Protein AF-A0A183ACT5-F1 (afdb_monomer)

Nearest PDB structures (foldseek):
  8iuh-assembly1_A  TM=9.460E-01  e=4.044E-50  Homo sapiens
  7fji-assembly1_A  TM=9.455E-01  e=1.218E-47  Homo sapiens
  7a6h-assembly1_A  TM=9.160E-01  e=3.383E-47  Homo sapiens
  7ae3-assembly1_A  TM=9.463E-01  e=5.053E-46  Homo sapiens
  7fjj-assembly1_A  TM=9.415E-01  e=1.104E-45  Homo sapiens

Sequence (471 aa):
MFRFAKPKVEDYANEYAAIISENPDLAPIIRKGLELIRPSKALQLFSNIPEGDLPLLLMPSGGAWATHPRDLIVQRVPVAPSTIRPSVVSEVRSGTNEDDLTQMYQWILAQAATIEDDITESDQVACLDNLHAEFARMINSQQSGLPPVQDHKFMRGLLQRLSGKHGRFRGNLLGKRTNFTARTVISPDPNMRIDEVIVPEHCAKLLTYPERVTEFNLEFMRNLVLNGPNKHPGALFVSYTLRGEAKRQAEAQGTSDVVKRFLASPKAREDVARHLQSGDLVERHLIDGDIILFNRQPSLHRVSMQAFKAVVKPFRTFRFNPCCCNPFNADFDGDEMNVHLPQTEAARAEAKHLMLSLKNIVSPKNGEPLIAPIQDLITATHLLTLKDVFFTRDQACQLASQIVAGNHLTKPLCLPRPAIQWPTKLWTGKQIFNLILSPHPSTGILVNLRVPTKSIYSSRGEEMCPNDGCC

Radius of gyration: 38.63 Å; Cα contacts (8 Å, |Δi|>4): 652; chains: 1; bounding box: 90×77×108 Å

Secondary structure (DSSP, 8-state):
--S---THHHHHHHHHHHHHHH-GGGHHHHTT------HHHHHHHHHTS-GGGGGGGT---SSTT---GGGGS-SS-PPPPTTTS--EE-SSSSSEEPPHHHHHHHHHHHHHHHHHS---HHHHHHHHHHHHHHHHHHH-TT-TTPPPPSS------HHHHHSSTTSHIIIIIIS---SSEEEEEEEE-TTS-TTEEEEEHHHHHHSEEEEEP-TTTHHHHHHHHHHTTTSSS-EEEEEEE--THHHHHHHHTT--SEEEEE--SHHHHHHHHHH--TT-EEEEEP-TT-EEEEEPSS--SGGGEEEEEEEEES-SSEEE-GGGHHHHT--SSS-EEEEE---SHHHHHHIIIIIBGGG--B-TTT--BSS---THHHHHHHHHH-TT-EE-HHHHHHHHHHH--GGGTTS---PPPPSB-SSS-BEEHHHHHHHHH--STT---------B-TTT--SS-STT-TT--B-

Organism: NCBI:txid27848

Solvent-accessible surface area (backbone atoms only — not comparable to full-atom values): 27178 Å² total; per-residue (Å²): 139,81,87,74,73,58,74,65,59,60,54,52,53,52,53,53,53,53,50,35,72,77,40,64,86,48,47,80,55,58,79,69,62,68,89,79,80,46,71,73,58,47,40,56,56,34,63,69,57,57,73,86,54,31,58,80,74,74,33,50,73,63,75,100,69,50,57,56,73,39,71,76,56,82,86,72,84,88,77,80,57,59,88,82,47,56,67,42,74,44,93,87,47,95,56,70,46,71,29,55,61,59,55,48,51,52,52,44,51,52,42,53,55,58,62,75,44,100,62,56,73,72,56,46,52,53,44,51,52,48,39,52,45,50,54,47,29,46,47,37,57,79,58,85,90,57,81,80,66,98,57,92,70,87,59,68,15,55,48,60,49,43,42,66,79,83,4,43,56,47,46,54,68,77,35,61,94,72,80,56,59,51,73,41,39,48,42,79,31,80,89,44,50,78,45,35,32,35,39,18,43,74,55,26,56,71,35,59,37,63,42,69,31,35,88,89,45,40,70,61,50,32,52,21,37,60,47,8,52,88,39,85,79,15,16,46,37,39,37,40,72,54,65,71,71,62,28,58,53,28,58,74,68,75,43,76,56,60,48,78,42,73,31,83,48,68,69,55,16,55,54,49,43,72,67,64,49,72,74,26,35,36,27,24,32,54,52,70,67,41,59,30,38,40,33,34,82,84,66,89,52,78,62,15,49,30,18,30,26,32,35,71,40,94,50,84,42,36,29,30,21,62,37,58,25,60,49,48,72,56,64,78,87,67,45,56,38,38,38,38,53,57,66,44,71,66,55,36,50,48,34,61,74,66,33,20,33,80,76,55,33,47,37,92,87,78,65,48,73,46,53,45,81,50,71,68,55,48,52,52,51,51,63,40,50,38,91,88,37,70,32,47,66,69,57,48,52,54,54,53,54,69,69,49,53,76,92,42,64,88,52,75,74,62,82,73,83,54,77,35,72,69,98,54,59,27,33,42,27,56,62,58,54,46,38,75,72,41,48,32,93,84,49,88,63,82,86,87,76,80,49,74,40,94,90,39,48,72,87,54,51,69,84,70,17,92,68,68,8,40,84

Structure (mmCIF, N/CA/C/O backbone):
data_AF-A0A183ACT5-F1
#
_entry.id   AF-A0A183ACT5-F1
#
loop_
_atom_site.group_PDB
_atom_site.id
_atom_site.type_symbol
_atom_site.label_atom_id
_atom_site.label_alt_id
_atom_site.label_comp_id
_atom_site.label_asym_id
_atom_site.label_entity_id
_atom_site.label_seq_id
_atom_site.pdbx_PDB_ins_code
_atom_site.Cartn_x
_atom_site.Cartn_y
_atom_site.Cartn_z
_atom_site.occupancy
_atom_site.B_iso_or_equiv
_atom_site.auth_seq_id
_atom_site.auth_comp_id
_atom_site.auth_asym_id
_atom_site.auth_atom_id
_atom_site.pdbx_PDB_model_num
ATOM 1 N N . MET A 1 1 ? -61.082 30.452 23.132 1.00 34.03 1 MET A N 1
ATOM 2 C CA . MET A 1 1 ? -59.728 30.848 23.578 1.00 34.03 1 MET A CA 1
ATOM 3 C C . MET A 1 1 ? -59.417 30.502 25.041 1.00 34.03 1 MET A C 1
ATOM 5 O O . MET A 1 1 ? -58.257 30.270 25.319 1.00 34.03 1 MET A O 1
ATOM 9 N N . PHE A 1 2 ? -60.400 30.352 25.945 1.00 33.09 2 PHE A N 1
ATOM 10 C CA . PHE A 1 2 ? -60.176 30.021 27.373 1.00 33.09 2 PHE A CA 1
ATOM 11 C C . PHE A 1 2 ? -60.779 28.672 27.828 1.00 33.09 2 PHE A C 1
ATOM 13 O O . PHE A 1 2 ? -61.265 28.553 28.941 1.00 33.09 2 PHE A O 1
ATOM 20 N N . ARG A 1 3 ? -60.803 27.639 26.973 1.00 35.50 3 ARG A N 1
ATOM 21 C CA . ARG A 1 3 ? -61.330 26.303 27.354 1.00 35.50 3 ARG A CA 1
ATOM 22 C C . ARG A 1 3 ? -60.253 25.265 27.694 1.00 35.50 3 ARG A C 1
ATOM 24 O O . ARG A 1 3 ? -60.589 24.133 28.009 1.00 35.50 3 ARG A O 1
ATOM 31 N N . PHE A 1 4 ? -58.978 25.658 27.653 1.00 42.72 4 PHE A N 1
ATOM 32 C CA . PHE A 1 4 ? -57.830 24.794 27.957 1.00 42.72 4 PHE A CA 1
ATOM 33 C C . PHE A 1 4 ? -56.846 25.427 28.953 1.00 42.72 4 PHE A C 1
ATOM 35 O O . PHE A 1 4 ? -55.681 25.034 28.993 1.00 42.72 4 PHE A O 1
ATOM 42 N N . ALA A 1 5 ? -57.282 26.397 29.765 1.00 39.38 5 ALA A N 1
ATOM 43 C CA . ALA A 1 5 ? -56.534 26.712 30.979 1.00 39.38 5 ALA A CA 1
ATOM 44 C C . ALA A 1 5 ? -56.698 25.500 31.907 1.00 39.38 5 ALA A C 1
ATOM 46 O O . ALA A 1 5 ? -57.788 25.237 32.410 1.00 39.38 5 ALA A O 1
ATOM 47 N N . LYS A 1 6 ? -55.655 24.667 31.995 1.00 45.19 6 LYS A N 1
ATOM 48 C CA . LYS A 1 6 ? -55.675 23.450 32.810 1.00 45.19 6 LYS A CA 1
ATOM 49 C C . LYS A 1 6 ? -55.906 23.864 34.276 1.00 45.19 6 LYS A C 1
ATOM 51 O O . LYS A 1 6 ? -55.211 24.777 34.713 1.00 45.19 6 LYS A O 1
ATOM 56 N N . PRO A 1 7 ? -56.787 23.186 35.034 1.00 51.19 7 PRO A N 1
ATOM 57 C CA . PRO A 1 7 ? -57.142 23.517 36.427 1.00 51.19 7 PRO A CA 1
ATOM 58 C C . PRO A 1 7 ? -55.937 23.780 37.347 1.00 51.19 7 PRO A C 1
ATOM 60 O O . PRO A 1 7 ? -55.989 24.637 38.215 1.00 51.19 7 PRO A O 1
ATOM 63 N N . LYS A 1 8 ? -54.792 23.154 37.057 1.00 55.09 8 LYS A N 1
ATOM 64 C CA . LYS A 1 8 ? -53.531 23.371 37.776 1.00 55.09 8 LYS A CA 1
ATOM 65 C C . LYS A 1 8 ? -53.021 24.820 37.774 1.00 55.09 8 LYS A C 1
ATOM 67 O O . LYS A 1 8 ? -52.290 25.187 38.678 1.00 55.09 8 LYS A O 1
ATOM 72 N N . VAL A 1 9 ? -53.348 25.643 36.772 1.00 57.97 9 VAL A N 1
ATOM 73 C CA . VAL A 1 9 ? -52.847 27.032 36.697 1.00 57.97 9 VAL A CA 1
ATOM 74 C C . VAL A 1 9 ? -53.467 27.909 37.787 1.00 57.97 9 VAL A C 1
ATOM 76 O O . VAL A 1 9 ? -52.779 28.770 38.329 1.00 57.97 9 VAL A O 1
ATOM 79 N N . GLU A 1 10 ? -54.737 27.677 38.129 1.00 57.59 10 GLU A N 1
ATOM 80 C CA . GLU A 1 10 ? -55.413 28.382 39.225 1.00 57.59 10 GLU A CA 1
ATOM 81 C C . GLU A 1 10 ? -54.873 27.929 40.590 1.00 57.59 10 GLU A C 1
ATOM 83 O O . GLU A 1 10 ? -54.628 28.772 41.450 1.00 57.59 10 GLU A O 1
ATOM 88 N N . ASP A 1 11 ? -54.576 26.635 40.754 1.00 64.50 11 ASP A N 1
ATOM 89 C CA . ASP A 1 11 ? -53.958 26.091 41.973 1.00 64.50 11 ASP A CA 1
ATOM 90 C C . ASP A 1 11 ? -52.566 26.698 42.229 1.00 64.50 11 ASP A C 1
ATOM 92 O O . ASP A 1 11 ? -52.300 27.204 43.320 1.00 64.50 11 ASP A O 1
ATOM 96 N N . TYR A 1 12 ? -51.706 26.748 41.203 1.00 65.19 12 TYR A N 1
ATOM 97 C CA . TYR A 1 12 ? -50.386 27.380 41.314 1.00 65.19 12 TYR A CA 1
ATOM 98 C C . TYR A 1 12 ? -50.486 28.886 41.578 1.00 65.19 12 TYR A C 1
ATOM 100 O O . TYR A 1 12 ? -49.717 29.425 42.369 1.00 65.19 12 TYR A O 1
ATOM 108 N N . ALA A 1 13 ? -51.436 29.587 40.950 1.00 64.56 13 ALA A N 1
ATOM 109 C CA . ALA A 1 13 ? -51.641 31.014 41.194 1.00 64.56 13 ALA A CA 1
ATOM 110 C C . ALA A 1 13 ? -52.043 31.300 42.652 1.00 64.56 13 ALA A C 1
ATOM 112 O O . ALA A 1 13 ? -51.579 32.286 43.229 1.00 64.56 13 ALA A O 1
ATOM 113 N N . ASN A 1 14 ? -52.851 30.422 43.253 1.00 68.00 14 ASN A N 1
ATOM 114 C CA . ASN A 1 14 ? -53.263 30.520 44.651 1.00 68.00 14 ASN A CA 1
ATOM 115 C C . ASN A 1 14 ? -52.111 30.198 45.621 1.00 68.00 14 ASN A C 1
ATOM 117 O O . ASN A 1 14 ? -51.915 30.938 46.585 1.00 68.00 14 ASN A O 1
ATOM 121 N N . GLU A 1 15 ? -51.301 29.167 45.348 1.00 70.94 15 GLU A N 1
ATOM 122 C CA . GLU A 1 15 ? -50.086 28.871 46.129 1.00 70.94 15 GLU A CA 1
ATOM 123 C C . GLU A 1 15 ? -49.074 30.022 46.066 1.00 70.94 15 GLU A C 1
ATOM 125 O O . GLU A 1 15 ? -48.559 30.466 47.093 1.00 70.94 15 GLU A O 1
ATOM 130 N N . TYR A 1 16 ? -48.826 30.574 44.875 1.00 72.50 16 TYR A N 1
ATOM 131 C CA . TYR A 1 16 ? -47.924 31.712 44.717 1.00 72.50 16 TYR A CA 1
ATOM 132 C C . TYR A 1 16 ? -48.437 32.966 45.434 1.00 72.50 16 TYR A C 1
ATOM 134 O O . TYR A 1 16 ? -47.635 33.698 46.013 1.00 72.50 16 TYR A O 1
ATOM 142 N N . ALA A 1 17 ? -49.751 33.209 45.445 1.00 71.81 17 ALA A N 1
ATOM 143 C CA . ALA A 1 17 ? -50.348 34.315 46.192 1.00 71.81 17 ALA A CA 1
ATOM 144 C C . ALA A 1 17 ? -50.184 34.150 47.714 1.00 71.81 17 ALA A C 1
ATOM 146 O O . ALA A 1 17 ? -49.879 35.129 48.397 1.00 71.81 17 ALA A O 1
ATOM 147 N N . ALA A 1 18 ? -50.316 32.923 48.233 1.00 76.69 18 ALA A N 1
ATOM 148 C CA . ALA A 1 18 ? -50.074 32.615 49.642 1.00 76.69 18 ALA A CA 1
ATOM 149 C C . ALA A 1 18 ? -48.600 32.843 50.029 1.00 76.69 18 ALA A C 1
ATOM 151 O O . ALA A 1 18 ? -48.318 33.548 50.996 1.00 76.69 18 ALA A O 1
ATOM 152 N N . ILE A 1 19 ? -47.653 32.368 49.216 1.00 72.69 19 ILE A N 1
ATOM 153 C CA . ILE A 1 19 ? -46.210 32.526 49.469 1.00 72.69 19 ILE A CA 1
ATOM 154 C C . ILE A 1 19 ? -45.778 34.002 49.423 1.00 72.69 19 ILE A C 1
ATOM 156 O O . ILE A 1 19 ? -44.970 34.440 50.240 1.00 72.69 19 ILE A O 1
ATOM 160 N N . ILE A 1 20 ? -46.338 34.799 48.503 1.00 75.25 20 ILE A N 1
ATOM 161 C CA . ILE A 1 20 ? -46.073 36.247 48.421 1.00 75.25 20 ILE A CA 1
ATOM 162 C C . ILE A 1 20 ? -46.583 36.979 49.671 1.00 75.25 20 ILE A C 1
ATOM 164 O O . ILE A 1 20 ? -45.983 37.975 50.076 1.00 75.25 20 ILE A O 1
ATOM 168 N N . SER A 1 21 ? -47.673 36.499 50.279 1.00 77.44 21 SER A N 1
ATOM 169 C CA . SER A 1 21 ? -48.217 37.088 51.506 1.00 77.44 21 SER A CA 1
ATOM 170 C C . SER A 1 21 ? -47.343 36.824 52.738 1.00 77.44 21 SER A C 1
ATOM 172 O O . SER A 1 21 ? -47.281 37.676 53.621 1.00 77.44 21 SER A O 1
ATOM 174 N N . GLU A 1 22 ? -46.624 35.696 52.769 1.00 80.38 22 GLU A N 1
ATOM 175 C CA . GLU A 1 22 ? -45.712 35.332 53.861 1.00 80.38 22 GLU A CA 1
ATOM 176 C C . GLU A 1 22 ? -44.303 35.921 53.690 1.00 80.38 22 GLU A C 1
ATOM 178 O O . GLU A 1 22 ? -43.687 36.320 54.674 1.00 80.38 22 GLU A O 1
ATOM 183 N N . ASN A 1 23 ? -43.793 36.013 52.455 1.00 78.50 23 ASN A N 1
ATOM 184 C CA . ASN A 1 23 ? -42.462 36.546 52.150 1.00 78.50 23 ASN A CA 1
ATOM 185 C C . ASN A 1 23 ? -42.505 37.501 50.939 1.00 78.50 23 ASN A C 1
ATOM 187 O O . ASN A 1 23 ? -42.316 37.070 49.793 1.00 78.50 23 ASN A O 1
ATOM 191 N N . PRO A 1 24 ? -42.709 38.814 51.163 1.00 77.88 24 PRO A N 1
ATOM 192 C CA . PRO A 1 24 ? -42.884 39.785 50.081 1.00 77.88 24 PRO A CA 1
ATOM 193 C C . PRO A 1 24 ? -41.633 39.957 49.199 1.00 77.88 24 PRO A C 1
ATOM 195 O O . PRO A 1 24 ? -41.757 40.323 48.028 1.00 77.88 24 PRO A O 1
ATOM 198 N N . ASP A 1 25 ? -40.443 39.618 49.706 1.00 77.62 25 ASP A N 1
ATOM 199 C CA . ASP A 1 25 ? -39.168 39.699 48.976 1.00 77.62 25 ASP A CA 1
ATOM 200 C C . ASP A 1 25 ? -39.063 38.698 47.806 1.00 77.62 25 ASP A C 1
ATOM 202 O O . ASP A 1 25 ? -38.266 38.891 46.885 1.00 77.62 25 ASP A O 1
ATOM 206 N N . LEU A 1 26 ? -39.896 37.648 47.789 1.00 72.19 26 LEU A N 1
ATOM 207 C CA . LEU A 1 26 ? -39.940 36.637 46.722 1.00 72.19 26 LEU A CA 1
ATOM 208 C C . LEU A 1 26 ? -40.843 37.039 45.540 1.00 72.19 26 LEU A C 1
ATOM 210 O O . LEU A 1 26 ? -40.766 36.436 44.463 1.00 72.19 26 LEU A O 1
ATOM 214 N N . ALA A 1 27 ? -41.657 38.091 45.689 1.00 69.06 27 ALA A N 1
ATOM 215 C CA . ALA A 1 27 ? -42.567 38.594 44.658 1.00 69.06 27 ALA A CA 1
ATOM 216 C C . ALA A 1 27 ? -41.922 38.862 43.274 1.00 69.06 27 ALA A C 1
ATOM 218 O O . ALA A 1 27 ? -42.539 38.509 42.260 1.00 69.06 27 ALA A O 1
ATOM 219 N N . PRO A 1 28 ? -40.707 39.446 43.152 1.00 72.00 28 PRO A N 1
ATOM 220 C CA . PRO A 1 28 ? -40.071 39.644 41.846 1.00 72.00 28 PRO A CA 1
ATOM 221 C C . PRO A 1 28 ? -39.567 38.343 41.194 1.00 72.00 28 PRO A C 1
ATOM 223 O O . PRO A 1 28 ? -39.467 38.288 39.966 1.00 72.00 28 PRO A O 1
ATOM 226 N N . ILE A 1 29 ? -39.272 37.300 41.980 1.00 68.56 29 ILE A N 1
ATOM 227 C CA . ILE A 1 29 ? -38.748 36.006 41.506 1.00 68.56 29 ILE A CA 1
ATOM 228 C C . ILE A 1 29 ? -39.898 35.115 41.027 1.00 68.56 29 ILE A C 1
ATOM 230 O O . ILE A 1 29 ? -39.833 34.545 39.939 1.00 68.56 29 ILE A O 1
ATOM 234 N N . ILE A 1 30 ? -40.993 35.074 41.791 1.00 68.56 30 ILE A N 1
ATOM 235 C CA . ILE A 1 30 ? -42.185 34.263 41.505 1.00 68.56 30 ILE A CA 1
ATOM 236 C C . ILE A 1 30 ? -42.857 34.678 40.188 1.00 68.56 30 ILE A C 1
ATOM 238 O O . ILE A 1 30 ? -43.309 33.825 39.430 1.00 68.56 30 ILE A O 1
ATOM 242 N N . ARG A 1 31 ? -42.835 35.972 39.832 1.00 63.47 31 ARG A N 1
ATOM 243 C CA . ARG A 1 31 ? -43.344 36.460 38.531 1.00 63.47 31 ARG A CA 1
ATOM 244 C C . ARG A 1 31 ? -42.591 35.905 37.315 1.00 63.47 31 ARG A C 1
ATOM 246 O O . ARG A 1 31 ? -43.126 35.938 36.211 1.00 63.47 31 ARG A O 1
ATOM 253 N N . LYS A 1 32 ? -41.359 35.424 37.503 1.00 64.06 32 LYS A N 1
ATOM 254 C CA . LYS A 1 32 ? -40.552 34.719 36.491 1.00 6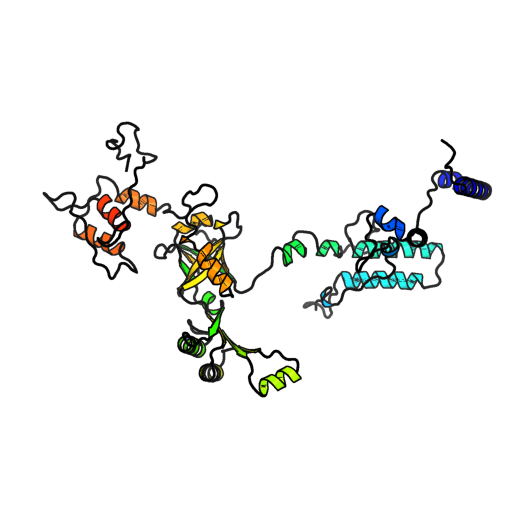4.06 32 LYS A CA 1
ATOM 255 C C . LYS A 1 32 ? -40.475 33.211 36.759 1.00 64.06 32 LYS A C 1
ATOM 257 O O . LYS A 1 32 ? -39.722 32.521 36.074 1.00 64.06 32 LYS A O 1
ATOM 262 N N . GLY A 1 33 ? -41.207 32.722 37.759 1.00 61.12 33 GLY A N 1
ATOM 263 C CA . GLY A 1 33 ? -41.171 31.348 38.233 1.00 61.12 33 GLY A CA 1
ATOM 264 C C . GLY A 1 33 ? -41.620 30.390 37.141 1.00 61.12 33 GLY A C 1
ATOM 265 O O . GLY A 1 33 ? -42.802 30.292 36.827 1.00 61.12 33 GLY A O 1
ATOM 266 N N . LEU A 1 34 ? -40.655 29.699 36.549 1.00 68.06 34 LEU A N 1
ATOM 267 C CA . LEU A 1 34 ? -40.895 28.544 35.702 1.00 68.06 34 LEU A CA 1
ATOM 268 C C . LEU A 1 34 ? -40.698 27.299 36.564 1.00 68.06 34 LEU A C 1
ATOM 270 O O . LEU A 1 34 ? -39.738 27.221 37.332 1.00 68.06 34 LEU A O 1
ATOM 274 N N . GLU A 1 35 ? -41.594 26.322 36.434 1.00 73.44 35 GLU A N 1
ATOM 275 C CA . GLU A 1 35 ? -41.405 25.019 37.067 1.00 73.44 35 GLU A CA 1
ATOM 276 C C . GLU A 1 35 ? -40.184 24.335 36.434 1.00 73.44 35 GLU A C 1
ATOM 278 O O . GLU A 1 35 ? -40.190 23.962 35.258 1.00 73.44 35 GLU A O 1
ATOM 283 N N . LEU A 1 36 ? -39.110 24.184 37.211 1.00 74.19 36 LEU A N 1
ATOM 284 C CA . LEU A 1 36 ? -37.930 23.449 36.778 1.00 74.19 36 LEU A CA 1
ATOM 285 C C . LEU A 1 36 ? -38.212 21.945 36.871 1.00 74.19 36 LEU A C 1
ATOM 287 O O . LEU A 1 36 ? -38.266 21.371 37.959 1.00 74.19 36 LEU A O 1
ATOM 291 N N . ILE A 1 37 ? -38.351 21.286 35.721 1.00 83.19 37 ILE A N 1
ATOM 292 C CA . ILE A 1 37 ? -38.546 19.836 35.669 1.00 83.19 37 ILE A CA 1
ATOM 293 C C . ILE A 1 37 ? -37.211 19.137 35.952 1.00 83.19 37 ILE A C 1
ATOM 295 O O . ILE A 1 37 ? -36.323 19.093 35.102 1.00 83.19 37 ILE A O 1
ATOM 299 N N . ARG A 1 38 ? -37.082 18.551 37.146 1.00 84.94 38 ARG A N 1
ATOM 300 C CA . ARG A 1 38 ? -35.933 17.712 37.521 1.00 84.94 38 ARG A CA 1
ATOM 301 C C . ARG A 1 38 ? -36.043 16.291 36.948 1.00 84.94 38 ARG A C 1
ATOM 303 O O . ARG A 1 38 ? -37.159 15.833 36.686 1.00 84.94 38 ARG A O 1
ATOM 310 N N . PRO A 1 39 ? -34.925 15.545 36.822 1.00 87.38 39 PRO A N 1
ATOM 311 C CA . PRO A 1 39 ? -34.933 14.182 36.280 1.00 87.38 39 PRO A CA 1
ATOM 312 C C . PRO A 1 39 ? -35.892 13.219 36.993 1.00 87.38 39 PRO A C 1
ATOM 314 O O . PRO A 1 39 ? -36.543 12.413 36.337 1.00 87.38 39 PRO A O 1
ATOM 317 N N . SER A 1 40 ? -36.061 13.337 38.314 1.00 86.00 40 SER A N 1
ATOM 318 C CA . SER A 1 40 ? -37.017 12.525 39.083 1.00 86.00 40 SER A CA 1
ATOM 319 C C . SER A 1 40 ? -38.469 12.765 38.654 1.00 86.00 40 SER A C 1
ATOM 321 O O . SER A 1 40 ? -39.225 11.817 38.435 1.00 86.00 40 SER A O 1
ATOM 323 N N . LYS A 1 41 ? -38.859 14.032 38.464 1.00 87.31 41 LYS A N 1
ATOM 324 C CA . LYS A 1 41 ? -40.194 14.399 37.979 1.00 87.31 41 LYS A CA 1
ATOM 325 C C . LYS A 1 41 ? -40.384 14.017 36.513 1.00 87.31 41 LYS A C 1
ATOM 327 O O . LYS A 1 41 ? -41.431 13.477 36.162 1.00 87.31 41 LYS A O 1
ATOM 332 N N . ALA A 1 42 ? -39.369 14.238 35.676 1.00 88.69 42 ALA A N 1
ATOM 333 C CA . ALA A 1 42 ? -39.373 13.816 34.276 1.00 88.69 42 ALA A CA 1
ATOM 334 C C . ALA A 1 42 ? -39.563 12.297 34.145 1.00 88.69 42 ALA A C 1
ATOM 336 O O . ALA A 1 42 ? -40.341 11.851 33.309 1.00 88.69 42 ALA A O 1
ATOM 337 N N . LEU A 1 43 ? -38.937 11.505 35.019 1.00 91.00 43 LEU A N 1
ATOM 338 C CA . LEU A 1 43 ? -39.077 10.051 35.039 1.00 91.00 43 LEU A CA 1
ATOM 339 C C . LEU A 1 43 ? -40.502 9.604 35.371 1.00 91.00 43 LEU A C 1
ATOM 341 O O . LEU A 1 43 ? -41.018 8.696 34.718 1.00 91.00 43 LEU A O 1
ATOM 345 N N . GLN A 1 44 ? -41.155 10.249 36.341 1.00 90.75 44 GLN A N 1
ATOM 346 C CA . GLN A 1 44 ? -42.567 9.991 36.645 1.00 90.75 44 GLN A CA 1
ATOM 347 C C . GLN A 1 44 ? -43.458 10.314 35.441 1.00 90.75 44 GLN A C 1
ATOM 349 O O . GLN A 1 44 ? -44.318 9.518 35.076 1.00 90.75 44 GLN A O 1
ATOM 354 N N . LEU A 1 45 ? -43.230 11.462 34.796 1.00 90.25 45 LEU A N 1
ATOM 355 C CA . LEU A 1 45 ? -43.988 11.874 33.614 1.00 90.25 45 LEU A CA 1
ATOM 356 C C . LEU A 1 45 ? -43.787 10.902 32.447 1.00 90.25 45 LEU A C 1
ATOM 358 O O . LEU A 1 45 ? -44.765 10.465 31.848 1.00 90.25 45 LEU A O 1
ATOM 362 N N . PHE A 1 46 ? -42.542 10.522 32.158 1.00 92.25 46 PHE A N 1
ATOM 363 C CA . PHE A 1 46 ? -42.210 9.596 31.080 1.00 92.25 46 PHE A CA 1
ATOM 364 C C . PHE A 1 46 ? -42.700 8.179 31.336 1.00 92.25 46 PHE A C 1
ATOM 366 O O . PHE A 1 46 ? -43.048 7.504 30.378 1.00 92.25 46 PHE A O 1
ATOM 373 N N . SER A 1 47 ? -42.765 7.732 32.591 1.00 90.12 47 SER A N 1
ATOM 374 C CA . SER A 1 47 ? -43.300 6.409 32.944 1.00 90.12 47 SER A CA 1
ATOM 375 C C . SER A 1 47 ? -44.819 6.316 32.788 1.00 90.12 47 SER A C 1
ATOM 377 O O . SER A 1 47 ? -45.335 5.217 32.628 1.00 90.12 47 SER A O 1
ATOM 379 N N . ASN A 1 48 ? -45.523 7.452 32.804 1.00 92.19 48 ASN A N 1
ATOM 380 C CA . ASN A 1 48 ? -46.976 7.516 32.638 1.00 92.19 48 ASN A CA 1
ATOM 381 C C . ASN A 1 48 ? -47.425 7.580 31.166 1.00 92.19 48 ASN A C 1
ATOM 383 O O . ASN A 1 48 ? -48.627 7.629 30.908 1.00 92.19 48 ASN A O 1
ATOM 387 N N . ILE A 1 49 ? -46.495 7.619 30.205 1.00 90.19 49 ILE A N 1
ATOM 388 C CA . ILE A 1 49 ? -46.823 7.613 28.774 1.00 90.19 49 ILE A CA 1
ATOM 389 C C . ILE A 1 49 ? -47.260 6.191 28.383 1.00 90.19 49 ILE A C 1
ATOM 391 O O . ILE A 1 49 ? -46.505 5.251 28.622 1.00 90.19 49 ILE A O 1
ATOM 395 N N . PRO A 1 50 ? -48.457 5.999 27.800 1.00 89.75 50 PRO A N 1
ATOM 396 C CA . PRO A 1 50 ? -48.933 4.674 27.425 1.00 89.75 50 PRO A CA 1
ATOM 397 C C . PRO A 1 50 ? -48.174 4.128 26.207 1.00 89.75 50 PRO A C 1
ATOM 399 O O . PRO A 1 50 ? -47.850 4.863 25.274 1.00 89.75 50 PRO A O 1
ATOM 402 N N . GLU A 1 51 ? -47.948 2.811 26.175 1.00 86.12 51 GLU A N 1
ATOM 403 C CA . GLU A 1 51 ? -47.172 2.155 25.108 1.00 86.12 51 GLU A CA 1
ATOM 404 C C . GLU A 1 51 ? -47.786 2.332 23.706 1.00 86.12 51 GLU A C 1
ATOM 406 O O . GLU A 1 51 ? -47.064 2.369 22.710 1.00 86.12 51 GLU A O 1
ATOM 411 N N . GLY A 1 52 ? -49.112 2.504 23.626 1.00 86.94 52 GLY A N 1
ATOM 412 C CA . GLY A 1 52 ? -49.828 2.766 22.373 1.00 86.94 52 GLY A CA 1
ATOM 413 C C . GLY A 1 52 ? -49.495 4.114 21.723 1.00 86.94 52 GLY A C 1
ATOM 414 O O . GLY A 1 52 ? -49.619 4.238 20.506 1.00 86.94 52 GLY A O 1
ATOM 415 N N . ASP A 1 53 ? -49.012 5.089 22.500 1.00 90.00 53 ASP A N 1
ATOM 416 C CA . ASP A 1 53 ? -48.673 6.433 22.014 1.00 90.00 53 ASP A CA 1
ATOM 417 C C . ASP A 1 53 ? -47.195 6.551 21.598 1.00 90.00 53 ASP A C 1
ATOM 419 O O . ASP A 1 53 ? -46.786 7.550 21.006 1.00 90.00 53 ASP A O 1
ATOM 423 N N . LEU A 1 54 ? -46.372 5.527 21.849 1.00 88.75 54 LEU A N 1
ATOM 424 C CA . LEU A 1 54 ? -44.943 5.527 21.509 1.00 88.75 54 LEU A CA 1
ATOM 425 C C . LEU A 1 54 ? -44.649 5.734 20.008 1.00 88.75 54 LEU A C 1
ATOM 427 O O . LEU A 1 54 ? -43.747 6.524 19.705 1.00 88.75 54 LEU A O 1
ATOM 431 N N . PRO A 1 55 ? -45.401 5.135 19.053 1.00 88.12 55 PRO A N 1
ATOM 432 C CA . PRO A 1 55 ? -45.247 5.446 17.631 1.00 88.12 55 PRO A CA 1
ATOM 433 C C . PRO A 1 55 ? -45.415 6.930 17.300 1.00 88.12 55 PRO A C 1
ATOM 435 O O . PRO A 1 55 ? -44.757 7.428 16.388 1.00 88.12 55 PRO A O 1
ATOM 438 N N . LEU A 1 56 ? -46.275 7.646 18.037 1.00 90.56 56 LEU A N 1
ATOM 439 C CA . LEU A 1 56 ? -46.527 9.074 17.813 1.00 90.56 56 LEU A CA 1
ATOM 440 C C . LEU A 1 56 ? -45.301 9.924 18.168 1.00 90.56 56 LEU A C 1
ATOM 442 O O . LEU A 1 56 ? -45.106 10.995 17.599 1.00 90.56 56 LEU A O 1
ATOM 446 N N . LEU A 1 57 ? -44.455 9.426 19.072 1.00 90.06 57 LEU A N 1
ATOM 447 C CA . LEU A 1 57 ? -43.184 10.036 19.465 1.00 90.06 57 LEU A CA 1
ATOM 448 C C . LEU A 1 57 ? -42.003 9.557 18.607 1.00 90.06 57 LEU A C 1
ATOM 450 O O . LEU A 1 57 ? -40.855 9.851 18.935 1.00 90.06 57 LEU A O 1
ATOM 454 N N . LEU A 1 58 ? -42.272 8.815 17.525 1.00 89.75 58 LEU A N 1
ATOM 455 C CA . LEU A 1 58 ? -41.262 8.169 16.681 1.00 89.75 58 LEU A CA 1
ATOM 456 C C . LEU A 1 58 ? -40.368 7.182 17.452 1.00 89.75 58 LEU A C 1
ATOM 458 O O . LEU A 1 58 ? -39.241 6.907 17.037 1.00 89.75 58 LEU A O 1
ATOM 462 N N . MET A 1 59 ? -40.867 6.633 18.565 1.00 88.81 59 MET A N 1
ATOM 463 C CA . MET A 1 59 ? -40.167 5.602 19.323 1.00 88.81 59 MET A CA 1
ATOM 464 C C . MET A 1 59 ? -40.629 4.210 18.873 1.00 88.81 59 MET A C 1
ATOM 466 O O . MET A 1 59 ? -41.831 3.983 18.697 1.00 88.81 59 MET A O 1
ATOM 470 N N . PRO A 1 60 ? -39.702 3.257 18.668 1.00 85.75 60 PRO A N 1
ATOM 471 C CA . PRO A 1 60 ? -40.055 1.901 18.276 1.00 85.75 60 PRO A CA 1
ATOM 472 C C . PRO A 1 60 ? -40.846 1.215 19.397 1.00 85.75 60 PRO A C 1
ATOM 474 O O . PRO A 1 60 ? -40.328 0.986 20.491 1.00 85.75 60 PRO A O 1
ATOM 477 N N . SER A 1 61 ? -42.097 0.858 19.101 1.00 78.19 61 SER A N 1
ATOM 478 C CA . SER A 1 61 ? -42.950 0.028 19.955 1.00 78.19 61 SER A CA 1
ATOM 479 C C . SER A 1 61 ? -43.040 -1.378 19.359 1.00 78.19 61 SER A C 1
ATOM 481 O O . SER A 1 61 ? -43.725 -1.624 18.369 1.00 78.19 61 SER A O 1
ATOM 483 N N . GLY A 1 62 ? -42.281 -2.309 19.938 1.00 72.81 62 GLY A N 1
ATOM 484 C CA . GLY A 1 62 ? -42.303 -3.727 19.568 1.00 72.81 62 GLY A CA 1
ATOM 485 C C . GLY A 1 62 ? -40.943 -4.307 19.165 1.00 72.81 62 GLY A C 1
ATOM 486 O O . GLY A 1 62 ? -40.116 -3.657 18.527 1.00 72.81 62 GLY A O 1
ATOM 487 N N . GLY A 1 63 ? -40.720 -5.572 19.539 1.00 79.00 63 GLY A N 1
ATOM 488 C CA . GLY A 1 63 ? -39.500 -6.331 19.246 1.00 79.00 63 GLY A CA 1
ATOM 489 C C . GLY A 1 63 ? -38.381 -6.168 20.283 1.00 79.00 63 GLY A C 1
ATOM 490 O O . GLY A 1 63 ? -38.568 -5.590 21.349 1.00 79.00 63 GLY A O 1
ATOM 491 N N . ALA A 1 64 ? -37.191 -6.682 19.956 1.00 75.69 64 ALA A N 1
ATOM 492 C CA . ALA A 1 64 ? -36.012 -6.654 20.834 1.00 75.69 64 ALA A CA 1
ATOM 493 C C . ALA A 1 64 ? -35.431 -5.243 21.075 1.00 75.69 64 ALA A C 1
ATOM 495 O O . ALA A 1 64 ? -34.591 -5.073 21.953 1.00 75.69 64 ALA A O 1
ATOM 496 N N . TRP A 1 65 ? -35.874 -4.247 20.302 1.00 76.75 65 TRP A N 1
ATOM 497 C CA . TRP A 1 65 ? -35.415 -2.853 20.356 1.00 76.75 65 TRP A CA 1
ATOM 498 C C . TRP A 1 65 ? -36.510 -1.894 20.838 1.00 76.75 65 TRP A C 1
ATOM 500 O O . TRP A 1 65 ? -36.440 -0.698 20.556 1.00 76.75 65 TRP A O 1
ATOM 510 N N . ALA A 1 66 ? -37.545 -2.405 21.513 1.00 81.94 66 ALA A N 1
ATOM 511 C CA . ALA A 1 66 ? -38.560 -1.554 22.118 1.00 81.94 66 ALA A CA 1
ATOM 512 C C . ALA A 1 66 ? -37.890 -0.588 23.106 1.00 81.94 66 ALA A C 1
ATOM 514 O O . ALA A 1 66 ? -37.139 -1.011 23.984 1.00 81.94 66 ALA A O 1
ATOM 515 N N . THR A 1 67 ? -38.144 0.707 22.933 1.00 86.56 67 THR A N 1
ATOM 516 C CA . THR A 1 67 ? -37.581 1.757 23.792 1.00 86.56 67 THR A CA 1
ATOM 517 C C . THR A 1 67 ? -38.705 2.614 24.333 1.00 86.56 67 THR A C 1
ATOM 519 O O . THR A 1 67 ? -39.639 2.960 23.610 1.00 86.56 67 THR A O 1
ATOM 522 N N . HIS A 1 68 ? -38.616 2.954 25.614 1.00 89.25 68 HIS A N 1
ATOM 523 C CA . HIS A 1 68 ? -39.597 3.777 26.299 1.00 89.25 68 HIS A CA 1
ATOM 524 C C . HIS A 1 68 ? -38.973 5.135 26.664 1.00 89.25 68 HIS A C 1
ATOM 526 O O . HIS A 1 68 ? -37.790 5.181 27.004 1.00 89.25 68 HIS A O 1
ATOM 532 N N . PRO A 1 69 ? -39.722 6.255 26.670 1.00 91.00 69 PRO A N 1
ATOM 533 C CA . PRO A 1 69 ? -39.194 7.574 27.038 1.00 91.00 69 PRO A CA 1
ATOM 534 C C . PRO A 1 69 ? -38.484 7.602 28.398 1.00 91.00 69 PRO A C 1
ATOM 536 O O . PRO A 1 69 ? -37.533 8.352 28.600 1.00 91.00 69 PRO A O 1
ATOM 539 N N . ARG A 1 70 ? -38.911 6.740 29.330 1.00 89.69 70 ARG A N 1
ATOM 540 C CA . ARG A 1 70 ? -38.284 6.583 30.654 1.00 89.69 70 ARG A CA 1
ATOM 541 C C . ARG A 1 70 ? -36.821 6.124 30.571 1.00 89.69 70 ARG A C 1
ATOM 543 O O . ARG A 1 70 ? -36.043 6.478 31.448 1.00 89.69 70 ARG A O 1
ATOM 550 N N . ASP A 1 71 ? -36.453 5.393 29.518 1.00 88.25 71 ASP A N 1
ATOM 551 C CA . ASP A 1 71 ? -35.113 4.826 29.322 1.00 88.25 71 ASP A CA 1
ATOM 552 C C . ASP A 1 71 ? -34.092 5.895 28.885 1.00 88.25 71 ASP A C 1
ATOM 554 O O . ASP A 1 71 ? -32.885 5.668 28.949 1.00 88.25 71 ASP A O 1
ATOM 558 N N . LEU A 1 72 ? -34.559 7.084 28.477 1.00 89.31 72 LEU A N 1
ATOM 559 C CA . LEU A 1 72 ? -33.704 8.245 28.200 1.00 89.31 72 LEU A CA 1
ATOM 560 C C . LEU A 1 72 ? -33.099 8.838 29.481 1.00 89.31 72 LEU A C 1
ATOM 562 O O . LEU A 1 72 ? -32.085 9.534 29.421 1.00 89.31 72 LEU A O 1
ATOM 566 N N . ILE A 1 73 ? -33.721 8.582 30.636 1.00 90.81 73 ILE A N 1
ATOM 567 C CA . ILE A 1 73 ? -33.227 9.036 31.934 1.00 90.81 73 ILE A CA 1
ATOM 568 C C . ILE A 1 73 ? -32.323 7.950 32.503 1.00 90.81 73 ILE A C 1
ATOM 570 O O . ILE A 1 73 ? -32.760 6.85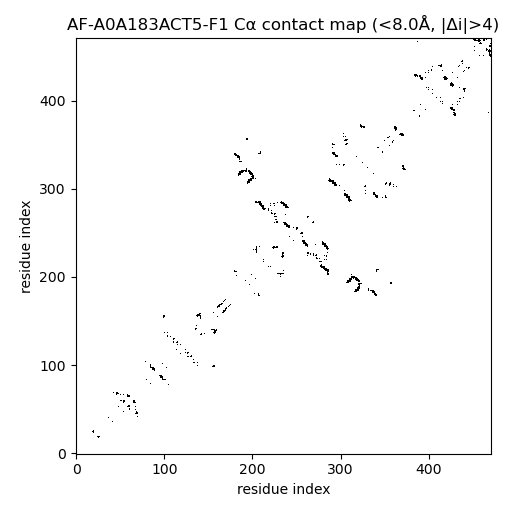5 32.858 1.00 90.81 73 ILE A O 1
ATOM 574 N N . VAL A 1 74 ? -31.035 8.267 32.598 1.00 88.31 74 VAL A N 1
ATOM 575 C CA . VAL A 1 74 ? -30.015 7.324 33.054 1.00 88.31 74 VAL A CA 1
ATOM 576 C C . VAL A 1 74 ? -30.167 7.077 34.555 1.00 88.31 74 VAL A C 1
ATOM 578 O O . VAL A 1 74 ? -29.803 7.915 35.370 1.00 88.31 74 VAL A O 1
ATOM 581 N N . GLN A 1 75 ? -30.682 5.902 34.917 1.00 87.19 75 GLN A N 1
ATOM 582 C CA . GLN A 1 75 ? -30.731 5.430 36.309 1.00 87.19 75 GLN A CA 1
ATOM 583 C C . GLN A 1 75 ? -29.504 4.597 36.696 1.00 87.19 75 GLN A C 1
ATOM 585 O O . GLN A 1 75 ? -29.197 4.436 37.872 1.00 87.19 75 GLN A O 1
ATOM 590 N N . ARG A 1 76 ? -28.825 4.008 35.705 1.00 88.69 76 ARG A N 1
ATOM 591 C CA . ARG A 1 76 ? -27.658 3.143 35.898 1.00 88.69 76 ARG A CA 1
ATOM 592 C C . ARG A 1 76 ? -26.591 3.503 34.884 1.00 88.69 76 ARG A C 1
ATOM 594 O O . ARG A 1 76 ? -26.865 3.545 33.686 1.00 88.69 76 ARG A O 1
ATOM 601 N N . VAL A 1 77 ? -25.372 3.720 35.364 1.00 88.44 77 VAL A N 1
ATOM 602 C CA . VAL A 1 77 ? -24.229 4.055 34.515 1.00 88.44 77 VAL A CA 1
ATOM 603 C C . VAL A 1 77 ? -23.437 2.783 34.205 1.00 88.44 77 VAL A C 1
ATOM 605 O O . VAL A 1 77 ? -22.880 2.180 35.123 1.00 88.44 77 VAL A O 1
ATOM 608 N N . PRO A 1 78 ? -23.353 2.349 32.934 1.00 90.19 78 PRO A N 1
ATOM 609 C CA . PRO A 1 78 ? -22.489 1.237 32.571 1.00 90.19 78 PRO A CA 1
ATOM 610 C C . PRO A 1 78 ? -21.017 1.647 32.705 1.00 90.19 78 PRO A C 1
ATOM 612 O O . PRO A 1 78 ? -20.579 2.669 32.168 1.00 90.19 78 PRO A O 1
ATOM 615 N N . VAL A 1 79 ? -20.236 0.823 33.404 1.00 91.88 79 VAL A N 1
ATOM 616 C CA . VAL A 1 79 ? -18.792 1.026 33.559 1.00 91.88 79 VAL A CA 1
ATOM 617 C C . VAL A 1 79 ? -18.061 0.311 32.430 1.00 91.88 79 VAL A C 1
ATOM 619 O O . VAL A 1 79 ? -18.226 -0.892 32.227 1.00 91.88 79 VAL A O 1
ATOM 622 N N . ALA A 1 80 ? -17.229 1.047 31.694 1.00 92.31 80 ALA A N 1
ATOM 623 C CA . ALA A 1 80 ? -16.437 0.469 30.619 1.00 92.31 80 ALA A CA 1
ATOM 624 C C . ALA A 1 80 ? -15.424 -0.565 31.166 1.00 92.31 80 ALA A C 1
ATOM 626 O O . ALA A 1 80 ? -14.773 -0.305 32.189 1.00 92.31 80 ALA A O 1
ATOM 627 N N . PRO A 1 81 ? -15.236 -1.716 30.491 1.00 94.00 81 PRO A N 1
ATOM 628 C CA . PRO A 1 81 ? -14.213 -2.688 30.868 1.00 94.00 81 PRO A CA 1
ATOM 629 C C . PRO A 1 81 ? -12.806 -2.089 30.742 1.00 94.00 81 PRO A C 1
ATOM 631 O O . PRO A 1 81 ? -12.571 -1.183 29.938 1.00 94.00 81 PRO A O 1
ATOM 634 N N . SER A 1 82 ? -11.843 -2.634 31.490 1.00 90.69 82 SER A N 1
ATOM 635 C CA . SER A 1 82 ? -10.458 -2.131 31.540 1.00 90.69 82 SER A CA 1
ATOM 636 C C . SER A 1 82 ? -9.752 -2.109 30.177 1.00 90.69 82 SER A C 1
ATOM 638 O O . SER A 1 82 ? -8.840 -1.320 29.969 1.00 90.69 82 SER A O 1
ATOM 640 N N . THR A 1 83 ? -10.204 -2.911 29.208 1.00 91.50 83 THR A N 1
ATOM 641 C CA . THR A 1 83 ? -9.690 -2.894 27.827 1.00 91.50 83 THR A CA 1
ATOM 642 C C . THR A 1 83 ? -9.968 -1.580 27.086 1.00 91.50 83 THR A C 1
ATOM 644 O O . THR A 1 83 ? -9.224 -1.230 26.172 1.00 91.50 83 THR A O 1
ATOM 647 N N . ILE A 1 84 ? -11.011 -0.834 27.470 1.00 90.75 84 ILE A N 1
ATOM 648 C CA . ILE A 1 84 ? -11.355 0.482 26.898 1.00 90.75 84 ILE A CA 1
ATOM 649 C C . ILE A 1 84 ? -10.623 1.621 27.629 1.00 90.75 84 ILE A C 1
ATOM 651 O O . ILE A 1 84 ? -10.371 2.673 27.034 1.00 90.75 84 ILE A O 1
ATOM 655 N N . ARG A 1 85 ? -10.259 1.394 28.895 1.00 91.19 85 ARG A N 1
ATOM 656 C CA . ARG A 1 85 ? -9.589 2.343 29.797 1.00 91.19 85 ARG A CA 1
ATOM 657 C C . ARG A 1 85 ? -8.284 1.746 30.353 1.00 91.19 85 ARG A C 1
ATOM 659 O O . ARG A 1 85 ? -8.209 1.435 31.540 1.00 91.19 85 ARG A O 1
ATOM 666 N N . PRO A 1 86 ? -7.275 1.510 29.497 1.00 91.06 86 PRO A N 1
ATOM 667 C CA . PRO A 1 86 ? -6.042 0.860 29.920 1.00 91.06 86 PRO A CA 1
ATOM 668 C C . PRO A 1 86 ? -5.251 1.755 30.878 1.00 91.06 86 PRO A C 1
ATOM 670 O O . PRO A 1 86 ? -5.142 2.960 30.656 1.00 91.06 86 PRO A O 1
ATOM 673 N N . SER A 1 87 ? -4.650 1.153 31.900 1.00 89.56 87 SER A N 1
ATOM 674 C CA . SER A 1 87 ? -3.641 1.815 32.722 1.00 89.56 87 SER A CA 1
ATOM 675 C C . SER A 1 87 ? -2.279 1.740 32.032 1.00 89.56 87 SER A C 1
ATOM 677 O O . SER A 1 87 ? -1.929 0.741 31.395 1.00 89.56 87 SER A O 1
ATOM 679 N N . VAL A 1 88 ? -1.505 2.820 32.119 1.00 86.00 88 VAL A N 1
ATOM 680 C CA . VAL A 1 88 ? -0.174 2.914 31.511 1.00 86.00 88 VAL A CA 1
ATOM 681 C C . VAL A 1 88 ? 0.854 3.019 32.623 1.00 86.00 88 VAL A C 1
ATOM 683 O O . VAL A 1 88 ? 0.844 3.975 33.393 1.00 86.00 88 VAL A O 1
ATOM 686 N N . VAL A 1 89 ? 1.757 2.044 32.720 1.00 83.00 89 VAL A N 1
ATOM 687 C CA . VAL A 1 89 ? 2.874 2.109 33.671 1.00 83.00 89 VAL A CA 1
ATOM 688 C C . VAL A 1 89 ? 3.787 3.262 33.264 1.00 83.00 89 VAL A C 1
ATOM 690 O O . VAL A 1 89 ? 4.201 3.353 32.108 1.00 83.00 89 VAL A O 1
ATOM 693 N N . SER A 1 90 ? 4.074 4.166 34.198 1.00 79.94 90 SER A N 1
ATOM 694 C CA . SER A 1 90 ? 4.996 5.266 33.935 1.00 79.94 90 SER A CA 1
ATOM 695 C C . SER A 1 90 ? 6.434 4.755 34.006 1.00 79.94 90 SER A C 1
ATOM 697 O O . SER A 1 90 ? 6.838 4.180 35.011 1.00 79.94 90 SER A O 1
ATOM 699 N N . GLU A 1 91 ? 7.227 4.985 32.959 1.00 75.56 91 GLU A N 1
ATOM 700 C CA . GLU A 1 91 ? 8.658 4.635 32.960 1.00 75.56 91 GLU A CA 1
ATOM 701 C C . GLU A 1 91 ? 9.484 5.556 33.879 1.00 75.56 91 GLU A C 1
ATOM 703 O O . GLU A 1 91 ? 10.567 5.188 34.323 1.00 75.56 91 GLU A O 1
ATOM 708 N N . VAL A 1 92 ? 8.976 6.758 34.180 1.00 79.75 92 VAL A N 1
ATOM 709 C CA . VAL A 1 92 ? 9.728 7.829 34.865 1.00 79.75 92 VAL A CA 1
ATOM 710 C C . VAL A 1 92 ? 9.411 7.914 36.361 1.00 79.75 92 VAL A C 1
ATOM 712 O O . VAL A 1 92 ? 10.233 8.378 37.148 1.00 79.75 92 VAL A O 1
ATOM 715 N N . ARG A 1 93 ? 8.214 7.493 36.783 1.00 77.44 93 ARG A N 1
ATOM 716 C CA . ARG A 1 93 ? 7.792 7.508 38.192 1.00 77.44 93 ARG A CA 1
ATOM 717 C C . ARG A 1 93 ? 7.218 6.153 38.567 1.00 77.44 93 ARG A C 1
ATOM 719 O O . ARG A 1 93 ? 6.430 5.607 37.808 1.00 77.44 93 ARG A O 1
ATOM 726 N N . SER A 1 94 ? 7.563 5.665 39.757 1.00 76.31 94 SER A N 1
ATOM 727 C CA . SER A 1 94 ? 6.940 4.464 40.318 1.00 76.31 94 SER A CA 1
ATOM 728 C C . SER A 1 94 ? 5.428 4.684 40.445 1.00 76.31 94 SER A C 1
ATOM 730 O O . SER A 1 94 ? 4.997 5.587 41.162 1.00 76.31 94 SER A O 1
ATOM 732 N N . GLY A 1 95 ? 4.642 3.910 39.696 1.00 82.25 95 GLY A N 1
ATOM 733 C CA . GLY A 1 95 ? 3.181 3.980 39.678 1.00 82.25 95 GLY A CA 1
ATOM 734 C C . GLY A 1 95 ? 2.569 3.754 38.292 1.00 82.25 95 GLY A C 1
ATOM 735 O O . GLY A 1 95 ? 3.255 3.741 37.265 1.00 82.25 95 GLY A O 1
ATOM 736 N N . THR A 1 96 ? 1.249 3.583 38.266 1.00 83.56 96 THR A N 1
ATOM 737 C CA . THR A 1 96 ? 0.448 3.539 37.038 1.00 83.56 96 THR A CA 1
ATOM 738 C C . THR A 1 96 ? -0.224 4.886 36.806 1.00 83.56 96 THR A C 1
ATOM 740 O O . THR A 1 96 ? -0.642 5.567 37.739 1.00 83.56 96 THR A O 1
ATOM 743 N N . ASN A 1 97 ? -0.296 5.291 35.543 1.00 84.56 97 ASN A N 1
ATOM 744 C CA . ASN A 1 97 ? -1.099 6.418 35.106 1.00 84.56 97 ASN A CA 1
ATOM 745 C C . ASN A 1 97 ? -2.424 5.867 34.581 1.00 84.56 97 ASN A C 1
ATOM 747 O O . ASN A 1 97 ? -2.448 5.093 33.619 1.00 84.56 97 ASN A O 1
ATOM 751 N N . GLU A 1 98 ? -3.510 6.225 35.251 1.00 87.56 98 GLU A N 1
ATOM 752 C CA . GLU A 1 98 ? -4.846 5.753 34.912 1.00 87.56 98 GLU A CA 1
ATOM 753 C C . GLU A 1 98 ? -5.455 6.584 33.777 1.00 87.56 98 GLU A C 1
ATOM 755 O O . GLU A 1 98 ? -5.126 7.754 33.571 1.00 87.56 98 GLU A O 1
ATOM 760 N N . ASP A 1 99 ? -6.352 5.962 33.018 1.00 90.81 99 ASP A N 1
ATOM 761 C CA . ASP A 1 99 ? -7.083 6.630 31.945 1.00 90.81 99 ASP A CA 1
ATOM 762 C C . ASP A 1 99 ? -8.088 7.661 32.500 1.00 90.81 99 ASP A C 1
ATOM 764 O O . ASP A 1 99 ? -8.713 7.437 33.539 1.00 90.81 99 ASP A O 1
ATOM 768 N N . ASP A 1 100 ? -8.304 8.763 31.769 1.00 90.12 100 ASP A N 1
ATOM 769 C CA . ASP A 1 100 ? -9.229 9.841 32.160 1.00 90.12 100 ASP A CA 1
ATOM 770 C C . ASP A 1 100 ? -10.652 9.332 32.502 1.00 90.12 100 ASP A C 1
ATOM 772 O O . ASP A 1 100 ? -11.317 9.891 33.372 1.00 90.12 100 ASP A O 1
ATOM 776 N N . LEU A 1 101 ? -11.144 8.262 31.852 1.00 91.19 101 LEU A N 1
ATOM 777 C CA . LEU A 1 101 ? -12.451 7.667 32.176 1.00 91.19 101 LEU A CA 1
ATOM 778 C C . LEU A 1 101 ? -12.472 7.051 33.575 1.00 91.19 101 LEU A C 1
ATOM 780 O O . LEU A 1 101 ? -13.476 7.167 34.270 1.00 91.19 101 LEU A O 1
ATOM 784 N N . THR A 1 102 ? -11.376 6.421 34.005 1.00 91.31 102 THR A N 1
ATOM 785 C CA . THR A 1 102 ? -11.263 5.862 35.359 1.00 91.31 102 THR A CA 1
ATOM 786 C C . THR A 1 102 ? -11.362 6.970 36.407 1.00 91.31 102 THR A C 1
ATOM 788 O O . THR A 1 102 ? -12.088 6.809 37.385 1.00 91.31 102 THR A O 1
ATOM 791 N N . GLN A 1 103 ? -10.708 8.111 36.170 1.00 88.88 103 GLN A N 1
ATOM 792 C CA . GLN A 1 103 ? -10.785 9.272 37.059 1.00 88.88 103 GLN A CA 1
ATOM 793 C C . GLN A 1 103 ? -12.206 9.861 37.109 1.00 88.88 103 GLN A C 1
ATOM 795 O O . GLN A 1 103 ? -12.723 10.129 38.190 1.00 88.88 103 GLN A O 1
ATOM 800 N N . MET A 1 104 ? -12.884 9.978 35.960 1.00 89.06 104 MET A N 1
ATOM 801 C CA . MET A 1 104 ? -14.280 10.439 35.910 1.00 89.06 104 MET A CA 1
ATOM 802 C C . MET A 1 104 ? -15.241 9.503 36.653 1.00 89.06 104 MET A C 1
ATOM 804 O O . MET A 1 104 ? -16.125 9.978 37.360 1.00 89.06 104 MET A O 1
ATOM 808 N N . TYR A 1 105 ? -15.059 8.182 36.559 1.00 91.69 105 TYR A N 1
ATOM 809 C CA . TYR A 1 105 ? -15.869 7.239 37.337 1.00 91.69 105 TYR A CA 1
ATOM 810 C C . TYR A 1 105 ? -15.667 7.402 38.846 1.00 91.69 105 TYR A C 1
ATOM 812 O O . TYR A 1 105 ? -16.641 7.336 39.591 1.00 91.69 105 TYR A O 1
ATOM 820 N N . GLN A 1 106 ? -14.434 7.638 39.303 1.00 90.50 106 GLN A N 1
ATOM 821 C CA . GLN A 1 106 ? -14.159 7.885 40.722 1.00 90.50 106 GLN A CA 1
ATOM 822 C C . GLN A 1 106 ? -14.860 9.150 41.225 1.00 90.50 106 GLN A C 1
ATOM 824 O O . GLN A 1 106 ? -15.421 9.131 42.316 1.00 90.50 106 GLN A O 1
ATOM 829 N N . TRP A 1 107 ? -14.884 10.221 40.429 1.00 88.38 107 TRP A N 1
ATOM 830 C CA . TRP A 1 107 ? -15.593 11.453 40.788 1.00 88.38 107 TRP A CA 1
ATOM 831 C C . TRP A 1 107 ? -17.108 11.261 40.853 1.00 88.38 107 TRP A C 1
ATOM 833 O O . TRP A 1 107 ? -17.729 11.704 41.814 1.00 88.38 107 TRP A O 1
ATOM 843 N N . ILE A 1 108 ? -17.691 10.538 39.891 1.00 89.81 108 ILE A N 1
ATOM 844 C CA . ILE A 1 108 ? -19.119 10.185 39.909 1.00 89.81 108 ILE A CA 1
ATOM 845 C C . ILE A 1 108 ? -19.458 9.362 41.159 1.00 89.81 108 ILE A C 1
ATOM 847 O O . ILE A 1 108 ? -20.451 9.643 41.822 1.00 89.81 108 ILE A O 1
ATOM 851 N N . LEU A 1 109 ? -18.629 8.372 41.507 1.00 91.44 109 LEU A N 1
ATOM 852 C CA . LEU A 1 109 ? -18.832 7.544 42.700 1.00 91.44 109 LEU A CA 1
ATOM 853 C C . LEU A 1 109 ? -18.692 8.346 43.997 1.00 91.44 109 LEU A C 1
ATOM 855 O O . LEU A 1 109 ? -19.475 8.134 44.915 1.00 91.44 109 LEU A O 1
ATOM 859 N N . ALA A 1 110 ? -17.733 9.272 44.066 1.00 89.25 110 ALA A N 1
ATOM 860 C CA . ALA A 1 110 ? -17.559 10.137 45.227 1.00 89.25 110 ALA A CA 1
ATOM 861 C C . ALA A 1 110 ? -18.789 11.028 45.451 1.00 89.25 110 ALA A C 1
ATOM 863 O O . ALA A 1 110 ? -19.302 11.073 46.562 1.00 89.25 110 ALA A O 1
ATOM 864 N N . GLN A 1 111 ? -19.307 11.669 44.394 1.00 86.50 111 GLN A N 1
ATOM 865 C CA . GLN A 1 111 ? -20.531 12.474 44.493 1.00 86.50 111 GLN A CA 1
ATOM 866 C C . GLN A 1 111 ? -21.753 11.612 44.839 1.00 86.50 111 GLN A C 1
ATOM 868 O O . GLN A 1 111 ? -22.569 12.016 45.656 1.00 86.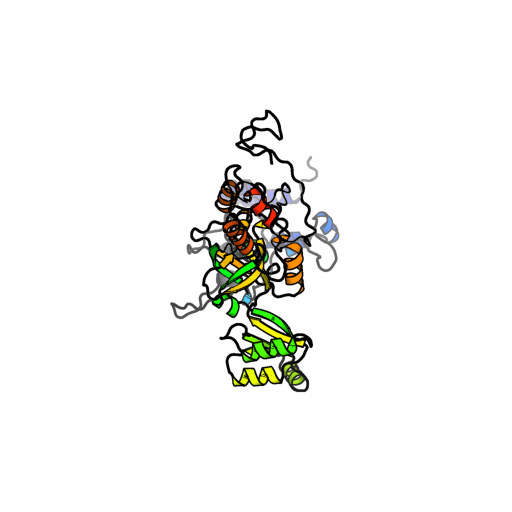50 111 GLN A O 1
ATOM 873 N N . ALA A 1 112 ? -21.871 10.407 44.270 1.00 87.19 112 ALA A N 1
ATOM 874 C CA . ALA A 1 112 ? -22.966 9.494 44.595 1.00 87.19 112 ALA A CA 1
ATOM 875 C C . ALA A 1 112 ? -22.945 9.053 46.069 1.00 87.19 112 ALA A C 1
ATOM 877 O O . ALA A 1 112 ? -23.993 9.051 46.703 1.00 87.19 112 ALA A O 1
ATOM 878 N N . ALA A 1 113 ? -21.767 8.747 46.625 1.00 88.62 113 ALA A N 1
ATOM 879 C CA . ALA A 1 113 ? -21.623 8.396 48.037 1.00 88.62 113 ALA A CA 1
ATOM 880 C C . ALA A 1 113 ? -22.000 9.566 48.961 1.00 88.62 113 ALA A C 1
ATOM 882 O O . ALA A 1 113 ? -22.708 9.364 49.937 1.00 88.62 113 ALA A O 1
ATOM 883 N N . THR A 1 114 ? -21.612 10.799 48.616 1.00 86.81 114 THR A N 1
ATOM 884 C CA . THR A 1 114 ? -21.982 11.995 49.395 1.00 86.81 114 THR A CA 1
ATOM 885 C C . THR A 1 114 ? -23.489 12.276 49.387 1.00 86.81 114 THR A C 1
ATOM 887 O O . THR A 1 114 ? -24.001 12.844 50.344 1.00 86.81 114 THR A O 1
ATOM 890 N N . ILE A 1 115 ? -24.217 11.875 48.339 1.00 84.06 115 ILE A N 1
ATOM 891 C CA . ILE A 1 115 ? -25.688 11.982 48.299 1.00 84.06 115 ILE A CA 1
ATOM 892 C C . ILE A 1 115 ? -26.355 10.963 49.236 1.00 84.06 115 ILE A C 1
ATOM 894 O O . ILE A 1 115 ? -27.463 11.211 49.704 1.00 84.06 115 ILE A O 1
ATOM 898 N N . GLU A 1 116 ? -25.713 9.820 49.493 1.00 83.75 116 GLU A N 1
ATOM 899 C CA . GLU A 1 116 ? -26.216 8.806 50.430 1.00 83.75 116 GLU A CA 1
ATOM 900 C C . GLU A 1 116 ? -25.980 9.187 51.905 1.00 83.75 116 GLU A C 1
ATOM 902 O O . GLU A 1 116 ? -26.644 8.634 52.784 1.00 83.75 116 GLU A O 1
ATOM 907 N N . ASP A 1 117 ? -25.078 10.136 52.178 1.00 84.81 117 ASP A N 1
ATOM 908 C CA . ASP A 1 117 ? -24.834 10.679 53.516 1.00 84.81 117 ASP A CA 1
ATOM 909 C C . ASP A 1 117 ? -25.970 11.622 53.976 1.00 84.81 117 ASP A C 1
ATOM 911 O O . ASP A 1 117 ? -26.718 12.185 53.174 1.00 84.81 117 ASP A O 1
ATOM 915 N N . ASP A 1 118 ? -26.099 11.835 55.292 1.00 76.75 118 ASP A N 1
ATOM 916 C CA . ASP A 1 118 ? -27.136 12.703 55.878 1.00 76.75 118 ASP A CA 1
ATOM 917 C C . ASP A 1 118 ? -26.759 14.193 55.758 1.00 76.75 118 ASP A C 1
ATOM 919 O O . ASP A 1 118 ? -26.270 14.831 56.694 1.00 76.75 118 ASP A O 1
ATOM 923 N N . ILE A 1 119 ? -26.921 14.733 54.549 1.00 81.75 119 ILE A N 1
ATOM 924 C CA . ILE A 1 119 ? -26.643 16.131 54.192 1.00 81.75 119 ILE A CA 1
ATOM 925 C C . ILE A 1 119 ? -27.917 16.985 54.140 1.00 81.75 119 ILE A C 1
ATOM 927 O O . ILE A 1 119 ? -29.013 16.488 53.880 1.00 81.75 119 ILE A O 1
ATOM 931 N N . THR A 1 120 ? -27.767 18.299 54.350 1.00 83.31 120 THR A N 1
ATOM 932 C CA . THR A 1 120 ? -28.888 19.255 54.303 1.00 83.31 120 THR A CA 1
ATOM 933 C C . THR A 1 120 ? -29.539 19.302 52.917 1.00 83.31 120 THR A C 1
ATOM 935 O O . THR A 1 120 ? -28.875 19.091 51.902 1.00 83.31 120 THR A O 1
ATOM 938 N N . GLU A 1 121 ? -30.834 19.634 52.840 1.00 78.69 121 GLU A N 1
ATOM 939 C CA . GLU A 1 121 ? -31.559 19.685 51.558 1.00 78.69 121 GLU A CA 1
ATOM 940 C C . GLU A 1 121 ? -30.900 20.625 50.533 1.00 78.69 121 GLU A C 1
ATOM 942 O O . GLU A 1 121 ? -30.865 20.312 49.343 1.00 78.69 121 GLU A O 1
ATOM 947 N N . SER A 1 122 ? -30.328 21.755 50.966 1.00 79.38 122 SER A N 1
ATOM 948 C CA . SER A 1 122 ? -29.605 22.670 50.071 1.00 79.38 122 SER A CA 1
ATOM 949 C C . SER A 1 122 ? -28.340 22.041 49.488 1.00 79.38 122 SER A C 1
ATOM 951 O O . SER A 1 122 ? -28.064 22.205 48.296 1.00 79.38 122 SER A O 1
ATOM 953 N N . ASP A 1 123 ? -27.603 21.287 50.303 1.00 81.50 123 ASP A N 1
ATOM 954 C CA . ASP A 1 123 ? -26.364 20.630 49.887 1.00 81.50 123 ASP A CA 1
ATOM 955 C C . ASP A 1 123 ? -26.651 19.421 48.985 1.00 81.50 123 ASP A C 1
ATOM 957 O O . ASP A 1 123 ? -25.917 19.181 48.023 1.00 81.50 123 ASP A O 1
ATOM 961 N N . GLN A 1 124 ? -27.770 18.720 49.211 1.00 80.81 124 GLN A N 1
ATOM 962 C CA . GLN A 1 124 ? -28.239 17.634 48.339 1.00 80.81 124 GLN A CA 1
ATOM 963 C C . GLN A 1 124 ? -28.486 18.122 46.912 1.00 80.81 124 GLN A C 1
ATOM 965 O O . GLN A 1 124 ? -28.093 17.463 45.947 1.00 80.81 124 GLN A O 1
ATOM 970 N N . VAL A 1 125 ? -29.114 19.293 46.758 1.00 81.44 125 VAL A N 1
ATOM 971 C CA . VAL A 1 125 ? -29.359 19.881 45.435 1.00 81.44 125 VAL A CA 1
ATOM 972 C C . VAL A 1 125 ? -28.049 20.214 44.727 1.00 81.44 125 VAL A C 1
ATOM 974 O O . VAL A 1 125 ? -27.881 19.847 43.565 1.00 81.44 125 VAL A O 1
ATOM 977 N N . ALA A 1 126 ? -27.114 20.860 45.423 1.00 83.50 126 ALA A N 1
ATOM 978 C CA . ALA A 1 126 ? -25.822 21.217 44.848 1.00 83.50 126 ALA A CA 1
ATOM 979 C C . ALA A 1 126 ? -25.005 19.975 44.448 1.00 83.50 126 ALA A C 1
ATOM 981 O O . ALA A 1 126 ? -24.405 19.941 43.372 1.00 83.50 126 ALA A O 1
ATOM 982 N N . CYS A 1 127 ? -25.010 18.931 45.281 1.00 84.00 127 CYS A N 1
ATOM 983 C CA . CYS A 1 127 ? -24.325 17.675 44.989 1.00 84.00 127 CYS A CA 1
ATOM 984 C C . CYS A 1 127 ? -24.943 16.953 43.780 1.00 84.00 127 CYS A C 1
ATOM 986 O O . CYS A 1 127 ? -24.217 16.468 42.910 1.00 84.00 127 CYS A O 1
ATOM 988 N N . LEU A 1 128 ? -26.274 16.967 43.650 1.00 84.00 128 LEU A N 1
ATOM 989 C CA . LEU A 1 128 ? -26.969 16.407 42.491 1.00 84.00 128 LEU A CA 1
ATOM 990 C C . LEU A 1 128 ? -26.623 17.150 41.187 1.00 84.00 128 LEU A C 1
ATOM 992 O O . LEU A 1 128 ? -26.395 16.515 40.155 1.00 84.00 128 LEU A O 1
ATOM 996 N N . ASP A 1 129 ? -26.538 18.481 41.221 1.00 85.75 129 ASP A N 1
ATOM 997 C CA . ASP A 1 129 ? -26.128 19.280 40.061 1.00 85.75 129 ASP A CA 1
ATOM 998 C C . ASP A 1 129 ? -24.666 19.007 39.668 1.00 85.75 129 ASP A C 1
ATOM 1000 O O . ASP A 1 129 ? -24.351 18.880 38.479 1.00 85.75 129 ASP A O 1
ATOM 1004 N N . ASN A 1 130 ? -23.784 18.817 40.654 1.00 86.19 130 ASN A N 1
ATOM 1005 C CA . ASN A 1 130 ? -22.406 18.391 40.416 1.00 86.19 130 ASN A CA 1
ATOM 1006 C C . ASN A 1 130 ? -22.348 16.988 39.797 1.00 86.19 130 ASN A C 1
ATOM 1008 O O . ASN A 1 130 ? -21.642 16.795 38.809 1.00 86.19 130 ASN A O 1
ATOM 1012 N N . LEU A 1 131 ? -23.128 16.026 40.301 1.00 88.00 131 LEU A N 1
ATOM 1013 C CA . LEU A 1 131 ? -23.216 14.677 39.733 1.00 88.00 131 LEU A CA 1
ATOM 1014 C C . LEU A 1 131 ? -23.662 14.714 38.261 1.00 88.00 131 LEU A C 1
ATOM 1016 O O . LEU A 1 131 ? -23.065 14.046 37.411 1.00 88.00 131 LEU A O 1
ATOM 1020 N N . HIS A 1 132 ? -24.670 15.529 37.935 1.00 87.56 132 HIS A N 1
ATOM 1021 C CA . HIS A 1 132 ? -25.104 15.733 36.552 1.00 87.56 132 HIS A CA 1
ATOM 1022 C C . HIS A 1 132 ? -23.994 16.333 35.685 1.00 87.56 132 HIS A C 1
ATOM 1024 O O . HIS A 1 132 ? -23.791 15.884 34.554 1.00 87.56 132 HIS A O 1
ATOM 1030 N N . ALA A 1 133 ? -23.255 17.315 36.205 1.00 87.19 133 ALA A N 1
ATOM 1031 C CA . ALA A 1 133 ? -22.146 17.932 35.491 1.00 87.19 133 ALA A CA 1
ATOM 1032 C C . ALA A 1 133 ? -20.990 16.949 35.239 1.00 87.19 133 ALA A C 1
ATOM 1034 O O . ALA A 1 133 ? -20.442 16.922 34.136 1.00 87.19 133 ALA A O 1
ATOM 1035 N N . GLU A 1 134 ? -20.642 16.117 36.224 1.00 87.75 134 GLU A N 1
ATOM 1036 C CA . GLU A 1 134 ? -19.627 15.062 36.113 1.00 87.75 134 GLU A CA 1
ATOM 1037 C C . GLU A 1 134 ? -20.000 14.034 35.037 1.00 87.75 134 GLU A C 1
ATOM 1039 O O . GLU A 1 134 ? -19.208 13.735 34.135 1.00 87.75 134 GLU A O 1
ATOM 1044 N N . PHE A 1 135 ? -21.242 13.541 35.070 1.00 89.44 135 PHE A N 1
ATOM 1045 C CA . PHE A 1 135 ? -21.733 12.583 34.083 1.00 89.44 135 PHE A CA 1
ATOM 1046 C C . PHE A 1 135 ? -21.812 13.188 32.674 1.00 89.44 135 PHE A C 1
ATOM 1048 O O . PHE A 1 135 ? -21.373 12.567 31.700 1.00 89.44 135 PHE A O 1
ATOM 1055 N N . ALA A 1 136 ? -22.300 14.427 32.553 1.00 89.75 136 ALA A N 1
ATOM 1056 C CA . ALA A 1 136 ? -22.318 15.150 31.285 1.00 89.75 136 ALA A CA 1
ATOM 1057 C C . ALA A 1 136 ? -20.902 15.310 30.712 1.00 89.75 136 ALA A C 1
ATOM 1059 O O . ALA A 1 136 ? -20.692 15.084 29.519 1.00 89.75 136 ALA A O 1
ATOM 1060 N N . ARG A 1 137 ? -19.907 15.600 31.561 1.00 88.31 137 ARG A N 1
ATOM 1061 C CA . ARG A 1 137 ? -18.500 15.729 31.154 1.00 88.31 137 ARG A CA 1
ATOM 1062 C C . ARG A 1 137 ? -17.889 14.408 30.696 1.00 88.31 137 ARG A C 1
ATOM 1064 O O . ARG A 1 137 ? -17.111 14.404 29.740 1.00 88.31 137 ARG A O 1
ATOM 1071 N N . MET A 1 138 ? -18.259 13.293 31.329 1.00 90.38 138 MET A N 1
ATOM 1072 C CA . MET A 1 138 ? -17.836 11.953 30.907 1.00 90.38 138 MET A CA 1
ATOM 1073 C C . MET A 1 138 ? -18.271 11.647 29.471 1.00 90.38 138 MET A C 1
ATOM 1075 O O . MET A 1 138 ? -17.497 11.090 28.685 1.00 90.38 138 MET A O 1
ATOM 1079 N N . ILE A 1 139 ? -19.490 12.042 29.102 1.00 91.19 139 ILE A N 1
ATOM 1080 C CA . ILE A 1 139 ? -19.994 11.888 27.735 1.00 91.19 139 ILE A CA 1
ATOM 1081 C C . ILE A 1 139 ? -19.333 12.916 26.812 1.00 91.19 139 ILE A C 1
ATOM 1083 O O . ILE A 1 139 ? -18.729 12.544 25.799 1.00 91.19 139 ILE A O 1
ATOM 1087 N N . ASN A 1 140 ? -19.438 14.197 27.167 1.00 89.94 140 ASN A N 1
ATOM 1088 C CA . ASN A 1 140 ? -18.977 15.325 26.377 1.00 89.94 140 ASN A CA 1
ATOM 1089 C C . ASN A 1 140 ? -18.236 16.356 27.236 1.00 89.94 140 ASN A C 1
ATOM 1091 O O . ASN A 1 140 ? -18.831 17.283 27.784 1.00 89.94 140 ASN A O 1
ATOM 1095 N N . SER A 1 141 ? -16.908 16.277 27.260 1.00 85.88 141 SER A N 1
ATOM 1096 C CA . SER A 1 141 ? -16.104 17.209 28.056 1.00 85.88 141 SER A CA 1
ATOM 1097 C C . SER A 1 141 ? -16.020 18.631 27.487 1.00 85.88 141 SER A C 1
ATOM 1099 O O . SER A 1 141 ? -15.466 19.515 28.134 1.00 85.88 141 SER A O 1
ATOM 1101 N N . GLN A 1 142 ? -16.565 18.872 26.291 1.00 83.56 142 GLN A N 1
ATOM 1102 C CA . GLN A 1 142 ? -16.592 20.181 25.627 1.00 83.56 142 GLN A CA 1
ATOM 1103 C C . GLN A 1 142 ? -17.977 20.835 25.644 1.00 83.56 142 GLN A C 1
ATOM 1105 O O . GLN A 1 142 ? -18.191 21.838 24.964 1.00 83.56 142 GLN A O 1
ATOM 1110 N N . GLN A 1 143 ? -18.936 20.270 26.380 1.00 82.12 143 GLN A N 1
ATOM 1111 C CA . GLN A 1 143 ? -20.257 20.870 26.495 1.00 82.12 143 GLN A CA 1
ATOM 1112 C C . GLN A 1 143 ? -20.168 22.233 27.198 1.00 82.12 143 GLN A C 1
ATOM 1114 O O . GLN A 1 143 ? -19.634 22.355 28.300 1.00 82.12 143 GLN A O 1
ATOM 1119 N N . SER A 1 144 ? -20.691 23.271 26.544 1.00 77.56 144 SER A N 1
ATOM 1120 C CA . SER A 1 144 ? -20.751 24.629 27.086 1.00 77.56 144 SER A CA 1
ATOM 1121 C C . SER A 1 144 ? -21.705 24.709 28.278 1.00 77.56 144 SER A C 1
ATOM 1123 O O . SER A 1 144 ? -22.788 24.128 28.231 1.00 77.56 144 SER A O 1
ATOM 1125 N N . GLY A 1 145 ? -21.338 25.484 29.302 1.00 77.81 145 GLY A N 1
ATOM 1126 C CA . GLY A 1 145 ? -22.182 25.721 30.480 1.00 77.81 145 GLY A CA 1
ATOM 1127 C C . GLY A 1 145 ? -21.973 24.735 31.632 1.00 77.81 145 GLY A C 1
ATOM 1128 O O . GLY A 1 145 ? -22.690 24.822 32.622 1.00 77.81 145 GLY A O 1
ATOM 1129 N N . LEU A 1 146 ? -20.998 23.825 31.531 1.00 76.25 146 LEU A N 1
ATOM 1130 C CA . LEU A 1 146 ? -20.578 23.002 32.664 1.00 76.25 146 LEU A CA 1
ATOM 1131 C C . LEU A 1 146 ? -19.690 23.813 33.627 1.00 76.25 146 LEU A C 1
ATOM 1133 O O . LEU A 1 146 ? -18.854 24.593 33.157 1.00 76.25 146 LEU A O 1
ATOM 1137 N N . PRO A 1 147 ? -19.831 23.624 34.952 1.00 74.50 147 PRO A N 1
ATOM 1138 C CA . PRO A 1 147 ? -18.936 24.238 35.924 1.00 74.50 147 PRO A CA 1
ATOM 1139 C C . PRO A 1 147 ? -17.482 23.803 35.662 1.00 74.50 147 PRO A C 1
ATOM 1141 O O . PRO A 1 147 ? -17.236 22.639 35.316 1.00 74.50 147 PRO A O 1
ATOM 1144 N N . PRO A 1 148 ? -16.509 24.724 35.781 1.00 67.25 148 PRO A N 1
ATOM 1145 C CA . PRO A 1 148 ? -15.109 24.409 35.540 1.00 67.25 148 PRO A CA 1
ATOM 1146 C C . PRO A 1 148 ? -14.605 23.397 36.574 1.00 67.25 148 PRO A C 1
ATOM 1148 O O . PRO A 1 148 ? -14.880 23.517 37.766 1.00 67.25 148 PRO A O 1
ATOM 1151 N N . VAL A 1 149 ? -13.838 22.407 36.113 1.00 67.00 149 VAL A N 1
ATOM 1152 C CA . VAL A 1 149 ? -13.138 21.470 37.002 1.00 67.00 149 VAL A CA 1
ATOM 1153 C C . VAL A 1 149 ? -12.065 22.245 37.766 1.00 67.00 149 VAL A C 1
ATOM 1155 O O . VAL A 1 149 ? -11.340 23.036 37.160 1.00 67.00 149 VAL A O 1
ATOM 1158 N N . GLN A 1 150 ? -11.952 22.010 39.077 1.00 61.22 150 GLN A N 1
ATOM 1159 C CA . GLN A 1 150 ? -11.010 22.710 39.968 1.00 61.22 150 GLN A CA 1
ATOM 1160 C C . GLN A 1 150 ? -9.520 22.460 39.652 1.00 61.22 150 GLN A C 1
ATOM 1162 O O . GLN A 1 150 ? -8.664 23.111 40.237 1.00 61.22 150 GLN A O 1
ATOM 1167 N N . ASP A 1 151 ? -9.209 21.623 38.661 1.00 59.97 151 ASP A N 1
ATOM 1168 C CA . ASP A 1 151 ? -7.877 21.446 38.091 1.00 59.97 151 ASP A CA 1
ATOM 1169 C C . ASP A 1 151 ? -7.933 21.612 36.565 1.00 59.97 151 ASP A C 1
ATOM 1171 O O . ASP A 1 151 ? -8.693 20.935 35.873 1.00 59.97 151 ASP A O 1
ATOM 1175 N N . HIS A 1 152 ? -7.088 22.487 36.013 1.00 54.41 152 HIS A N 1
ATOM 1176 C CA . HIS A 1 152 ? -7.046 22.890 34.595 1.00 54.41 152 HIS A CA 1
ATOM 1177 C C . HIS A 1 152 ? -6.718 21.770 33.575 1.00 54.41 152 HIS A C 1
ATOM 1179 O O . HIS A 1 152 ? -6.429 22.057 32.408 1.00 54.41 152 HIS A O 1
ATOM 1185 N N . LYS A 1 153 ? -6.737 20.487 33.959 1.00 71.75 153 LYS A N 1
ATOM 1186 C CA . LYS A 1 153 ? -6.464 19.377 33.041 1.00 71.75 153 LYS A CA 1
ATOM 1187 C C . LYS A 1 153 ? -7.735 19.000 32.281 1.00 71.75 153 LYS A C 1
ATOM 1189 O O . LYS A 1 153 ? -8.627 18.338 32.801 1.00 71.75 153 LYS A O 1
ATOM 1194 N N . PHE A 1 154 ? -7.787 19.374 31.005 1.00 78.00 154 PHE A N 1
ATOM 1195 C CA . PHE A 1 154 ? -8.822 18.891 30.094 1.00 78.00 154 PHE A CA 1
ATOM 1196 C C . PHE A 1 154 ? -8.792 17.358 30.010 1.00 78.00 154 PHE A C 1
ATOM 1198 O O . PHE A 1 154 ? -7.795 16.774 29.577 1.00 78.00 154 PHE A O 1
ATOM 1205 N N . MET A 1 155 ? -9.900 16.718 30.381 1.00 82.94 155 MET A N 1
ATOM 1206 C CA . MET A 1 155 ? -10.074 15.271 30.276 1.00 82.94 155 MET A CA 1
ATOM 1207 C C . MET A 1 155 ? -10.848 14.888 29.021 1.00 82.94 155 MET A C 1
ATOM 1209 O O . MET A 1 155 ? -11.768 15.587 28.584 1.00 82.94 155 MET A O 1
ATOM 1213 N N . ARG A 1 156 ? -10.480 13.756 28.417 1.00 87.19 156 ARG A N 1
ATOM 1214 C CA . ARG A 1 156 ? -11.127 13.273 27.192 1.00 87.19 156 ARG A CA 1
ATOM 1215 C C . ARG A 1 156 ? -12.325 12.382 27.514 1.00 87.19 156 ARG A C 1
ATOM 1217 O O . ARG A 1 156 ? -12.149 11.196 27.811 1.00 87.19 156 ARG A O 1
ATOM 1224 N N . GLY A 1 157 ? -13.523 12.945 27.360 1.00 89.06 157 GLY A N 1
ATOM 1225 C CA . GLY A 1 157 ? -14.786 12.208 27.389 1.00 89.06 157 GLY A CA 1
ATOM 1226 C C . GLY A 1 157 ? -14.947 11.226 26.222 1.00 89.06 157 GLY A C 1
ATOM 1227 O O . GLY A 1 157 ? -14.097 11.115 25.329 1.00 89.06 157 GLY A O 1
ATOM 1228 N N . LEU A 1 158 ? -16.059 10.494 26.219 1.00 91.88 158 LEU A N 1
ATOM 1229 C CA . LEU A 1 158 ? -16.352 9.466 25.216 1.00 91.88 158 LEU A CA 1
ATOM 1230 C C . LEU A 1 158 ? -16.478 10.049 23.801 1.00 91.88 158 LEU A C 1
ATOM 1232 O O . LEU A 1 158 ? -15.880 9.518 22.860 1.00 91.88 158 LEU A O 1
ATOM 1236 N N . LEU A 1 159 ? -17.184 11.172 23.634 1.00 92.00 159 LEU A N 1
ATOM 1237 C CA . LEU A 1 159 ? -17.362 11.802 22.320 1.00 92.00 159 LEU A CA 1
ATOM 1238 C C . LEU A 1 159 ? -16.048 12.336 21.742 1.00 92.00 159 LEU A C 1
ATOM 1240 O O . LEU A 1 159 ? -15.818 12.226 20.534 1.00 92.00 159 LEU A O 1
ATOM 1244 N N . GLN A 1 160 ? -15.151 12.852 22.584 1.00 90.62 160 GLN A N 1
ATOM 1245 C CA . GLN A 1 160 ? -13.824 13.314 22.165 1.00 90.62 160 GLN A CA 1
ATOM 1246 C C . GLN A 1 160 ? -12.942 12.161 21.666 1.00 90.62 160 GLN A C 1
ATOM 1248 O O . GLN A 1 160 ? -12.092 12.364 20.802 1.00 90.62 160 GLN A O 1
ATOM 1253 N N . ARG A 1 161 ? -13.136 10.940 22.183 1.00 91.25 161 ARG A N 1
ATOM 1254 C CA . ARG A 1 161 ? -12.423 9.737 21.714 1.00 91.25 161 ARG A CA 1
ATOM 1255 C C . ARG A 1 161 ? -12.967 9.220 20.384 1.00 91.25 161 ARG A C 1
ATOM 1257 O O . ARG A 1 161 ? -12.221 8.632 19.600 1.00 91.25 161 ARG A O 1
ATOM 1264 N N . LEU A 1 162 ? -14.258 9.408 20.125 1.00 92.44 162 LEU A N 1
ATOM 1265 C CA . LEU A 1 162 ? -14.903 8.971 18.887 1.00 92.44 162 LEU A CA 1
ATOM 1266 C C . LEU A 1 162 ? -14.644 9.945 17.732 1.00 92.44 162 LEU A C 1
ATOM 1268 O O . LEU A 1 162 ? -14.285 9.517 16.632 1.00 92.44 162 LEU A O 1
ATOM 1272 N N . SER A 1 163 ? -14.805 11.241 17.994 1.00 89.12 163 SER A N 1
ATOM 1273 C CA . SER A 1 163 ? -14.776 12.309 16.993 1.00 89.12 163 SER A CA 1
ATOM 1274 C C . SER A 1 163 ? -13.381 12.917 16.773 1.00 89.12 163 SER A C 1
ATOM 1276 O O . SER A 1 163 ? -12.422 12.653 17.496 1.00 89.12 163 SER A O 1
ATOM 1278 N N . GLY A 1 164 ? -13.251 13.738 15.727 1.00 88.19 164 GLY A N 1
ATOM 1279 C CA . GLY A 1 164 ? -12.018 14.461 15.409 1.00 88.19 164 GLY A CA 1
ATOM 1280 C C . GLY A 1 164 ? -10.999 13.676 14.572 1.00 88.19 164 GLY A C 1
ATOM 1281 O O . GLY A 1 164 ? -11.212 12.533 14.168 1.00 88.19 164 GLY A O 1
ATOM 1282 N N . LYS A 1 165 ? -9.858 14.319 14.275 1.00 87.81 165 LYS A N 1
ATOM 1283 C CA . LYS A 1 165 ? -8.808 13.755 13.399 1.00 87.81 165 LYS A CA 1
ATOM 1284 C C . LYS A 1 165 ? -8.159 12.494 13.979 1.00 87.81 165 LYS A C 1
ATOM 1286 O O . LYS A 1 165 ? -7.869 11.569 13.229 1.00 87.81 165 LYS A O 1
ATOM 1291 N N . HIS A 1 166 ? -7.954 12.480 15.295 1.00 88.06 166 HIS A N 1
ATOM 1292 C CA . HIS A 1 166 ? -7.351 11.371 16.043 1.00 88.06 166 HIS A CA 1
ATOM 1293 C C . HIS A 1 166 ? -8.400 10.468 16.715 1.00 88.06 166 HIS A C 1
ATOM 1295 O O . HIS A 1 166 ? -8.037 9.577 17.480 1.00 88.06 166 HIS A O 1
ATOM 1301 N N . GLY A 1 167 ? -9.689 10.711 16.456 1.00 90.25 167 GLY A N 1
ATOM 1302 C CA . GLY A 1 167 ? -10.778 9.899 16.984 1.00 90.25 167 GLY A CA 1
ATOM 1303 C C . GLY A 1 167 ? -10.864 8.532 16.312 1.00 90.25 167 GLY A C 1
ATOM 1304 O O . GLY A 1 167 ? -10.275 8.296 15.252 1.00 90.25 167 GLY A O 1
ATOM 1305 N N . ARG A 1 168 ? -11.635 7.622 16.910 1.00 92.19 168 ARG A N 1
ATOM 1306 C CA . ARG A 1 168 ? -11.753 6.231 16.444 1.00 92.19 168 ARG A CA 1
ATOM 1307 C C . ARG A 1 168 ? -12.282 6.105 15.017 1.00 92.19 168 ARG A C 1
ATOM 1309 O O . ARG A 1 168 ? -11.748 5.295 14.259 1.00 92.19 168 ARG A O 1
ATOM 1316 N N . PHE A 1 169 ? -13.263 6.917 14.617 1.00 93.12 169 PHE A N 1
ATOM 1317 C CA . PHE A 1 169 ? -13.820 6.833 13.262 1.00 93.12 169 PHE A CA 1
ATOM 1318 C C . PHE A 1 169 ? -12.761 7.098 12.190 1.00 93.12 169 PHE A C 1
ATOM 1320 O O . PHE A 1 169 ? -12.607 6.308 11.262 1.00 93.12 169 PHE A O 1
ATOM 1327 N N . ARG A 1 170 ? -11.975 8.168 12.335 1.00 90.62 170 ARG A N 1
ATOM 1328 C CA . ARG A 1 170 ? -11.001 8.565 11.312 1.00 90.62 170 ARG A CA 1
ATOM 1329 C C . ARG A 1 170 ? -9.640 7.886 11.465 1.00 90.62 170 ARG A C 1
ATOM 1331 O O . ARG A 1 170 ? -9.052 7.499 10.462 1.00 90.62 170 ARG A O 1
ATOM 1338 N N . GLY A 1 171 ? -9.140 7.759 12.692 1.00 88.75 171 GLY A N 1
ATOM 1339 C CA . GLY A 1 171 ? -7.779 7.296 12.975 1.00 88.75 171 GLY A CA 1
ATOM 1340 C C . GLY A 1 171 ? -7.620 5.789 13.179 1.00 88.75 171 GLY A C 1
ATOM 1341 O O . GLY A 1 171 ? -6.483 5.317 13.207 1.00 88.75 171 GLY A O 1
ATOM 1342 N N . ASN A 1 172 ? -8.721 5.043 13.341 1.00 90.94 172 ASN A N 1
ATOM 1343 C CA . ASN A 1 172 ? -8.683 3.593 13.557 1.00 90.94 172 ASN A CA 1
ATOM 1344 C C . ASN A 1 172 ? -9.571 2.801 12.585 1.00 90.94 172 ASN A C 1
ATOM 1346 O O . ASN A 1 172 ? -9.174 1.713 12.172 1.00 90.94 172 ASN A O 1
ATOM 1350 N N . LEU A 1 173 ? -10.770 3.302 12.259 1.00 91.38 173 LEU A N 1
ATOM 1351 C CA . LEU A 1 173 ? -11.713 2.596 11.381 1.00 91.38 173 LEU A CA 1
ATOM 1352 C C . LEU A 1 173 ? -11.474 2.924 9.902 1.00 91.38 173 LEU A C 1
ATOM 1354 O O . LEU A 1 173 ? -11.215 2.016 9.118 1.00 91.38 173 LEU A O 1
ATOM 1358 N N . LEU A 1 174 ? -11.524 4.207 9.525 1.00 91.38 174 LEU A N 1
ATOM 1359 C CA . LEU A 1 174 ? -11.327 4.642 8.134 1.00 91.38 174 LEU A CA 1
ATOM 1360 C C . LEU A 1 174 ? -9.863 4.555 7.687 1.00 91.38 174 LEU A C 1
ATOM 1362 O O . LEU A 1 174 ? -9.576 4.212 6.545 1.00 91.38 174 LEU A O 1
ATOM 1366 N N . GLY A 1 175 ? -8.934 4.874 8.586 1.00 88.38 175 GLY A N 1
ATOM 1367 C CA . GLY A 1 175 ? -7.503 4.711 8.374 1.00 88.38 175 GLY A CA 1
ATOM 1368 C C . GLY A 1 175 ? -6.899 3.966 9.549 1.00 88.38 175 GLY A C 1
ATOM 1369 O O . GLY A 1 175 ? -7.247 4.234 10.692 1.00 88.38 175 GLY A O 1
ATOM 1370 N N . LYS A 1 176 ? -5.987 3.035 9.280 1.00 89.94 176 LYS A N 1
ATOM 1371 C CA . LYS A 1 176 ? -5.209 2.350 10.314 1.00 89.94 176 LYS A CA 1
ATOM 1372 C C . LYS A 1 176 ? -3.804 2.073 9.819 1.00 89.94 176 LYS A C 1
ATOM 1374 O O . LYS A 1 176 ? -3.573 1.941 8.617 1.00 89.94 176 LYS A O 1
ATOM 1379 N N . ARG A 1 177 ? -2.867 1.947 10.756 1.00 90.06 177 ARG A N 1
ATOM 1380 C CA . ARG A 1 177 ? -1.543 1.409 10.439 1.00 90.06 177 ARG A CA 1
ATOM 1381 C C . ARG A 1 177 ? -1.695 -0.057 10.042 1.00 90.06 177 ARG A C 1
ATOM 1383 O O . ARG A 1 177 ? -2.474 -0.790 10.650 1.00 90.06 177 ARG A O 1
ATOM 1390 N N . THR A 1 178 ? -0.988 -0.449 8.993 1.00 91.31 178 THR A N 1
ATOM 1391 C CA . THR A 1 178 ? -1.002 -1.808 8.453 1.00 91.31 178 THR A CA 1
ATOM 1392 C C . THR A 1 178 ? 0.378 -2.430 8.613 1.00 91.31 178 THR A C 1
ATOM 1394 O O . THR A 1 178 ? 1.381 -1.722 8.656 1.00 91.31 178 THR A O 1
ATOM 1397 N N . ASN A 1 179 ? 0.410 -3.753 8.759 1.00 93.81 179 ASN A N 1
ATOM 1398 C CA . ASN A 1 179 ? 1.648 -4.529 8.793 1.00 93.81 179 ASN A CA 1
ATOM 1399 C C . ASN A 1 179 ? 2.063 -4.916 7.364 1.00 93.81 179 ASN A C 1
ATOM 1401 O O . ASN A 1 179 ? 1.289 -4.725 6.426 1.00 93.81 179 ASN A O 1
ATOM 1405 N N . PHE A 1 180 ? 3.257 -5.502 7.212 1.00 95.31 180 PHE A N 1
ATOM 1406 C CA . PHE A 1 180 ? 3.818 -5.929 5.917 1.00 95.31 180 PHE A CA 1
ATOM 1407 C C . PHE A 1 180 ? 3.991 -4.774 4.924 1.00 95.31 180 PHE A C 1
ATOM 1409 O O . PHE A 1 180 ? 3.712 -4.884 3.727 1.00 95.31 180 PHE A O 1
ATOM 1416 N N . THR A 1 181 ? 4.464 -3.649 5.456 1.00 96.06 181 THR A N 1
ATOM 1417 C CA . THR A 1 181 ? 4.754 -2.436 4.698 1.00 96.06 181 THR A CA 1
ATOM 1418 C C . THR A 1 181 ? 6.204 -2.024 4.883 1.00 96.06 181 THR A C 1
ATOM 1420 O O . THR A 1 181 ? 6.746 -2.174 5.977 1.00 96.06 181 THR A O 1
ATOM 1423 N N . ALA A 1 182 ? 6.803 -1.439 3.855 1.00 95.62 182 ALA A N 1
ATOM 1424 C CA . ALA A 1 182 ? 8.123 -0.824 3.932 1.00 95.62 182 ALA A CA 1
ATOM 1425 C C . ALA A 1 182 ? 8.075 0.592 3.355 1.00 95.62 182 ALA A C 1
ATOM 1427 O O . ALA A 1 182 ? 7.273 0.875 2.469 1.00 95.62 182 ALA A O 1
ATOM 1428 N N . ARG A 1 183 ? 8.936 1.477 3.857 1.00 95.88 183 ARG A N 1
ATOM 1429 C CA . ARG A 1 183 ? 9.082 2.853 3.376 1.00 95.88 183 ARG A CA 1
ATOM 1430 C C . ARG A 1 183 ? 10.555 3.163 3.211 1.00 95.88 183 ARG A C 1
ATOM 1432 O O . ARG A 1 183 ? 11.351 2.853 4.098 1.00 95.88 183 ARG A O 1
ATOM 1439 N N . THR A 1 184 ? 10.926 3.717 2.067 1.00 96.25 184 THR A N 1
ATOM 1440 C CA . THR A 1 184 ? 12.321 4.006 1.728 1.00 96.25 184 THR A CA 1
ATOM 1441 C C . THR A 1 184 ? 12.378 5.069 0.631 1.00 96.25 184 THR A C 1
ATOM 1443 O O . THR A 1 184 ? 11.420 5.229 -0.129 1.00 96.25 184 THR A O 1
ATOM 1446 N N . VAL A 1 185 ? 13.506 5.777 0.553 1.00 96.88 185 VAL A N 1
ATOM 1447 C CA . VAL A 1 185 ? 13.834 6.724 -0.522 1.00 96.88 185 VAL A CA 1
ATOM 1448 C C . VAL A 1 185 ? 13.799 6.032 -1.890 1.00 96.88 185 VAL A C 1
ATOM 1450 O O . VAL A 1 185 ? 14.206 4.868 -2.016 1.00 96.88 185 VAL A O 1
ATOM 1453 N N . ILE A 1 186 ? 13.325 6.749 -2.909 1.00 96.69 186 ILE A N 1
ATOM 1454 C CA . ILE A 1 186 ? 13.280 6.275 -4.295 1.00 96.69 186 ILE A CA 1
ATOM 1455 C C . ILE A 1 186 ? 14.518 6.696 -5.100 1.00 96.69 186 ILE A C 1
ATOM 1457 O O . ILE A 1 186 ? 15.182 7.686 -4.808 1.00 96.69 186 ILE A O 1
ATOM 1461 N N . SER A 1 187 ? 14.874 5.925 -6.123 1.00 96.56 187 SER A N 1
ATOM 1462 C CA . SER A 1 187 ? 15.948 6.260 -7.066 1.00 96.56 187 SER A CA 1
ATOM 1463 C C . SER A 1 187 ? 15.583 5.808 -8.484 1.00 96.56 187 SER A C 1
ATOM 1465 O O . SER A 1 187 ? 14.865 4.818 -8.635 1.00 96.56 187 SER A O 1
ATOM 1467 N N . PRO A 1 188 ? 16.074 6.485 -9.532 1.00 95.75 188 PRO A N 1
ATOM 1468 C CA . PRO A 1 188 ? 15.766 6.099 -10.903 1.00 95.75 188 PRO A CA 1
ATOM 1469 C C . PRO A 1 188 ? 16.504 4.815 -11.293 1.00 95.75 188 PRO A C 1
ATOM 1471 O O . PRO A 1 188 ? 17.673 4.631 -10.945 1.00 95.75 188 PRO A O 1
ATOM 1474 N N . ASP A 1 189 ? 15.848 3.949 -12.065 1.00 95.00 189 ASP A N 1
ATOM 1475 C CA . ASP A 1 189 ? 16.521 2.881 -12.810 1.00 95.00 189 ASP A CA 1
ATOM 1476 C C . ASP A 1 189 ? 15.865 2.692 -14.192 1.00 95.00 189 ASP A C 1
ATOM 1478 O O . ASP A 1 189 ? 14.783 2.104 -14.284 1.00 95.00 189 ASP A O 1
ATOM 1482 N N . PRO A 1 190 ? 16.477 3.203 -15.280 1.00 92.25 190 PRO A N 1
ATOM 1483 C CA . PRO A 1 190 ? 15.900 3.122 -16.620 1.00 92.25 190 PRO A CA 1
ATOM 1484 C C . PRO A 1 190 ? 15.965 1.713 -17.226 1.00 92.25 190 PRO A C 1
ATOM 1486 O O . PRO A 1 190 ? 15.249 1.447 -18.189 1.00 92.25 190 PRO A O 1
ATOM 1489 N N . ASN A 1 191 ? 16.785 0.807 -16.677 1.00 90.81 191 ASN A N 1
ATOM 1490 C CA . ASN A 1 191 ? 16.898 -0.567 -17.179 1.00 90.81 191 ASN A CA 1
ATOM 1491 C C . ASN A 1 191 ? 15.737 -1.453 -16.711 1.00 90.81 191 ASN A C 1
ATOM 1493 O O . ASN A 1 191 ? 15.516 -2.532 -17.262 1.00 90.81 191 ASN A O 1
ATOM 1497 N N . MET A 1 192 ? 15.001 -1.013 -15.687 1.00 91.62 192 MET A N 1
ATOM 1498 C CA . MET A 1 192 ? 13.849 -1.737 -15.170 1.00 91.62 192 MET A CA 1
ATOM 1499 C C . MET A 1 192 ? 12.635 -1.587 -16.081 1.00 91.62 192 MET A C 1
ATOM 1501 O O . MET A 1 192 ? 12.375 -0.526 -16.661 1.00 91.62 192 MET A O 1
ATOM 1505 N N . ARG A 1 193 ? 11.838 -2.655 -16.172 1.00 92.75 193 ARG A N 1
ATOM 1506 C CA . ARG A 1 193 ? 10.560 -2.605 -16.882 1.00 92.75 193 ARG A CA 1
ATOM 1507 C C . ARG A 1 193 ? 9.586 -1.681 -16.152 1.00 92.75 193 ARG A C 1
ATOM 1509 O O . ARG A 1 193 ? 9.636 -1.534 -14.936 1.00 92.75 193 ARG A O 1
ATOM 1516 N N . ILE A 1 194 ? 8.639 -1.109 -16.890 1.00 94.00 194 ILE A N 1
ATOM 1517 C CA . ILE A 1 194 ? 7.596 -0.233 -16.325 1.00 94.00 194 ILE A CA 1
ATOM 1518 C C . ILE A 1 194 ? 6.637 -0.949 -15.356 1.00 94.00 194 ILE A C 1
ATOM 1520 O O . ILE A 1 194 ? 5.901 -0.289 -14.630 1.00 94.00 194 ILE A O 1
ATOM 1524 N N . ASP A 1 195 ? 6.619 -2.288 -15.344 1.00 95.00 195 ASP A N 1
ATOM 1525 C CA . ASP A 1 195 ? 5.864 -3.106 -14.389 1.00 95.00 195 ASP A CA 1
ATOM 1526 C C . ASP A 1 195 ? 6.689 -3.656 -13.232 1.00 95.00 195 ASP A C 1
ATOM 1528 O O . ASP A 1 195 ? 6.159 -4.435 -12.441 1.00 95.00 195 ASP A O 1
ATOM 1532 N N . GLU A 1 196 ? 7.955 -3.270 -13.119 1.00 96.12 196 GLU A N 1
ATOM 1533 C CA . GLU A 1 196 ? 8.869 -3.781 -12.107 1.00 96.12 196 GLU A CA 1
ATOM 1534 C C . GLU A 1 196 ? 9.372 -2.668 -11.191 1.00 96.12 196 GLU A C 1
ATOM 1536 O O . GLU A 1 196 ? 9.561 -1.520 -11.595 1.00 96.12 196 GLU A O 1
ATOM 1541 N N . VAL A 1 197 ? 9.612 -3.034 -9.936 1.00 97.00 197 VAL A N 1
ATOM 1542 C CA . VAL A 1 197 ? 10.246 -2.173 -8.943 1.00 97.00 197 VAL A CA 1
ATOM 1543 C C . VAL A 1 197 ? 11.294 -2.971 -8.189 1.00 97.00 197 VAL A C 1
ATOM 1545 O O . VAL A 1 197 ? 11.066 -4.097 -7.741 1.00 97.00 197 VAL A O 1
ATOM 1548 N N . ILE A 1 198 ? 12.465 -2.372 -8.041 1.00 97.62 198 ILE A N 1
ATOM 1549 C CA . ILE A 1 198 ? 13.545 -2.928 -7.256 1.00 97.62 198 ILE A CA 1
ATOM 1550 C C . ILE A 1 198 ? 13.240 -2.736 -5.775 1.00 97.62 198 ILE A C 1
ATOM 1552 O O . ILE A 1 198 ? 13.062 -1.610 -5.306 1.00 97.62 198 ILE A O 1
ATOM 1556 N N . VAL A 1 199 ? 13.244 -3.844 -5.040 1.00 97.62 199 VAL A N 1
ATOM 1557 C CA . VAL A 1 199 ? 13.110 -3.888 -3.586 1.00 97.62 199 VAL A CA 1
ATOM 1558 C C . VAL A 1 199 ? 14.475 -4.229 -2.970 1.00 97.62 199 VAL A C 1
ATOM 1560 O O . VAL A 1 199 ? 15.087 -5.231 -3.346 1.00 97.62 199 VAL A O 1
ATOM 1563 N N . PRO A 1 200 ? 14.973 -3.429 -2.010 1.00 97.38 200 PRO A N 1
ATOM 1564 C CA . PRO A 1 200 ? 16.173 -3.746 -1.241 1.00 97.38 200 PRO A CA 1
ATOM 1565 C C . PRO A 1 200 ? 16.121 -5.131 -0.592 1.00 97.38 200 PRO A C 1
ATOM 1567 O O . PRO A 1 200 ? 15.132 -5.466 0.062 1.00 97.38 200 PRO A O 1
ATOM 1570 N N . GLU A 1 201 ? 17.218 -5.891 -0.657 1.00 96.19 201 GLU A N 1
ATOM 1571 C CA . GLU A 1 201 ? 17.327 -7.209 -0.006 1.00 96.19 201 GLU A CA 1
ATOM 1572 C C . GLU A 1 201 ? 16.994 -7.148 1.497 1.00 96.19 201 GLU A C 1
ATOM 1574 O O . GLU A 1 201 ? 16.327 -8.033 2.031 1.00 96.19 201 GLU A O 1
ATOM 1579 N N . HIS A 1 202 ? 17.390 -6.066 2.177 1.00 94.88 202 HIS A N 1
ATOM 1580 C CA . HIS A 1 202 ? 17.058 -5.849 3.587 1.00 94.88 202 HIS A CA 1
ATOM 1581 C C . HIS A 1 202 ? 15.540 -5.782 3.828 1.00 94.88 202 HIS A C 1
ATOM 1583 O O . HIS A 1 202 ? 15.038 -6.373 4.780 1.00 94.88 202 HIS A O 1
ATOM 1589 N N . CYS A 1 203 ? 14.796 -5.105 2.948 1.00 95.94 203 CYS A N 1
ATOM 1590 C CA . CYS A 1 203 ? 13.336 -5.057 3.027 1.00 95.94 203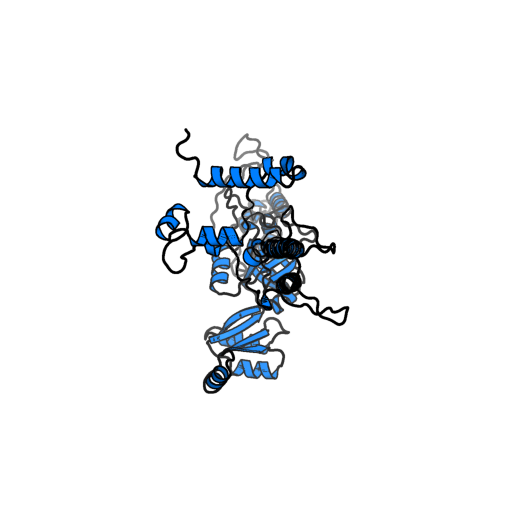 CYS A CA 1
ATOM 1591 C C . CYS A 1 203 ? 12.719 -6.409 2.655 1.00 95.94 203 CYS A C 1
ATOM 1593 O O . CYS A 1 203 ? 11.793 -6.859 3.323 1.00 95.94 203 CYS A O 1
ATOM 1595 N N . ALA A 1 204 ? 13.257 -7.081 1.634 1.00 96.38 204 ALA A N 1
ATOM 1596 C CA . ALA A 1 204 ? 12.755 -8.368 1.156 1.00 96.38 204 ALA A CA 1
ATOM 1597 C C . ALA A 1 204 ? 12.855 -9.490 2.207 1.00 96.38 204 ALA A C 1
ATOM 1599 O O . ALA A 1 204 ? 11.989 -10.358 2.256 1.00 96.38 204 ALA A O 1
ATOM 1600 N N . LYS A 1 205 ? 13.877 -9.464 3.075 1.00 95.19 205 LYS A N 1
ATOM 1601 C CA . LYS A 1 205 ? 14.009 -10.408 4.204 1.00 95.19 205 LYS A CA 1
ATOM 1602 C C . LYS A 1 205 ? 12.958 -10.196 5.296 1.00 95.19 205 LYS A C 1
ATOM 1604 O O . LYS A 1 205 ? 12.561 -11.152 5.950 1.00 95.19 205 LYS A O 1
ATOM 1609 N N . LEU A 1 206 ? 12.520 -8.955 5.508 1.00 94.69 206 LEU A N 1
ATOM 1610 C CA . LEU A 1 206 ? 11.544 -8.607 6.547 1.00 94.69 206 LEU A CA 1
ATOM 1611 C C . LEU A 1 206 ? 10.098 -8.746 6.059 1.00 94.69 206 LEU A C 1
ATOM 1613 O O . LEU A 1 206 ? 9.217 -9.129 6.826 1.00 94.69 206 LEU A O 1
ATOM 1617 N N . LEU A 1 207 ? 9.848 -8.426 4.789 1.00 96.00 207 LEU A N 1
ATOM 1618 C CA . LEU A 1 207 ? 8.546 -8.585 4.157 1.00 96.00 207 LEU A CA 1
ATOM 1619 C C . LEU A 1 207 ? 8.339 -10.049 3.780 1.00 96.00 207 LEU A C 1
ATOM 1621 O O . LEU A 1 207 ? 8.955 -10.546 2.839 1.00 96.00 207 LEU A O 1
ATOM 1625 N N . THR A 1 208 ? 7.456 -10.730 4.507 1.00 96.06 208 THR A N 1
ATOM 1626 C CA . THR A 1 208 ? 7.129 -12.129 4.244 1.00 96.06 208 THR A CA 1
ATOM 1627 C C . THR A 1 208 ? 5.793 -12.292 3.531 1.00 96.06 208 THR A C 1
ATOM 1629 O O . THR A 1 208 ? 4.841 -11.539 3.757 1.00 96.06 208 THR A O 1
ATOM 1632 N N . TYR A 1 209 ? 5.730 -13.296 2.659 1.00 97.25 209 TYR A N 1
ATOM 1633 C CA . TYR A 1 209 ? 4.510 -13.750 2.007 1.00 97.25 209 TYR A CA 1
ATOM 1634 C C . TYR A 1 209 ? 4.135 -15.142 2.539 1.00 97.25 209 TYR A C 1
ATOM 1636 O O . TYR A 1 209 ? 4.977 -16.046 2.500 1.00 97.25 209 TYR A O 1
ATOM 1644 N N . PRO A 1 210 ? 2.908 -15.336 3.050 1.00 95.75 210 PRO A N 1
ATOM 1645 C CA . PRO A 1 210 ? 2.442 -16.618 3.549 1.00 95.75 210 PRO A CA 1
ATOM 1646 C C . PRO A 1 210 ? 2.061 -17.510 2.367 1.00 95.75 210 PRO A C 1
ATOM 1648 O O . PRO A 1 210 ? 0.938 -17.461 1.865 1.00 95.75 210 PRO A O 1
ATOM 1651 N N . GLU A 1 211 ? 2.999 -18.335 1.911 1.00 95.81 211 GLU A N 1
ATOM 1652 C CA . GLU A 1 211 ? 2.747 -19.271 0.824 1.00 95.81 211 GLU A CA 1
ATOM 1653 C C . GLU A 1 211 ? 2.321 -20.631 1.371 1.00 95.81 211 GLU A C 1
ATOM 1655 O O . GLU A 1 211 ? 2.972 -21.216 2.243 1.00 95.81 211 GLU A O 1
ATOM 1660 N N . ARG A 1 212 ? 1.203 -21.145 0.855 1.00 95.00 212 ARG A N 1
ATOM 1661 C CA . ARG A 1 212 ? 0.727 -22.477 1.215 1.00 95.00 212 ARG A CA 1
ATOM 1662 C C . ARG A 1 212 ? 1.519 -23.532 0.453 1.00 95.00 212 ARG A C 1
ATOM 1664 O O . ARG A 1 212 ? 1.668 -23.449 -0.768 1.00 95.00 212 ARG A O 1
ATOM 1671 N N . VAL A 1 213 ? 1.988 -24.542 1.173 1.00 95.38 213 VAL A N 1
ATOM 1672 C CA . VAL A 1 213 ? 2.674 -25.689 0.589 1.00 95.38 213 VAL A CA 1
ATOM 1673 C C . VAL A 1 213 ? 1.655 -26.546 -0.152 1.00 95.38 213 VAL A C 1
ATOM 1675 O O . VAL A 1 213 ? 0.615 -26.940 0.379 1.00 95.38 213 VAL A O 1
ATOM 1678 N N . THR A 1 214 ? 1.982 -26.833 -1.396 1.00 95.00 214 THR A N 1
ATOM 1679 C CA . THR A 1 214 ? 1.277 -27.699 -2.331 1.00 95.00 214 THR A CA 1
ATOM 1680 C C . THR A 1 214 ? 2.285 -28.689 -2.895 1.00 95.00 214 THR A C 1
ATOM 1682 O O . THR A 1 214 ? 3.494 -28.501 -2.769 1.00 95.00 214 THR A O 1
ATOM 1685 N N . GLU A 1 215 ? 1.807 -29.723 -3.571 1.00 94.69 215 GLU A N 1
ATOM 1686 C CA . GLU A 1 215 ? 2.684 -30.715 -4.199 1.00 94.69 215 GLU A CA 1
ATOM 1687 C C . GLU A 1 215 ? 3.625 -30.088 -5.244 1.00 94.69 215 GLU A C 1
ATOM 1689 O O . GLU A 1 215 ? 4.758 -30.533 -5.393 1.00 94.69 215 GLU A O 1
ATOM 1694 N N . PHE A 1 216 ? 3.209 -28.993 -5.895 1.00 95.50 216 PHE A N 1
ATOM 1695 C CA . PHE A 1 216 ? 3.992 -28.316 -6.934 1.00 95.50 216 PHE A CA 1
ATOM 1696 C C . PHE A 1 216 ? 5.147 -27.462 -6.398 1.00 95.50 216 PHE A C 1
ATOM 1698 O O . PHE A 1 216 ? 6.158 -27.309 -7.078 1.00 95.50 216 PHE A O 1
ATOM 1705 N N . ASN A 1 217 ? 5.005 -26.869 -5.208 1.00 95.12 217 ASN A N 1
ATOM 1706 C CA . ASN A 1 217 ? 6.006 -25.961 -4.631 1.00 95.12 217 ASN A CA 1
ATOM 1707 C C . ASN A 1 217 ? 6.738 -26.559 -3.417 1.00 95.12 217 ASN A C 1
ATOM 1709 O O . ASN A 1 217 ? 7.576 -25.878 -2.829 1.00 95.12 217 ASN A O 1
ATOM 1713 N N . LEU A 1 218 ? 6.470 -27.817 -3.048 1.00 93.88 218 LEU A N 1
ATOM 1714 C CA . LEU A 1 218 ? 7.023 -28.455 -1.849 1.00 93.88 218 LEU A CA 1
ATOM 1715 C C . LEU A 1 218 ? 8.554 -28.437 -1.816 1.00 93.88 218 LEU A C 1
ATOM 1717 O O . LEU A 1 218 ? 9.146 -28.038 -0.814 1.00 93.88 218 LEU A O 1
ATOM 1721 N N . GLU A 1 219 ? 9.203 -28.830 -2.911 1.00 94.69 219 GLU A N 1
ATOM 1722 C CA . GLU A 1 219 ? 10.669 -28.845 -3.002 1.00 94.69 219 GLU A CA 1
ATOM 1723 C C . GLU A 1 219 ? 11.256 -27.435 -2.906 1.00 94.69 219 GLU A C 1
ATOM 1725 O O . GLU A 1 219 ? 12.230 -27.198 -2.187 1.00 94.69 219 GLU A O 1
ATOM 1730 N N . PHE A 1 220 ? 10.617 -26.475 -3.577 1.00 95.31 220 PHE A N 1
ATOM 1731 C CA . PHE A 1 220 ? 11.014 -25.074 -3.533 1.00 95.31 220 PHE A CA 1
ATOM 1732 C C . PHE A 1 220 ? 10.894 -24.505 -2.111 1.00 95.31 220 PHE A C 1
ATOM 1734 O O . PHE A 1 220 ? 11.849 -23.926 -1.595 1.00 95.31 220 PHE A O 1
ATOM 1741 N N . MET A 1 221 ? 9.773 -24.752 -1.427 1.00 95.00 221 MET A N 1
ATOM 1742 C CA . MET A 1 221 ? 9.545 -24.325 -0.043 1.00 95.00 221 MET A CA 1
ATOM 1743 C C . MET A 1 221 ? 10.524 -24.976 0.932 1.00 95.00 221 MET A C 1
ATOM 1745 O O . MET A 1 221 ? 11.062 -24.298 1.808 1.00 95.00 221 MET A O 1
ATOM 1749 N N . ARG A 1 222 ? 10.824 -26.267 0.752 1.00 94.56 222 ARG A N 1
ATOM 1750 C CA . ARG A 1 222 ? 11.820 -26.978 1.561 1.00 94.56 222 ARG A CA 1
ATOM 1751 C C . ARG A 1 222 ? 13.189 -26.297 1.479 1.00 94.56 222 ARG A C 1
ATOM 1753 O O . ARG A 1 222 ? 13.818 -26.074 2.512 1.00 94.56 222 ARG A O 1
ATOM 1760 N N . ASN A 1 223 ? 13.614 -25.891 0.283 1.00 95.06 223 ASN A N 1
ATOM 1761 C CA . ASN A 1 223 ? 14.878 -25.176 0.090 1.00 95.06 223 ASN A CA 1
ATOM 1762 C C . ASN A 1 223 ? 14.888 -23.799 0.781 1.00 95.06 223 ASN A C 1
ATOM 1764 O O . ASN A 1 223 ? 15.892 -23.421 1.389 1.00 95.06 223 ASN A O 1
ATOM 1768 N N . LEU A 1 224 ? 13.770 -23.065 0.755 1.00 95.69 224 LEU A N 1
ATOM 1769 C CA . LEU A 1 224 ? 13.645 -21.778 1.452 1.00 95.69 224 LEU A CA 1
ATOM 1770 C C . LEU A 1 224 ? 13.721 -21.930 2.978 1.00 95.69 224 LEU A C 1
ATOM 1772 O O . LEU A 1 224 ? 14.380 -21.131 3.647 1.00 95.69 224 LEU A O 1
ATOM 1776 N N . VAL A 1 225 ? 13.094 -22.975 3.527 1.00 94.50 225 VAL A N 1
ATOM 1777 C CA . VAL A 1 225 ? 13.149 -23.295 4.962 1.00 94.50 225 VAL A CA 1
ATOM 1778 C C . VAL A 1 225 ? 14.580 -23.629 5.398 1.00 94.50 225 VAL A C 1
ATOM 1780 O O . VAL A 1 225 ? 15.027 -23.146 6.440 1.00 94.50 225 VAL A O 1
ATOM 1783 N N . LEU A 1 226 ? 15.324 -24.394 4.589 1.00 94.12 226 LEU A N 1
ATOM 1784 C CA . LEU A 1 226 ? 16.728 -24.727 4.860 1.00 94.12 226 LEU A CA 1
ATOM 1785 C C . LEU A 1 226 ? 17.634 -23.483 4.854 1.00 94.12 226 LEU A C 1
ATOM 1787 O O . LEU A 1 226 ? 18.480 -23.333 5.741 1.00 94.12 226 LEU A O 1
ATOM 1791 N N . ASN A 1 227 ? 17.421 -22.555 3.913 1.00 94.00 227 ASN A N 1
ATOM 1792 C CA . ASN A 1 227 ? 18.146 -21.279 3.870 1.00 94.00 227 ASN A CA 1
ATOM 1793 C C . ASN A 1 227 ? 17.896 -20.423 5.129 1.00 94.00 227 ASN A C 1
ATOM 1795 O O . ASN A 1 227 ? 18.813 -19.753 5.618 1.00 94.00 227 ASN A O 1
ATOM 1799 N N . GLY A 1 228 ? 16.682 -20.485 5.686 1.00 93.19 228 GLY A N 1
ATOM 1800 C CA . GLY A 1 228 ? 16.291 -19.781 6.909 1.00 93.19 228 GLY A CA 1
ATOM 1801 C C . GLY A 1 228 ? 16.166 -18.256 6.738 1.00 93.19 228 GLY A C 1
ATOM 1802 O O . GLY A 1 228 ? 16.101 -17.763 5.613 1.00 93.19 228 GLY A O 1
ATOM 1803 N N . PRO A 1 229 ? 16.144 -17.485 7.843 1.00 93.88 229 PRO A N 1
ATOM 1804 C CA . PRO A 1 229 ? 15.796 -16.058 7.807 1.00 93.88 229 PRO A CA 1
ATOM 1805 C C . PRO A 1 229 ? 16.936 -15.126 7.355 1.00 93.88 229 PRO A C 1
ATOM 1807 O O . PRO A 1 229 ? 16.697 -14.023 6.874 1.00 93.88 229 PRO A O 1
ATOM 1810 N N . ASN A 1 230 ? 18.199 -15.540 7.493 1.00 92.75 230 ASN A N 1
ATOM 1811 C CA . ASN A 1 230 ? 19.339 -14.635 7.271 1.00 92.75 230 ASN A CA 1
ATOM 1812 C C . ASN A 1 230 ? 19.773 -14.546 5.796 1.00 92.75 230 ASN A C 1
ATOM 1814 O O . ASN A 1 230 ? 20.344 -13.534 5.372 1.00 92.75 230 ASN A O 1
ATOM 1818 N N . LYS A 1 231 ? 19.513 -15.595 5.008 1.00 93.56 231 LYS A N 1
ATOM 1819 C CA . LYS A 1 231 ? 19.897 -15.696 3.595 1.00 93.56 231 LYS A CA 1
ATOM 1820 C C . LYS A 1 231 ? 18.668 -15.486 2.711 1.00 93.56 231 LYS A C 1
ATOM 1822 O O . LYS A 1 231 ? 17.643 -16.125 2.917 1.00 93.56 231 LYS A O 1
ATOM 1827 N N . HIS A 1 232 ? 18.767 -14.591 1.732 1.00 94.75 232 HIS A N 1
ATOM 1828 C CA . HIS A 1 232 ? 17.745 -14.430 0.701 1.00 94.75 232 HIS A CA 1
ATOM 1829 C C . HIS A 1 232 ? 18.129 -15.275 -0.533 1.00 94.75 232 HIS A C 1
ATOM 1831 O O . HIS A 1 232 ? 19.301 -15.250 -0.917 1.00 94.75 232 HIS A O 1
ATOM 1837 N N . PRO A 1 233 ? 17.197 -16.023 -1.152 1.00 95.50 233 PRO A N 1
ATOM 1838 C CA . PRO A 1 233 ? 15.805 -16.252 -0.748 1.00 95.50 233 PRO A CA 1
ATOM 1839 C C . PRO A 1 233 ? 15.691 -17.281 0.397 1.00 95.50 233 PRO A C 1
ATOM 1841 O O . PRO A 1 233 ? 16.416 -18.275 0.428 1.00 95.50 233 PRO A O 1
ATOM 1844 N N . GLY A 1 234 ? 14.776 -17.045 1.341 1.00 95.56 234 GLY A N 1
ATOM 1845 C CA . GLY A 1 234 ? 14.631 -17.837 2.569 1.00 95.56 234 GLY A CA 1
ATOM 1846 C C . GLY A 1 234 ? 13.248 -17.681 3.207 1.00 95.56 234 GLY A C 1
ATOM 1847 O O . GLY A 1 234 ? 12.324 -17.199 2.549 1.00 95.56 234 GLY A O 1
ATOM 1848 N N . ALA A 1 235 ? 13.095 -18.092 4.467 1.00 95.12 235 ALA A N 1
ATOM 1849 C CA . ALA A 1 235 ? 11.834 -18.006 5.210 1.00 95.12 235 ALA A CA 1
ATOM 1850 C C . ALA A 1 235 ? 12.049 -17.696 6.700 1.00 95.12 235 ALA A C 1
ATOM 1852 O O . ALA A 1 235 ? 13.043 -18.121 7.294 1.00 95.12 235 ALA A O 1
ATOM 1853 N N . LEU A 1 236 ? 11.091 -16.991 7.314 1.00 93.56 236 LEU A N 1
ATOM 1854 C CA . LEU A 1 236 ? 11.126 -16.660 8.747 1.00 93.56 236 LEU A CA 1
ATOM 1855 C C . LEU A 1 236 ? 10.361 -17.678 9.591 1.00 93.56 236 LEU A C 1
ATOM 1857 O O . LEU A 1 236 ? 10.885 -18.170 10.593 1.00 93.56 236 LEU A O 1
ATOM 1861 N N . PHE A 1 237 ? 9.118 -17.970 9.209 1.00 93.50 237 PHE A N 1
ATOM 1862 C CA . PHE A 1 237 ? 8.206 -18.778 10.012 1.00 93.50 237 PHE A CA 1
ATOM 1863 C C . PHE A 1 237 ? 7.564 -19.888 9.188 1.00 93.50 237 PHE A C 1
ATOM 1865 O O . PHE A 1 237 ? 7.289 -19.719 8.002 1.00 93.50 237 PHE A O 1
ATOM 1872 N N . VAL A 1 238 ? 7.270 -21.004 9.850 1.00 92.19 238 VAL A N 1
ATOM 1873 C CA . VAL A 1 238 ? 6.410 -22.064 9.313 1.00 92.19 238 VAL A CA 1
ATOM 1874 C C . VAL A 1 238 ? 5.277 -22.295 10.293 1.00 92.19 238 VAL A C 1
ATOM 1876 O O . VAL A 1 238 ? 5.512 -22.461 11.492 1.00 92.19 238 VAL A O 1
ATOM 1879 N N . SER A 1 239 ? 4.057 -22.284 9.775 1.00 91.19 239 SER A N 1
ATOM 1880 C CA . SER A 1 239 ? 2.840 -22.603 10.505 1.00 91.19 239 SER A CA 1
ATOM 1881 C C . SER A 1 239 ? 2.303 -23.930 9.987 1.00 91.19 239 SER A C 1
ATOM 1883 O O . SER A 1 239 ? 1.960 -24.043 8.812 1.00 91.19 239 SER A O 1
ATOM 1885 N N . TYR A 1 240 ? 2.237 -24.928 10.860 1.00 85.69 240 TYR A N 1
ATOM 1886 C CA . TYR A 1 240 ? 1.687 -26.246 10.548 1.00 85.69 240 TYR A CA 1
ATOM 1887 C C . TYR A 1 240 ? 0.575 -26.584 11.537 1.00 85.69 240 TYR A C 1
ATOM 1889 O O . TYR A 1 240 ? 0.539 -26.090 12.668 1.00 85.69 240 TYR A O 1
ATOM 1897 N N . THR A 1 241 ? -0.368 -27.402 11.086 1.00 80.50 241 THR A N 1
ATOM 1898 C CA . THR A 1 241 ? -1.490 -27.844 11.916 1.00 80.50 241 THR A CA 1
ATOM 1899 C C . THR A 1 241 ? -1.091 -29.101 12.676 1.00 80.50 241 THR A C 1
ATOM 1901 O O . THR A 1 241 ? -0.590 -30.055 12.076 1.00 80.50 241 THR A O 1
ATOM 1904 N N . LEU A 1 242 ? -1.322 -29.122 13.989 1.00 77.00 242 LEU A N 1
ATOM 1905 C CA . LEU A 1 242 ? -1.109 -30.320 14.796 1.00 77.00 242 LEU A CA 1
ATOM 1906 C C . LEU A 1 242 ? -2.053 -31.439 14.339 1.00 77.00 242 LEU A C 1
ATOM 1908 O O . LEU A 1 242 ? -3.229 -31.211 14.049 1.00 77.00 242 LEU A O 1
ATOM 1912 N N . ARG A 1 243 ? -1.535 -32.669 14.273 1.00 71.75 243 ARG A N 1
ATOM 1913 C CA . ARG A 1 243 ? -2.289 -33.865 13.869 1.00 71.75 243 ARG A CA 1
ATOM 1914 C C . ARG A 1 243 ? -2.194 -34.939 14.954 1.00 71.75 243 ARG A C 1
ATOM 1916 O O . ARG A 1 243 ? -1.197 -35.020 15.667 1.00 71.75 243 ARG A O 1
ATOM 1923 N N . GLY A 1 244 ? -3.226 -35.774 15.069 1.00 74.25 244 GLY A N 1
ATOM 1924 C CA . GLY A 1 244 ? -3.242 -36.912 15.997 1.00 74.25 244 GLY A CA 1
ATOM 1925 C C . GLY A 1 244 ? -3.427 -36.514 17.465 1.00 74.25 244 GLY A C 1
ATOM 1926 O O . GLY A 1 244 ? -4.274 -35.682 17.787 1.00 74.25 244 GLY A O 1
ATOM 1927 N N . GLU A 1 245 ? -2.663 -37.136 18.364 1.00 64.38 245 GLU A N 1
ATOM 1928 C CA . GLU A 1 245 ? -2.764 -36.928 19.819 1.00 64.38 245 GLU A CA 1
ATOM 1929 C C . GLU A 1 245 ? -2.401 -35.501 20.245 1.00 64.38 245 GLU A C 1
ATOM 1931 O O . GLU A 1 245 ? -3.058 -34.937 21.118 1.00 64.38 245 GLU A O 1
ATOM 1936 N N . ALA A 1 246 ? -1.433 -34.880 19.565 1.00 68.75 246 ALA A N 1
ATOM 1937 C CA . ALA A 1 246 ? -1.017 -33.505 19.833 1.00 68.75 246 ALA A CA 1
ATOM 1938 C C . ALA A 1 246 ? -2.154 -32.492 19.614 1.00 68.75 246 ALA A C 1
ATOM 1940 O O . ALA A 1 246 ? -2.241 -31.499 20.331 1.00 68.75 246 ALA A O 1
ATOM 1941 N N . LYS A 1 247 ? -3.064 -32.765 18.666 1.00 71.31 247 LYS A N 1
ATOM 1942 C CA . LYS A 1 247 ? -4.256 -31.938 18.449 1.00 71.31 247 LYS A CA 1
ATOM 1943 C C . LYS A 1 247 ? -5.242 -32.062 19.614 1.00 71.31 247 LYS A C 1
ATOM 1945 O O . LYS A 1 247 ? -5.684 -31.056 20.149 1.00 71.31 247 LYS A O 1
ATOM 1950 N N . ARG A 1 248 ? -5.516 -33.293 20.065 1.00 64.44 248 ARG A N 1
ATOM 1951 C CA . ARG A 1 248 ? -6.429 -33.550 21.196 1.00 64.44 248 ARG A CA 1
ATOM 1952 C C . ARG A 1 248 ? -5.920 -32.921 22.495 1.00 64.44 248 ARG A C 1
ATOM 1954 O O . ARG A 1 248 ? -6.715 -32.447 23.296 1.00 64.44 248 ARG A O 1
ATOM 1961 N N . GLN A 1 249 ? -4.601 -32.899 22.698 1.00 67.50 249 GLN A N 1
ATOM 1962 C CA . GLN A 1 249 ? -3.979 -32.238 23.849 1.00 67.50 249 GLN A CA 1
ATOM 1963 C C . GLN A 1 249 ? -4.061 -30.707 23.763 1.00 67.50 249 GLN A C 1
ATOM 1965 O O . GLN A 1 249 ? -4.357 -30.070 24.771 1.00 67.50 249 GLN A O 1
ATOM 1970 N N . ALA A 1 250 ? -3.850 -30.116 22.581 1.00 67.06 250 ALA A N 1
ATOM 1971 C CA . ALA A 1 250 ? -3.997 -28.673 22.378 1.00 67.06 250 ALA A CA 1
ATOM 1972 C C . ALA A 1 250 ? -5.452 -28.210 22.579 1.00 67.06 250 ALA A C 1
ATOM 1974 O O . ALA A 1 250 ? -5.687 -27.236 23.297 1.00 67.06 250 ALA A O 1
ATOM 1975 N N . GLU A 1 251 ? -6.419 -28.961 22.040 1.00 65.81 251 GLU A N 1
ATOM 1976 C CA . GLU A 1 251 ? -7.857 -28.735 22.239 1.00 65.81 251 GLU A CA 1
ATOM 1977 C C . GLU A 1 251 ? -8.239 -28.851 23.729 1.00 65.81 251 GLU A C 1
ATOM 1979 O O . GLU A 1 251 ? -8.949 -27.992 24.253 1.00 65.81 251 GLU A O 1
ATOM 1984 N N . ALA A 1 252 ? -7.705 -29.848 24.449 1.00 69.12 252 ALA A N 1
ATOM 1985 C CA . ALA A 1 252 ? -7.926 -30.013 25.890 1.00 69.12 252 ALA A CA 1
ATOM 1986 C C . ALA A 1 252 ? -7.322 -28.878 26.743 1.00 69.12 252 ALA A C 1
ATOM 1988 O O . ALA A 1 252 ? -7.828 -28.589 27.825 1.00 69.12 252 ALA A O 1
ATOM 1989 N N . GLN A 1 253 ? -6.259 -28.224 26.264 1.00 73.69 253 GLN A N 1
ATOM 1990 C CA . GLN A 1 253 ? -5.616 -27.075 26.916 1.00 73.69 253 GLN A CA 1
ATOM 1991 C C . GLN A 1 253 ? -6.145 -25.717 26.415 1.00 73.69 253 GLN A C 1
ATOM 1993 O O . GLN A 1 253 ? -5.615 -24.677 26.803 1.00 73.69 253 GLN A O 1
ATOM 1998 N N . GLY A 1 254 ? -7.160 -25.699 25.540 1.00 68.81 254 GLY A N 1
ATOM 1999 C CA . GLY A 1 254 ? -7.726 -24.468 24.973 1.00 68.81 254 GLY A CA 1
ATOM 2000 C C . GLY A 1 254 ? -6.742 -23.657 24.119 1.00 68.81 254 GLY A C 1
ATOM 2001 O O . GLY A 1 254 ? -6.925 -22.453 23.943 1.00 68.81 254 GLY A O 1
ATOM 2002 N N . THR A 1 255 ? -5.678 -24.289 23.616 1.00 71.81 255 THR A N 1
ATOM 2003 C CA . THR A 1 255 ? -4.641 -23.646 22.794 1.00 71.81 255 THR A CA 1
ATOM 2004 C C . THR A 1 255 ? -4.938 -23.859 21.308 1.00 71.81 255 THR A C 1
ATOM 2006 O O . THR A 1 255 ? -5.538 -24.857 20.927 1.00 71.81 255 THR A O 1
ATOM 2009 N N . SER A 1 256 ? -4.533 -22.923 20.442 1.00 69.69 256 SER A N 1
ATOM 2010 C CA . SER A 1 256 ? -4.789 -23.017 18.999 1.00 69.69 256 SER A CA 1
ATOM 2011 C C . SER A 1 256 ? -4.090 -24.215 18.344 1.00 69.69 256 SER A C 1
ATOM 2013 O O . SER A 1 256 ? -2.886 -24.393 18.520 1.00 69.69 256 SER A O 1
ATOM 2015 N N . ASP A 1 257 ? -4.804 -24.935 17.475 1.00 74.75 257 ASP A N 1
ATOM 2016 C CA . ASP A 1 257 ? -4.315 -26.094 16.699 1.00 74.75 257 ASP A CA 1
ATOM 2017 C C . ASP A 1 257 ? -3.119 -25.807 15.768 1.00 74.75 257 ASP A C 1
ATOM 2019 O O . ASP A 1 257 ? -2.485 -26.727 15.241 1.00 74.75 257 ASP A O 1
ATOM 2023 N N . VAL A 1 258 ? -2.838 -24.529 15.506 1.00 79.62 258 VAL A N 1
ATOM 2024 C CA . VAL A 1 258 ? -1.786 -24.076 14.592 1.00 79.62 258 VAL A CA 1
ATOM 2025 C C . VAL A 1 258 ? -0.555 -23.677 15.392 1.00 79.62 258 VAL A C 1
ATOM 2027 O O . VAL A 1 258 ? -0.595 -22.739 16.188 1.00 79.62 258 VAL A O 1
ATOM 2030 N N . VAL A 1 259 ? 0.566 -24.350 15.131 1.00 82.69 259 VAL A N 1
ATOM 2031 C CA . VAL A 1 259 ? 1.855 -24.025 15.747 1.00 82.69 259 VAL A CA 1
ATOM 2032 C C . VAL A 1 259 ? 2.691 -23.217 14.766 1.00 82.69 259 VAL A C 1
ATOM 2034 O O . VAL A 1 259 ? 3.048 -23.702 13.693 1.00 82.69 259 VAL A O 1
ATOM 2037 N N . LYS A 1 260 ? 3.038 -21.986 15.157 1.00 86.75 260 LYS A N 1
ATOM 2038 C CA . LYS A 1 260 ? 3.951 -21.112 14.412 1.00 86.75 260 LYS A CA 1
ATOM 2039 C C . LYS A 1 260 ? 5.369 -21.257 14.962 1.00 86.75 260 LYS A C 1
ATOM 2041 O O . LYS A 1 260 ? 5.634 -20.915 16.112 1.00 86.75 260 LYS A O 1
ATOM 2046 N N . ARG A 1 261 ? 6.296 -21.756 14.141 1.00 85.94 261 ARG A N 1
ATOM 2047 C CA . ARG A 1 261 ? 7.694 -22.003 14.527 1.00 85.94 261 ARG A CA 1
ATOM 2048 C C . ARG A 1 261 ? 8.638 -21.052 13.799 1.00 85.94 261 ARG A C 1
ATOM 2050 O O . ARG A 1 261 ? 8.564 -20.909 12.581 1.00 85.94 261 ARG A O 1
ATOM 2057 N N . PHE A 1 262 ? 9.535 -20.413 14.550 1.00 89.06 262 PHE A N 1
ATOM 2058 C CA . PHE A 1 262 ? 10.562 -19.520 14.010 1.00 89.06 262 PHE A CA 1
ATOM 2059 C C . PHE A 1 262 ? 11.807 -20.301 13.569 1.00 89.06 262 PHE A C 1
ATOM 2061 O O . PHE A 1 262 ? 12.308 -21.151 14.307 1.00 89.06 262 PHE A O 1
ATOM 2068 N N . LEU A 1 263 ? 12.330 -19.992 12.382 1.00 85.44 263 LEU A N 1
ATOM 2069 C CA . LEU A 1 263 ? 13.408 -20.739 11.725 1.00 85.44 263 LEU A CA 1
ATOM 2070 C C . LEU A 1 263 ? 14.827 -20.260 12.092 1.00 85.44 263 LEU A C 1
ATOM 2072 O O . LEU A 1 263 ? 15.762 -20.426 11.310 1.00 85.44 263 LEU A O 1
ATOM 2076 N N . ALA A 1 264 ? 15.049 -19.665 13.268 1.00 84.56 264 ALA A N 1
ATOM 2077 C CA . ALA A 1 264 ? 16.384 -19.176 13.637 1.00 84.56 264 ALA A CA 1
ATOM 2078 C C . ALA A 1 264 ? 17.427 -20.288 13.816 1.00 84.56 264 ALA A C 1
ATOM 2080 O O . ALA A 1 264 ? 18.553 -20.126 13.348 1.00 84.56 264 ALA A O 1
ATOM 2081 N N . SER A 1 265 ? 17.087 -21.412 14.454 1.00 89.06 265 SER A N 1
ATOM 2082 C CA . SER A 1 265 ? 18.066 -22.463 14.758 1.00 89.06 265 SER A CA 1
ATOM 2083 C C . SER A 1 265 ? 18.229 -23.463 13.602 1.00 89.06 265 SER A C 1
ATOM 2085 O O . SER A 1 265 ? 17.231 -23.898 13.029 1.00 89.06 265 SER A O 1
ATOM 2087 N N . PRO A 1 266 ? 19.465 -23.876 13.258 1.00 88.38 266 PRO A N 1
ATOM 2088 C CA . PRO A 1 266 ? 19.717 -24.764 12.119 1.00 88.38 266 PRO A CA 1
ATOM 2089 C C . PRO A 1 266 ? 19.062 -26.141 12.291 1.00 88.38 266 PRO A C 1
ATOM 2091 O O . PRO A 1 266 ? 18.410 -26.619 11.370 1.00 88.38 266 PRO A O 1
ATOM 2094 N N . LYS A 1 267 ? 19.115 -26.718 13.501 1.00 88.75 267 LYS A N 1
ATOM 2095 C CA . LYS A 1 267 ? 18.435 -27.987 13.816 1.00 88.75 267 LYS A CA 1
ATOM 2096 C C . LYS A 1 267 ? 16.926 -27.909 13.562 1.00 88.75 267 LYS A C 1
ATOM 2098 O O . LYS A 1 267 ? 16.358 -28.792 12.934 1.00 88.75 267 LYS A O 1
ATOM 2103 N N . ALA A 1 268 ? 16.281 -26.812 13.976 1.00 85.88 268 ALA A N 1
ATOM 2104 C CA . ALA A 1 268 ? 14.852 -26.637 13.734 1.00 85.88 268 ALA A CA 1
ATOM 2105 C C . ALA A 1 268 ? 14.525 -26.505 12.240 1.00 85.88 268 ALA A C 1
ATOM 2107 O O . ALA A 1 268 ? 13.462 -26.956 11.828 1.00 85.88 268 ALA A O 1
ATOM 2108 N N . ARG A 1 269 ? 15.417 -25.921 11.428 1.00 90.00 269 ARG A N 1
ATOM 2109 C CA . ARG A 1 269 ? 15.228 -25.837 9.970 1.00 90.00 269 ARG A CA 1
ATOM 2110 C C . ARG A 1 269 ? 15.237 -27.220 9.335 1.00 90.00 269 ARG A C 1
ATOM 2112 O O . ARG A 1 269 ? 14.338 -27.520 8.560 1.00 90.00 269 ARG A O 1
ATOM 2119 N N . GLU A 1 270 ? 16.210 -28.060 9.684 1.00 91.25 270 GLU A N 1
ATOM 2120 C CA . GLU A 1 270 ? 16.309 -29.435 9.176 1.00 91.25 270 GLU A CA 1
ATOM 2121 C C . GLU A 1 270 ? 15.112 -30.287 9.611 1.00 91.25 270 GLU A C 1
ATOM 2123 O O . GLU A 1 270 ? 14.538 -31.019 8.804 1.00 91.25 270 GLU A O 1
ATOM 2128 N N . ASP A 1 271 ? 14.690 -30.161 10.869 1.00 89.38 271 ASP A N 1
ATOM 2129 C CA . ASP A 1 271 ? 13.522 -30.873 11.387 1.00 89.38 271 ASP A CA 1
ATOM 2130 C C . ASP A 1 271 ? 12.241 -30.456 10.662 1.00 89.38 271 ASP A C 1
ATOM 2132 O O . ASP A 1 271 ? 11.495 -31.314 10.191 1.00 89.38 271 ASP A O 1
ATOM 2136 N N . VAL A 1 272 ? 11.996 -29.151 10.524 1.00 88.56 272 VAL A N 1
ATOM 2137 C CA . VAL A 1 272 ? 10.802 -28.631 9.842 1.00 88.56 272 VAL A CA 1
ATOM 2138 C C . VAL A 1 272 ? 10.831 -28.973 8.352 1.00 88.56 272 VAL A C 1
ATOM 2140 O O . VAL A 1 272 ? 9.819 -29.402 7.815 1.00 88.56 272 VAL A O 1
ATOM 2143 N N . ALA A 1 273 ? 11.983 -28.867 7.685 1.00 90.31 273 ALA A N 1
ATOM 2144 C CA . ALA A 1 273 ? 12.131 -29.204 6.269 1.00 90.31 273 ALA A CA 1
ATOM 2145 C C . ALA A 1 273 ? 11.841 -30.688 5.970 1.00 90.31 273 ALA A C 1
ATOM 2147 O O . ALA A 1 273 ? 11.270 -31.004 4.920 1.00 90.31 273 ALA A O 1
ATOM 2148 N N . ARG A 1 274 ? 12.211 -31.595 6.889 1.00 90.44 274 ARG A N 1
ATOM 2149 C CA . ARG A 1 274 ? 11.912 -33.035 6.785 1.00 90.44 274 ARG A CA 1
ATOM 2150 C C . ARG A 1 274 ? 10.427 -33.343 6.959 1.00 90.44 274 ARG A C 1
ATOM 2152 O O . ARG A 1 274 ? 9.914 -34.206 6.255 1.00 90.44 274 ARG A O 1
ATOM 2159 N N . HIS A 1 275 ? 9.750 -32.635 7.859 1.00 89.25 275 HIS A N 1
ATOM 2160 C CA . HIS A 1 275 ? 8.341 -32.874 8.191 1.00 89.25 275 HIS A CA 1
ATOM 2161 C C . HIS A 1 275 ? 7.360 -31.964 7.440 1.00 89.25 275 HIS A C 1
ATOM 2163 O O . HIS A 1 275 ? 6.167 -32.020 7.716 1.00 89.25 275 HIS A O 1
ATOM 2169 N N . LEU A 1 276 ? 7.841 -31.139 6.506 1.00 90.94 276 LEU A N 1
ATOM 2170 C CA . LEU A 1 276 ? 7.005 -30.232 5.726 1.00 90.94 276 LEU A CA 1
ATOM 2171 C C . LEU A 1 276 ? 6.039 -31.021 4.835 1.00 90.94 276 LEU A C 1
ATOM 2173 O O . LEU A 1 276 ? 6.469 -31.875 4.052 1.00 90.94 276 LEU A O 1
ATOM 2177 N N . GLN A 1 277 ? 4.748 -30.713 4.935 1.00 90.62 277 GLN A N 1
ATOM 2178 C CA . GLN A 1 277 ? 3.684 -31.389 4.201 1.00 90.62 277 GLN A CA 1
ATOM 2179 C C . GLN A 1 277 ? 2.815 -30.400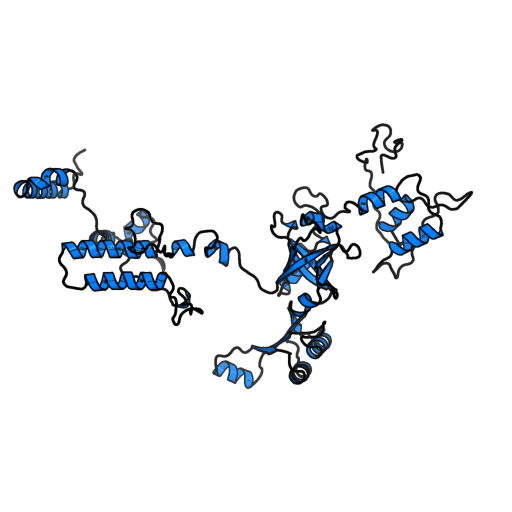 3.423 1.00 90.62 277 GLN A C 1
ATOM 2181 O O . GLN A 1 277 ? 2.722 -29.212 3.735 1.00 90.62 277 GLN A O 1
ATOM 2186 N N . SER A 1 278 ? 2.121 -30.918 2.410 1.00 91.62 278 SER A N 1
ATOM 2187 C CA . SER A 1 278 ? 1.065 -30.188 1.712 1.00 91.6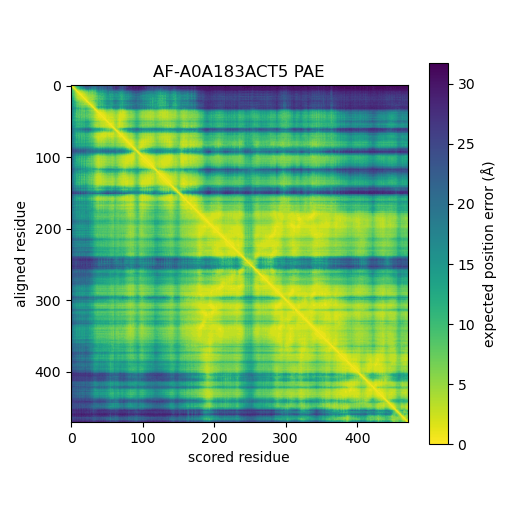2 278 SER A CA 1
ATOM 2188 C C . SER A 1 278 ? -0.009 -29.715 2.702 1.00 91.62 278 SER A C 1
ATOM 2190 O O . SER A 1 278 ? -0.529 -30.492 3.509 1.00 91.62 278 SER A O 1
ATOM 2192 N N . GLY A 1 279 ? -0.352 -28.431 2.626 1.00 90.06 279 GLY A N 1
ATOM 2193 C CA . GLY A 1 279 ? -1.307 -27.769 3.515 1.00 90.06 279 GLY A CA 1
ATOM 2194 C C . GLY A 1 279 ? -0.672 -26.849 4.557 1.00 90.06 279 GLY A C 1
ATOM 2195 O O . GLY A 1 279 ? -1.375 -25.943 5.016 1.00 90.06 279 GLY A O 1
ATOM 2196 N N . ASP A 1 280 ? 0.617 -27.030 4.864 1.00 91.94 280 ASP A N 1
ATOM 2197 C CA . ASP A 1 280 ? 1.377 -26.148 5.757 1.00 91.94 280 ASP A CA 1
ATOM 2198 C C . ASP A 1 280 ? 1.559 -24.757 5.132 1.00 91.94 280 ASP A C 1
ATOM 2200 O O . ASP A 1 280 ? 1.439 -24.576 3.917 1.00 91.94 280 ASP A O 1
ATOM 2204 N N . LEU A 1 281 ? 1.838 -23.750 5.959 1.00 94.19 281 LEU A N 1
ATOM 2205 C CA . LEU A 1 281 ? 2.004 -22.363 5.531 1.00 94.19 281 LEU A CA 1
ATOM 2206 C C . LEU A 1 281 ? 3.410 -21.876 5.874 1.00 94.19 281 LEU A C 1
ATOM 2208 O O . LEU A 1 281 ? 3.806 -21.846 7.038 1.00 94.19 281 LEU A O 1
ATOM 2212 N N . VAL A 1 282 ? 4.162 -21.476 4.853 1.00 95.62 282 VAL A N 1
ATOM 2213 C CA . VAL A 1 282 ? 5.532 -20.977 4.984 1.00 95.62 282 VAL A CA 1
ATOM 2214 C C . VAL A 1 282 ? 5.529 -19.473 4.732 1.00 95.62 282 VAL A C 1
ATOM 2216 O O . VAL A 1 282 ? 5.190 -19.011 3.646 1.00 95.62 282 VAL A O 1
ATOM 2219 N N . GLU A 1 283 ? 5.933 -18.692 5.731 1.00 96.00 283 GLU A N 1
ATOM 2220 C CA . GLU A 1 283 ? 6.158 -17.251 5.593 1.00 96.00 283 GLU A CA 1
ATOM 2221 C C . GLU A 1 283 ? 7.549 -17.024 4.990 1.00 96.00 283 GLU A C 1
ATOM 2223 O O . GLU A 1 283 ? 8.539 -16.787 5.697 1.00 96.00 283 GLU A O 1
ATOM 2228 N N . ARG A 1 284 ? 7.625 -17.159 3.663 1.00 96.50 284 ARG A N 1
ATOM 2229 C CA . ARG A 1 284 ? 8.855 -16.941 2.898 1.00 96.50 284 ARG A CA 1
ATOM 2230 C C . ARG A 1 284 ? 9.145 -15.456 2.720 1.00 96.50 284 ARG A C 1
ATOM 2232 O O . ARG A 1 284 ? 8.232 -14.638 2.749 1.00 96.50 284 ARG A O 1
ATOM 2239 N N . HIS A 1 285 ? 10.406 -15.113 2.490 1.00 97.69 285 HIS A N 1
ATOM 2240 C CA . HIS A 1 285 ? 10.798 -13.771 2.062 1.00 97.69 285 HIS A CA 1
ATOM 2241 C C . HIS A 1 285 ? 10.087 -13.391 0.754 1.00 97.69 285 HIS A C 1
ATOM 2243 O O . HIS A 1 285 ? 9.724 -14.260 -0.048 1.00 97.69 285 HIS A O 1
ATOM 2249 N N . LEU A 1 286 ? 9.929 -12.090 0.528 1.00 97.19 286 LEU A N 1
ATOM 2250 C CA . LEU A 1 286 ? 9.550 -11.543 -0.771 1.00 97.19 286 LEU A CA 1
ATOM 2251 C C . LEU A 1 286 ? 10.615 -11.930 -1.803 1.00 97.19 286 LEU A C 1
ATOM 2253 O O . LEU A 1 286 ? 11.803 -11.753 -1.536 1.00 97.19 286 LEU A O 1
ATOM 2257 N N . ILE A 1 287 ? 10.196 -12.469 -2.948 1.00 96.75 287 ILE A N 1
ATOM 2258 C CA . ILE A 1 287 ? 11.069 -12.925 -4.043 1.00 96.75 287 ILE A CA 1
ATOM 2259 C C . ILE A 1 287 ? 10.745 -12.197 -5.351 1.00 96.75 287 ILE A C 1
ATOM 2261 O O . ILE A 1 287 ? 9.734 -11.501 -5.465 1.00 96.75 287 ILE A O 1
ATOM 2265 N N . ASP A 1 288 ? 11.602 -12.385 -6.352 1.00 97.19 288 ASP A N 1
ATOM 2266 C CA . ASP A 1 288 ? 11.405 -11.831 -7.689 1.00 97.19 288 ASP A CA 1
ATOM 2267 C C . ASP A 1 288 ? 10.072 -12.288 -8.301 1.00 97.19 288 ASP A C 1
ATOM 2269 O O . ASP A 1 288 ? 9.734 -13.472 -8.309 1.00 97.19 288 ASP A O 1
ATOM 2273 N N . GLY A 1 289 ? 9.315 -11.332 -8.837 1.00 95.75 289 GLY A N 1
ATOM 2274 C CA . GLY A 1 289 ? 8.015 -11.565 -9.463 1.00 95.75 289 GLY A CA 1
ATOM 2275 C C . GLY A 1 289 ? 6.812 -11.481 -8.518 1.00 95.75 289 GLY A C 1
ATOM 2276 O O . GLY A 1 289 ? 5.678 -11.491 -9.010 1.00 95.75 289 GLY A O 1
ATOM 2277 N N . ASP A 1 290 ? 7.019 -11.344 -7.203 1.00 97.25 290 ASP A N 1
ATOM 2278 C CA . ASP A 1 290 ? 5.923 -11.083 -6.265 1.00 97.25 290 ASP A CA 1
ATOM 2279 C C . ASP A 1 290 ? 5.240 -9.747 -6.577 1.00 97.25 290 ASP A C 1
ATOM 2281 O O . ASP A 1 290 ? 5.879 -8.759 -6.937 1.00 97.25 290 ASP A O 1
ATOM 2285 N N . ILE A 1 291 ? 3.918 -9.708 -6.424 1.00 97.94 291 ILE A N 1
ATOM 2286 C CA . ILE A 1 291 ? 3.132 -8.501 -6.676 1.00 97.94 291 ILE A CA 1
ATOM 2287 C C . ILE A 1 291 ? 3.082 -7.669 -5.405 1.00 97.94 291 ILE A C 1
ATOM 2289 O O . ILE A 1 291 ? 2.599 -8.134 -4.374 1.00 97.94 291 ILE A O 1
ATOM 2293 N N . ILE A 1 292 ? 3.525 -6.424 -5.507 1.00 97.50 292 ILE A N 1
ATOM 2294 C CA . ILE A 1 292 ? 3.501 -5.450 -4.423 1.00 97.50 292 ILE A CA 1
ATOM 2295 C C . ILE A 1 292 ? 2.727 -4.208 -4.835 1.00 97.50 292 ILE A C 1
ATOM 2297 O O . ILE A 1 292 ? 2.708 -3.838 -6.006 1.00 97.50 292 ILE A O 1
ATOM 2301 N N . LEU A 1 293 ? 2.088 -3.559 -3.867 1.00 97.19 293 LEU A N 1
ATOM 2302 C CA . LEU A 1 293 ? 1.463 -2.257 -4.059 1.00 97.19 293 LEU A CA 1
ATOM 2303 C C . LEU A 1 293 ? 2.470 -1.169 -3.718 1.00 97.19 293 LEU A C 1
ATOM 2305 O O . LEU A 1 293 ? 3.107 -1.217 -2.668 1.00 97.19 293 LEU A O 1
ATOM 2309 N N . PHE A 1 294 ? 2.573 -0.177 -4.586 1.00 96.06 294 PHE A N 1
ATOM 2310 C CA . PHE A 1 294 ? 3.472 0.954 -4.457 1.00 96.06 294 PHE A CA 1
ATOM 2311 C C . PHE A 1 294 ? 2.661 2.246 -4.428 1.00 96.06 294 PHE A C 1
ATOM 2313 O O . PHE A 1 294 ? 1.725 2.417 -5.213 1.00 96.06 294 PHE A O 1
ATOM 2320 N N . ASN A 1 295 ? 2.975 3.129 -3.482 1.00 94.88 295 ASN A N 1
ATOM 2321 C CA . ASN A 1 295 ? 2.193 4.331 -3.213 1.00 94.88 295 ASN A CA 1
ATOM 2322 C C . ASN A 1 295 ? 3.090 5.500 -2.788 1.00 94.88 295 ASN A C 1
ATOM 2324 O O . ASN A 1 295 ? 3.963 5.328 -1.933 1.00 94.88 295 ASN A O 1
ATOM 2328 N N . ARG A 1 296 ? 2.810 6.702 -3.305 1.00 92.12 296 ARG A N 1
ATOM 2329 C CA . ARG A 1 296 ? 3.374 7.962 -2.795 1.00 92.12 296 ARG A CA 1
ATOM 2330 C C . ARG A 1 296 ? 2.344 8.684 -1.935 1.00 92.12 296 ARG A C 1
ATOM 2332 O O . ARG A 1 296 ? 1.189 8.840 -2.326 1.00 92.12 296 ARG A O 1
ATOM 2339 N N . GLN A 1 297 ? 2.764 9.132 -0.755 1.00 86.25 297 GLN A N 1
ATOM 2340 C CA . GLN A 1 297 ? 1.929 9.943 0.128 1.00 86.25 297 GLN A CA 1
ATOM 2341 C C . GLN A 1 297 ? 2.291 11.426 -0.043 1.00 86.25 297 GLN A C 1
ATOM 2343 O O . GLN A 1 297 ? 3.474 11.740 0.054 1.00 86.25 297 GLN A O 1
ATOM 2348 N N . PRO A 1 298 ? 1.320 12.344 -0.219 1.00 84.62 298 PRO A N 1
ATOM 2349 C CA . PRO A 1 298 ? -0.137 12.153 -0.259 1.00 84.62 298 PRO A CA 1
ATOM 2350 C C . PRO A 1 298 ? -0.662 11.600 -1.597 1.00 84.62 298 PRO A C 1
ATOM 2352 O O . PRO A 1 298 ? -0.203 11.986 -2.666 1.00 84.62 298 PRO A O 1
ATOM 2355 N N . SER A 1 299 ? -1.687 10.745 -1.536 1.00 87.75 299 SER A N 1
ATOM 2356 C CA . SER A 1 299 ? -2.333 10.171 -2.724 1.00 87.75 299 SER A CA 1
ATOM 2357 C C . SER A 1 299 ? -3.511 11.051 -3.163 1.00 87.75 299 SER A C 1
ATOM 2359 O O . SER A 1 299 ? -4.512 11.141 -2.452 1.00 87.75 299 SER A O 1
ATOM 2361 N N . LEU A 1 300 ? -3.400 11.706 -4.322 1.00 86.06 300 LEU A N 1
ATOM 2362 C CA . LEU A 1 300 ? -4.449 12.589 -4.862 1.00 86.06 300 LEU A CA 1
ATOM 2363 C C . LEU A 1 300 ? -5.391 11.872 -5.832 1.00 86.06 300 LEU A C 1
ATOM 2365 O O . LEU A 1 300 ? -6.575 12.198 -5.923 1.00 86.06 300 LEU A O 1
ATOM 2369 N N . HIS A 1 301 ? -4.866 10.898 -6.571 1.00 88.06 301 HIS A N 1
ATOM 2370 C CA . HIS A 1 301 ? -5.586 10.220 -7.639 1.00 88.06 301 HIS A CA 1
ATOM 2371 C C . HIS A 1 301 ? -5.491 8.705 -7.481 1.00 88.06 301 HIS A C 1
ATOM 2373 O O . HIS A 1 301 ? -4.569 8.188 -6.854 1.00 88.06 301 HIS A O 1
ATOM 2379 N N . ARG A 1 302 ? -6.425 7.973 -8.107 1.00 89.06 302 ARG A N 1
ATOM 2380 C CA . ARG A 1 302 ? -6.429 6.497 -8.105 1.00 89.06 302 ARG A CA 1
ATOM 2381 C C . ARG A 1 302 ? -5.080 5.918 -8.545 1.00 89.06 302 ARG A C 1
ATOM 2383 O O . ARG A 1 302 ? -4.621 4.935 -7.984 1.00 89.06 302 ARG A O 1
ATOM 2390 N N . VAL A 1 303 ? -4.452 6.547 -9.537 1.00 90.38 303 VAL A N 1
ATOM 2391 C CA . VAL A 1 303 ? -3.170 6.127 -10.122 1.00 90.38 303 VAL A CA 1
ATOM 2392 C C . VAL A 1 303 ? -1.964 6.370 -9.214 1.00 90.38 303 VAL A C 1
ATOM 2394 O O . VAL A 1 303 ? -0.896 5.852 -9.503 1.00 90.38 303 VAL A O 1
ATOM 2397 N N . SER A 1 304 ? -2.124 7.099 -8.105 1.00 91.25 304 SER A N 1
ATOM 2398 C CA . SER A 1 304 ? -1.062 7.291 -7.111 1.00 91.25 304 SER A CA 1
ATOM 2399 C C . SER A 1 304 ? -0.810 6.036 -6.262 1.00 91.25 304 SER A C 1
ATOM 2401 O O . SER A 1 304 ? 0.114 6.028 -5.454 1.00 91.25 304 SER A O 1
ATOM 2403 N N . MET A 1 305 ? -1.605 4.975 -6.453 1.00 94.19 305 MET A N 1
ATOM 2404 C CA . MET A 1 305 ? -1.368 3.638 -5.919 1.00 94.19 305 MET A CA 1
ATOM 2405 C C . MET A 1 305 ? -1.498 2.604 -7.043 1.00 94.19 305 MET A C 1
ATOM 2407 O O . MET A 1 305 ? -2.568 2.442 -7.629 1.00 94.19 305 MET A O 1
ATOM 2411 N N . GLN A 1 306 ? -0.414 1.891 -7.339 1.00 95.44 306 GLN A N 1
ATOM 2412 C CA . GLN A 1 306 ? -0.372 0.882 -8.403 1.00 95.44 306 GLN A CA 1
ATOM 2413 C C . GLN A 1 306 ? 0.358 -0.371 -7.931 1.00 95.44 306 GLN A C 1
ATOM 2415 O O . GLN A 1 306 ? 1.090 -0.342 -6.946 1.00 95.44 306 GLN A O 1
ATOM 2420 N N . ALA A 1 307 ? 0.158 -1.477 -8.640 1.00 97.38 307 ALA A N 1
ATOM 2421 C CA . ALA A 1 307 ? 0.888 -2.708 -8.399 1.00 97.38 307 ALA A CA 1
ATOM 2422 C C . ALA A 1 307 ? 2.099 -2.830 -9.333 1.00 97.38 307 ALA A C 1
ATOM 2424 O O . ALA A 1 307 ? 2.019 -2.507 -10.521 1.00 97.38 307 ALA A O 1
ATOM 2425 N N . PHE A 1 308 ? 3.192 -3.360 -8.795 1.00 97.50 308 PHE A N 1
ATOM 2426 C CA . PHE A 1 308 ? 4.423 -3.684 -9.512 1.00 97.50 308 PHE A CA 1
ATOM 2427 C C . PHE A 1 308 ? 4.876 -5.093 -9.141 1.00 97.50 308 PHE A C 1
ATOM 2429 O O . PHE A 1 308 ? 4.510 -5.626 -8.092 1.00 97.50 308 PHE A O 1
ATOM 2436 N N . LYS A 1 309 ? 5.687 -5.696 -10.003 1.00 97.69 309 LYS A N 1
ATOM 2437 C CA . LYS A 1 309 ? 6.448 -6.902 -9.695 1.00 97.69 309 LYS A CA 1
ATOM 2438 C C . LYS A 1 309 ? 7.718 -6.505 -8.958 1.00 97.69 309 LYS A C 1
ATOM 2440 O O . LYS A 1 309 ? 8.456 -5.636 -9.418 1.00 97.69 309 LYS A O 1
ATOM 2445 N N . ALA A 1 310 ? 7.974 -7.138 -7.828 1.00 97.56 310 ALA A N 1
ATOM 2446 C CA . ALA A 1 310 ? 9.195 -6.914 -7.087 1.00 97.56 310 ALA A CA 1
ATOM 2447 C C . ALA A 1 310 ? 10.386 -7.589 -7.778 1.00 97.56 310 ALA A C 1
ATOM 2449 O O . ALA A 1 310 ? 10.265 -8.696 -8.304 1.00 97.56 310 ALA A O 1
ATOM 2450 N N . VAL A 1 311 ? 11.538 -6.927 -7.740 1.00 97.19 311 VAL A N 1
ATOM 2451 C CA . VAL A 1 311 ? 12.838 -7.482 -8.125 1.00 97.19 311 VAL A CA 1
ATOM 2452 C C . VAL A 1 311 ? 13.830 -7.172 -7.013 1.00 97.19 311 VAL A C 1
ATOM 2454 O O . VAL A 1 311 ? 14.051 -6.014 -6.670 1.00 97.19 311 VAL A O 1
ATOM 2457 N N . VAL A 1 312 ? 14.429 -8.186 -6.409 1.00 97.25 312 VAL A N 1
ATOM 2458 C CA . VAL A 1 312 ? 15.285 -8.024 -5.238 1.00 97.25 312 VAL A CA 1
ATOM 2459 C C . VAL A 1 312 ? 16.718 -7.732 -5.671 1.00 97.25 312 VAL A C 1
ATOM 2461 O O . VAL A 1 312 ? 17.313 -8.442 -6.483 1.00 97.25 312 VAL A O 1
ATOM 2464 N N . LYS A 1 313 ? 17.300 -6.658 -5.128 1.00 96.06 313 LYS A N 1
ATOM 2465 C CA . LYS A 1 313 ? 18.694 -6.257 -5.389 1.00 96.06 313 LYS A CA 1
ATOM 2466 C C . LYS A 1 313 ? 19.395 -5.824 -4.095 1.00 96.06 313 LYS A C 1
ATOM 2468 O O . LYS A 1 313 ? 18.726 -5.362 -3.168 1.00 96.06 313 LYS A O 1
ATOM 2473 N N . PRO A 1 314 ? 20.740 -5.887 -4.028 1.00 94.50 314 PRO A N 1
ATOM 2474 C CA . PRO A 1 314 ? 21.519 -5.538 -2.831 1.00 94.50 314 PRO A CA 1
ATOM 2475 C C . PRO A 1 314 ? 21.619 -4.018 -2.571 1.00 94.50 314 PRO A C 1
ATOM 2477 O O . PRO A 1 314 ? 22.539 -3.548 -1.903 1.00 94.50 314 PRO A O 1
ATOM 2480 N N . PHE A 1 315 ? 20.694 -3.220 -3.109 1.00 93.38 315 PHE A N 1
ATOM 2481 C CA . PHE A 1 315 ? 20.621 -1.781 -2.860 1.00 93.38 315 PHE A CA 1
ATOM 2482 C C . PHE A 1 315 ? 19.859 -1.476 -1.569 1.00 93.38 315 PHE A C 1
ATOM 2484 O O . PHE A 1 315 ? 19.325 -2.368 -0.913 1.00 93.38 315 PHE A O 1
ATOM 2491 N N . ARG A 1 316 ? 19.804 -0.188 -1.212 1.00 95.00 316 ARG A N 1
ATOM 2492 C CA . ARG A 1 316 ? 19.051 0.318 -0.057 1.00 95.00 316 ARG A CA 1
ATOM 2493 C C . ARG A 1 316 ? 17.862 1.199 -0.420 1.00 95.00 316 ARG A C 1
ATOM 2495 O O . ARG A 1 316 ? 17.159 1.583 0.494 1.00 95.00 316 ARG A O 1
ATOM 2502 N N . THR A 1 317 ? 17.649 1.518 -1.696 1.00 96.69 317 THR A N 1
ATOM 2503 C CA . THR A 1 317 ? 16.554 2.379 -2.170 1.00 96.69 317 THR A CA 1
ATOM 2504 C C . THR A 1 317 ? 15.575 1.599 -3.035 1.00 96.69 317 THR A C 1
ATOM 2506 O O . THR A 1 317 ? 15.961 0.604 -3.657 1.00 96.69 317 THR A O 1
ATOM 2509 N N . PHE A 1 318 ? 14.317 2.042 -3.086 1.00 97.38 318 PHE A N 1
ATOM 2510 C CA . PHE A 1 318 ? 13.382 1.542 -4.093 1.00 97.38 318 PHE A CA 1
ATOM 2511 C C . PHE A 1 318 ? 13.754 2.130 -5.444 1.00 97.38 318 PHE A C 1
ATOM 2513 O O . PHE A 1 318 ? 14.003 3.330 -5.536 1.00 97.38 318 PHE A O 1
ATOM 2520 N N . ARG A 1 319 ? 13.795 1.311 -6.496 1.00 96.88 319 ARG A N 1
ATOM 2521 C CA . ARG A 1 319 ? 14.107 1.820 -7.836 1.00 96.88 319 ARG A CA 1
ATOM 2522 C C . ARG A 1 319 ? 13.103 1.375 -8.864 1.00 96.88 319 ARG A C 1
ATOM 2524 O O . ARG A 1 319 ? 12.716 0.216 -8.876 1.00 96.88 319 ARG A O 1
ATOM 2531 N N . PHE A 1 320 ? 12.692 2.281 -9.728 1.00 95.88 320 PHE A N 1
ATOM 2532 C CA . PHE A 1 320 ? 11.737 1.981 -10.782 1.00 95.88 320 PHE A CA 1
ATOM 2533 C C . PHE A 1 320 ? 12.006 2.859 -11.999 1.00 95.88 320 PHE A C 1
ATOM 2535 O O . PHE A 1 320 ? 12.810 3.797 -11.956 1.00 95.88 320 PHE A O 1
ATOM 2542 N N . ASN A 1 321 ? 11.337 2.526 -13.099 1.00 95.56 321 ASN A N 1
ATOM 2543 C CA . ASN A 1 321 ? 11.515 3.226 -14.358 1.00 95.56 321 ASN A CA 1
ATOM 2544 C C . ASN A 1 321 ? 11.021 4.687 -14.256 1.00 95.56 321 ASN A C 1
ATOM 2546 O O . ASN A 1 321 ? 9.851 4.893 -13.911 1.00 95.56 321 ASN A O 1
ATOM 2550 N N . PRO A 1 322 ? 11.840 5.692 -14.627 1.00 94.75 322 PRO A N 1
ATOM 2551 C CA . PRO A 1 322 ? 11.450 7.105 -14.592 1.00 94.75 322 PRO A CA 1
ATOM 2552 C C . PRO A 1 322 ? 10.162 7.444 -15.359 1.00 94.75 322 PRO A C 1
ATOM 2554 O O . PRO A 1 322 ? 9.446 8.367 -14.982 1.00 94.75 322 PRO A O 1
ATOM 2557 N N . CYS A 1 323 ? 9.793 6.670 -16.387 1.00 93.75 323 CYS A N 1
ATOM 2558 C CA . CYS A 1 323 ? 8.531 6.868 -17.115 1.00 93.75 323 CYS A CA 1
ATOM 2559 C C . CYS A 1 323 ? 7.288 6.732 -16.214 1.00 93.75 323 CYS A C 1
ATOM 2561 O O . CYS A 1 323 ? 6.216 7.232 -16.551 1.00 93.75 323 CYS A O 1
ATOM 2563 N N . CYS A 1 324 ? 7.413 6.045 -15.074 1.00 93.44 324 CYS A N 1
ATOM 2564 C CA . CYS A 1 324 ? 6.320 5.827 -14.127 1.00 93.44 324 CYS A CA 1
ATOM 2565 C C . CYS A 1 324 ? 6.225 6.920 -13.050 1.00 93.44 324 CYS A C 1
ATOM 2567 O O . CYS A 1 324 ? 5.369 6.815 -12.177 1.00 93.44 324 CYS A O 1
ATOM 2569 N N . CYS A 1 325 ? 7.062 7.964 -13.081 1.00 92.38 325 CYS A N 1
ATOM 2570 C CA . CYS A 1 325 ? 7.045 9.023 -12.066 1.00 92.38 325 CYS A CA 1
ATOM 2571 C C . CYS A 1 325 ? 5.780 9.894 -12.116 1.00 92.38 325 CYS A C 1
ATOM 2573 O O . CYS A 1 325 ? 5.257 10.279 -11.069 1.00 92.38 325 CYS A O 1
ATOM 2575 N N . ASN A 1 326 ? 5.245 10.155 -13.315 1.00 91.38 326 ASN A N 1
ATOM 2576 C CA . ASN A 1 326 ? 4.087 11.034 -13.517 1.00 91.38 326 ASN A CA 1
ATOM 2577 C C . ASN A 1 326 ? 2.833 10.601 -12.720 1.00 91.38 326 ASN A C 1
ATOM 2579 O O . ASN A 1 326 ? 2.273 11.449 -12.026 1.00 91.38 326 ASN A O 1
ATOM 2583 N N . PRO A 1 327 ? 2.391 9.319 -12.734 1.00 92.00 327 PRO A N 1
ATOM 2584 C CA . PRO A 1 327 ? 1.282 8.845 -11.892 1.00 92.00 327 PRO A CA 1
ATOM 2585 C C . PRO A 1 327 ? 1.413 9.154 -10.394 1.00 92.00 327 PRO A C 1
ATOM 2587 O O . PRO A 1 327 ? 0.411 9.396 -9.712 1.00 92.00 327 PRO A O 1
ATOM 2590 N N . PHE A 1 328 ? 2.642 9.139 -9.877 1.00 93.12 328 PHE A N 1
ATOM 2591 C CA . PHE A 1 328 ? 2.933 9.412 -8.472 1.00 93.12 328 PHE A CA 1
ATOM 2592 C C . PHE A 1 328 ? 3.205 10.895 -8.208 1.00 93.12 328 PHE A C 1
ATOM 2594 O O . PHE A 1 328 ? 3.206 11.307 -7.051 1.00 93.12 328 PHE A O 1
ATOM 2601 N N . ASN A 1 329 ? 3.392 11.703 -9.256 1.00 90.88 329 ASN A N 1
ATOM 2602 C CA . ASN A 1 329 ? 3.931 13.058 -9.159 1.00 90.88 329 ASN A CA 1
ATOM 2603 C C . ASN A 1 329 ? 5.256 13.082 -8.372 1.00 90.88 329 ASN A C 1
ATOM 2605 O O . ASN A 1 329 ? 5.448 13.943 -7.516 1.00 90.88 329 ASN A O 1
ATOM 2609 N N . ALA A 1 330 ? 6.085 12.056 -8.580 1.00 91.50 330 ALA A N 1
ATOM 2610 C CA . ALA A 1 330 ? 7.326 11.840 -7.847 1.00 91.50 330 ALA A CA 1
ATOM 2611 C C . ALA A 1 330 ? 8.516 12.440 -8.598 1.00 91.50 330 ALA A C 1
ATOM 2613 O O . ALA A 1 330 ? 8.585 12.347 -9.826 1.00 91.50 330 ALA A O 1
ATOM 2614 N N . ASP A 1 331 ? 9.472 12.970 -7.854 1.00 91.31 331 ASP A N 1
ATOM 2615 C CA . ASP A 1 331 ? 10.803 13.346 -8.312 1.00 91.31 331 ASP A CA 1
ATOM 2616 C C . ASP A 1 331 ? 11.872 12.589 -7.513 1.00 91.31 331 ASP A C 1
ATOM 2618 O O . ASP A 1 331 ? 11.594 11.906 -6.535 1.00 91.31 331 ASP A O 1
ATOM 2622 N N . PHE A 1 332 ? 13.112 12.587 -8.000 1.00 93.75 332 PHE A N 1
ATOM 2623 C CA . PHE A 1 332 ? 14.209 11.839 -7.375 1.00 93.75 332 PHE A CA 1
ATOM 2624 C C . PHE A 1 332 ? 15.105 12.758 -6.530 1.00 93.75 332 PHE A C 1
ATOM 2626 O O . PHE A 1 332 ? 16.329 12.683 -6.619 1.00 93.75 332 PHE A O 1
ATOM 2633 N N . ASP A 1 333 ? 14.505 13.645 -5.735 1.00 94.06 333 ASP A N 1
ATOM 2634 C CA . ASP A 1 333 ? 15.188 14.667 -4.923 1.00 94.06 333 ASP A CA 1
ATOM 2635 C C . ASP A 1 333 ? 15.399 14.262 -3.445 1.00 94.06 333 ASP A C 1
ATOM 2637 O O . ASP A 1 333 ? 15.993 15.006 -2.664 1.00 94.06 333 ASP A O 1
ATOM 2641 N N . GLY A 1 334 ? 14.941 13.066 -3.064 1.00 93.31 334 GLY A N 1
ATOM 2642 C CA . GLY A 1 334 ? 14.885 12.604 -1.673 1.00 93.31 334 GLY A CA 1
ATOM 2643 C C . GLY A 1 334 ? 13.515 12.063 -1.265 1.00 93.31 334 GLY A C 1
ATOM 2644 O O . GLY A 1 334 ? 13.371 11.563 -0.150 1.00 93.31 334 GLY A O 1
ATOM 2645 N N . ASP A 1 335 ? 12.540 12.121 -2.172 1.00 93.94 335 ASP A N 1
ATOM 2646 C CA . ASP A 1 335 ? 11.226 11.504 -2.033 1.00 93.94 335 ASP A CA 1
ATOM 2647 C C . ASP A 1 335 ? 11.262 10.061 -1.495 1.00 93.94 335 ASP A C 1
ATOM 2649 O O . ASP A 1 335 ? 12.090 9.219 -1.861 1.00 93.94 335 ASP A O 1
ATOM 2653 N N . GLU A 1 336 ? 10.285 9.747 -0.647 1.00 95.50 336 GLU A N 1
ATOM 2654 C CA . GLU A 1 336 ? 10.076 8.416 -0.084 1.00 95.50 336 GLU A CA 1
ATOM 2655 C C . GLU A 1 336 ? 8.719 7.861 -0.507 1.00 95.50 336 GLU A C 1
ATOM 2657 O O . GLU A 1 336 ? 7.699 8.554 -0.493 1.00 95.50 336 GLU A O 1
ATOM 2662 N N . MET A 1 337 ? 8.684 6.566 -0.812 1.00 96.56 337 MET A N 1
ATOM 2663 C CA . MET A 1 337 ? 7.451 5.867 -1.169 1.00 96.56 337 MET A CA 1
ATOM 2664 C C . MET A 1 337 ? 7.234 4.637 -0.293 1.00 96.56 337 MET A C 1
ATOM 2666 O O . MET A 1 337 ? 8.163 4.091 0.308 1.00 96.56 337 MET A O 1
ATOM 2670 N N . ASN A 1 338 ? 5.973 4.215 -0.214 1.00 95.69 338 ASN A N 1
ATOM 2671 C CA . ASN A 1 338 ? 5.538 3.073 0.573 1.00 95.69 338 ASN A CA 1
ATOM 2672 C C . ASN A 1 338 ? 5.302 1.862 -0.332 1.00 95.69 338 ASN A C 1
ATOM 2674 O O . ASN A 1 338 ? 4.674 1.968 -1.386 1.00 95.69 338 ASN A O 1
ATOM 2678 N N . VAL A 1 339 ? 5.741 0.701 0.137 1.00 96.06 339 VAL A N 1
ATOM 2679 C CA . VAL A 1 339 ? 5.425 -0.615 -0.413 1.00 96.06 339 VAL A CA 1
ATOM 2680 C C . VAL A 1 339 ? 4.491 -1.332 0.553 1.00 96.06 339 VAL A C 1
ATOM 2682 O O . VAL A 1 339 ? 4.740 -1.341 1.758 1.00 96.06 339 VAL A O 1
ATOM 2685 N N . HIS A 1 340 ? 3.455 -1.978 0.028 1.00 96.75 340 HIS A N 1
ATOM 2686 C CA . HIS A 1 340 ? 2.584 -2.887 0.768 1.00 96.75 340 HIS A CA 1
ATOM 2687 C C . HIS A 1 340 ? 2.579 -4.248 0.071 1.00 96.75 340 HIS A C 1
ATOM 2689 O O . HIS A 1 340 ? 2.352 -4.320 -1.137 1.00 96.75 340 HIS A O 1
ATOM 2695 N N . LEU A 1 341 ? 2.808 -5.325 0.822 1.00 97.44 341 LEU A N 1
ATOM 2696 C CA . LEU A 1 341 ? 2.789 -6.691 0.296 1.00 97.44 341 LEU A CA 1
ATOM 2697 C C . LEU A 1 341 ? 1.425 -7.349 0.582 1.00 97.44 341 LEU A C 1
ATOM 2699 O O . LEU A 1 341 ? 1.142 -7.652 1.747 1.00 97.44 341 LEU A O 1
ATOM 2703 N N . PRO A 1 342 ? 0.571 -7.591 -0.435 1.00 97.12 342 PRO A N 1
ATOM 2704 C CA . PRO A 1 342 ? -0.684 -8.319 -0.263 1.00 97.12 342 PRO A CA 1
ATOM 2705 C C . PRO A 1 342 ? -0.432 -9.711 0.324 1.00 97.12 342 PRO A C 1
ATOM 2707 O O . PRO A 1 342 ? 0.406 -10.450 -0.176 1.00 97.12 342 PRO A O 1
ATOM 2710 N N . GLN A 1 343 ? -1.168 -10.074 1.376 1.00 96.06 343 GLN A N 1
ATOM 2711 C CA . GLN A 1 343 ? -0.946 -11.319 2.127 1.00 96.06 343 GLN A CA 1
ATOM 2712 C C . GLN A 1 343 ? -1.851 -12.477 1.682 1.00 96.06 343 GLN A C 1
ATOM 2714 O O . GLN A 1 343 ? -1.623 -13.615 2.065 1.00 96.06 343 GLN A O 1
ATOM 2719 N N . THR A 1 344 ? -2.893 -12.211 0.890 1.00 96.44 344 THR A N 1
ATOM 2720 C CA . THR A 1 344 ? -3.832 -13.240 0.420 1.00 96.44 344 THR A CA 1
ATOM 2721 C C . THR A 1 344 ? -3.739 -13.415 -1.089 1.00 96.44 344 THR A C 1
ATOM 2723 O O . THR A 1 344 ? -3.464 -12.468 -1.826 1.00 96.44 344 THR A O 1
ATOM 2726 N N . GLU A 1 345 ? -4.008 -14.630 -1.564 1.00 95.81 345 GLU A N 1
ATOM 2727 C CA . GLU A 1 345 ? -4.022 -14.945 -2.997 1.00 95.81 345 GLU A CA 1
ATOM 2728 C C . GLU A 1 345 ? -5.067 -14.133 -3.769 1.00 95.81 345 GLU A C 1
ATOM 2730 O O . GLU A 1 345 ? -4.782 -13.634 -4.856 1.00 95.81 345 GLU A O 1
ATOM 2735 N N . ALA A 1 346 ? -6.248 -13.918 -3.179 1.00 97.44 346 ALA A N 1
ATOM 2736 C CA . ALA A 1 346 ? -7.295 -13.092 -3.777 1.00 97.44 346 ALA A CA 1
ATOM 2737 C C . ALA A 1 346 ? -6.833 -11.637 -3.971 1.00 97.44 346 ALA A C 1
ATOM 2739 O O . ALA A 1 346 ? -6.935 -11.106 -5.076 1.00 97.44 346 ALA A O 1
ATOM 2740 N N . ALA A 1 347 ? -6.242 -11.020 -2.939 1.00 96.81 347 ALA A N 1
ATOM 2741 C CA . ALA A 1 347 ? -5.727 -9.653 -3.034 1.00 96.81 347 ALA A CA 1
ATOM 2742 C C . ALA A 1 347 ? -4.537 -9.554 -4.003 1.00 96.81 347 ALA A C 1
ATOM 2744 O O . ALA A 1 347 ? -4.423 -8.590 -4.758 1.00 96.81 347 ALA A O 1
ATOM 2745 N N . ARG A 1 348 ? -3.664 -10.571 -4.032 1.00 96.94 348 ARG A N 1
ATOM 2746 C CA . ARG A 1 348 ? -2.555 -10.663 -4.993 1.00 96.94 348 ARG A CA 1
ATOM 2747 C C . ARG A 1 348 ? -3.070 -10.739 -6.431 1.00 96.94 348 ARG A C 1
ATOM 2749 O O . ARG A 1 348 ? -2.548 -10.050 -7.309 1.00 96.94 348 ARG A O 1
ATOM 2756 N N . ALA A 1 349 ? -4.099 -11.549 -6.677 1.00 97.00 349 ALA A N 1
ATOM 2757 C CA . ALA A 1 349 ? -4.730 -11.681 -7.983 1.00 97.00 349 ALA A CA 1
ATOM 2758 C C . ALA A 1 349 ? -5.412 -10.377 -8.416 1.00 97.00 349 ALA A C 1
ATOM 2760 O O . ALA A 1 349 ? -5.216 -9.950 -9.553 1.00 97.00 349 ALA A O 1
ATOM 2761 N N . GLU A 1 350 ? -6.147 -9.716 -7.523 1.00 97.50 350 GLU A N 1
ATOM 2762 C CA . GLU A 1 350 ? -6.785 -8.426 -7.795 1.00 97.50 350 GLU A CA 1
ATOM 2763 C C . GLU A 1 350 ? -5.747 -7.349 -8.139 1.00 97.50 350 GLU A C 1
ATOM 2765 O O . GLU A 1 350 ? -5.830 -6.717 -9.195 1.00 97.50 350 GLU A O 1
ATOM 2770 N N . ALA A 1 351 ? -4.696 -7.219 -7.323 1.00 96.62 351 ALA A N 1
ATOM 2771 C CA . ALA A 1 351 ? -3.601 -6.286 -7.570 1.00 96.62 351 ALA A CA 1
ATOM 2772 C C . ALA A 1 351 ? -2.930 -6.545 -8.931 1.00 96.62 351 ALA A C 1
ATOM 2774 O O . ALA A 1 351 ? -2.732 -5.622 -9.723 1.00 96.62 351 ALA A O 1
ATOM 2775 N N . LYS A 1 352 ? -2.654 -7.814 -9.258 1.00 96.12 352 LYS A N 1
ATOM 2776 C CA . LYS A 1 352 ? -2.054 -8.217 -10.539 1.00 96.12 352 LYS A CA 1
ATOM 2777 C C . LYS A 1 352 ? -2.942 -7.892 -11.740 1.00 96.12 352 LYS A C 1
ATOM 2779 O O . LYS A 1 352 ? -2.436 -7.518 -12.799 1.00 96.12 352 LYS A O 1
ATOM 2784 N N . HIS A 1 353 ? -4.254 -8.082 -11.619 1.00 95.75 353 HIS A N 1
ATOM 2785 C CA . HIS A 1 353 ? -5.159 -7.972 -12.760 1.00 95.75 353 HIS A CA 1
ATOM 2786 C C . HIS A 1 353 ? -5.786 -6.593 -12.929 1.00 95.75 353 HIS A C 1
ATOM 2788 O O . HIS A 1 353 ? -6.130 -6.273 -14.064 1.00 95.75 353 HIS A O 1
ATOM 2794 N N . LEU A 1 354 ? -5.921 -5.796 -11.872 1.00 95.31 354 LEU A N 1
ATOM 2795 C CA . LEU A 1 354 ? -6.570 -4.484 -11.927 1.00 95.31 354 LEU A CA 1
ATOM 2796 C C . LEU A 1 354 ? -5.592 -3.335 -11.680 1.00 95.31 354 LEU A C 1
ATOM 2798 O O . LEU A 1 354 ? -5.705 -2.290 -12.315 1.00 95.31 354 LEU A O 1
ATOM 2802 N N . MET A 1 355 ? -4.619 -3.519 -10.784 1.00 95.69 355 MET A N 1
ATOM 2803 C CA . MET A 1 355 ? -3.757 -2.427 -10.313 1.00 95.69 355 MET A CA 1
ATOM 2804 C C . MET A 1 355 ? -2.371 -2.399 -10.960 1.00 95.69 355 MET A C 1
ATOM 2806 O O . MET A 1 355 ? -1.665 -1.408 -10.797 1.00 95.69 355 MET A O 1
ATOM 2810 N N . LEU A 1 356 ? -1.971 -3.442 -11.697 1.00 95.75 356 LEU A N 1
ATOM 2811 C CA . LEU A 1 356 ? -0.652 -3.506 -12.332 1.00 95.75 356 LEU A CA 1
ATOM 2812 C C . LEU A 1 356 ? -0.400 -2.274 -13.214 1.00 95.75 356 LEU A C 1
ATOM 2814 O O . LEU A 1 356 ? -1.270 -1.897 -14.001 1.00 95.75 356 LEU A O 1
ATOM 2818 N N . SER A 1 357 ? 0.794 -1.685 -13.103 1.00 93.44 357 SER A N 1
ATOM 2819 C CA . SER A 1 357 ? 1.214 -0.483 -13.847 1.00 93.44 357 SER A CA 1
ATOM 2820 C C . SER A 1 357 ? 0.907 -0.575 -15.353 1.00 93.44 357 SER A C 1
ATOM 2822 O O . SER A 1 357 ? 0.261 0.310 -15.911 1.00 93.44 357 SER A O 1
ATOM 2824 N N . LEU A 1 358 ? 1.197 -1.721 -15.990 1.00 92.25 358 LEU A N 1
ATOM 2825 C CA . LEU A 1 358 ? 0.895 -1.971 -17.413 1.00 92.25 358 LEU A CA 1
ATOM 2826 C C . LEU A 1 358 ? -0.583 -1.831 -17.796 1.00 92.25 358 LEU A C 1
ATOM 2828 O O . LEU A 1 358 ? -0.895 -1.568 -18.952 1.00 92.25 358 LEU A O 1
ATOM 2832 N N . LYS A 1 359 ? -1.503 -2.038 -16.852 1.00 92.69 359 LYS A N 1
ATOM 2833 C CA . LYS A 1 359 ? -2.949 -1.916 -17.084 1.00 92.69 359 LYS A CA 1
ATOM 2834 C C . LYS A 1 359 ? -3.483 -0.525 -16.751 1.00 92.69 359 LYS A C 1
ATOM 2836 O O . LYS A 1 359 ? -4.617 -0.215 -17.097 1.00 92.69 359 LYS A O 1
ATOM 2841 N N . ASN A 1 360 ? -2.672 0.312 -16.105 1.00 93.06 360 ASN A N 1
ATOM 2842 C CA . ASN A 1 360 ? -3.012 1.670 -15.684 1.00 93.06 360 ASN A CA 1
ATOM 2843 C C . ASN A 1 360 ? -2.079 2.710 -16.331 1.00 93.06 360 ASN A C 1
ATOM 2845 O O . ASN A 1 360 ? -1.728 3.711 -15.710 1.00 93.06 360 ASN A O 1
ATOM 2849 N N . ILE A 1 361 ? -1.691 2.474 -17.590 1.00 94.00 361 ILE A N 1
ATOM 2850 C CA . ILE A 1 361 ? -0.875 3.405 -18.388 1.00 94.00 361 ILE A CA 1
ATOM 2851 C C . ILE A 1 361 ? -1.660 4.682 -18.715 1.00 94.00 361 ILE A C 1
ATOM 2853 O O . ILE A 1 361 ? -1.061 5.744 -18.856 1.00 94.00 361 ILE A O 1
ATOM 2857 N N . VAL A 1 362 ? -2.990 4.597 -18.813 1.00 93.56 362 VAL A N 1
ATOM 2858 C CA . VAL A 1 362 ? -3.876 5.710 -19.184 1.00 93.56 362 VAL A CA 1
ATOM 2859 C C . VAL A 1 362 ? -4.592 6.315 -17.978 1.00 93.56 362 VAL A C 1
ATOM 2861 O O . VAL A 1 362 ? -4.956 5.627 -17.022 1.00 93.56 362 VAL A O 1
ATOM 2864 N N . SER A 1 363 ? -4.830 7.622 -18.043 1.00 91.00 363 SER A N 1
ATOM 2865 C CA . SER A 1 363 ? -5.600 8.372 -17.058 1.00 91.00 363 SER A CA 1
ATOM 2866 C C . SER A 1 363 ? -7.088 8.019 -17.139 1.00 91.00 363 SER A C 1
ATOM 2868 O O . SER A 1 363 ? -7.676 8.102 -18.219 1.00 91.00 363 SER A O 1
ATOM 2870 N N . PRO A 1 364 ? -7.756 7.725 -16.008 1.00 89.69 364 PRO A N 1
ATOM 2871 C CA . PRO A 1 364 ? -9.198 7.489 -16.004 1.00 89.69 364 PRO A CA 1
ATOM 2872 C C . PRO A 1 364 ? -10.021 8.759 -16.279 1.00 89.69 364 PRO A C 1
ATOM 2874 O O . PRO A 1 364 ? -11.212 8.654 -16.544 1.00 89.69 364 PRO A O 1
ATOM 2877 N N . LYS A 1 365 ? -9.421 9.957 -16.195 1.00 90.75 365 LYS A N 1
ATOM 2878 C CA . LYS A 1 365 ? -10.126 11.237 -16.375 1.00 90.75 365 LYS A CA 1
ATOM 2879 C C . LYS A 1 365 ? -10.399 11.550 -17.848 1.00 90.75 365 LYS A C 1
ATOM 2881 O O . LYS A 1 365 ? -11.485 12.003 -18.183 1.00 90.75 365 LYS A O 1
ATOM 2886 N N . ASN A 1 366 ? -9.387 11.383 -18.693 1.00 92.56 366 ASN A N 1
ATOM 2887 C CA . ASN A 1 366 ? -9.377 11.845 -20.085 1.00 92.56 366 ASN A CA 1
ATOM 2888 C C . ASN A 1 366 ? -8.832 10.802 -21.073 1.00 92.56 366 ASN A C 1
ATOM 2890 O O . ASN A 1 366 ? -8.793 11.074 -22.266 1.00 92.56 366 ASN A O 1
ATOM 2894 N N . GLY A 1 367 ? -8.407 9.624 -20.604 1.00 91.06 367 GLY A N 1
ATOM 2895 C CA . GLY A 1 367 ? -7.841 8.579 -21.460 1.00 91.06 367 GLY A CA 1
ATOM 2896 C C . GLY A 1 367 ? -6.435 8.881 -21.984 1.00 91.06 367 GLY A C 1
ATOM 2897 O O . GLY A 1 367 ? -5.909 8.107 -22.778 1.00 91.06 367 GLY A O 1
ATOM 2898 N N . GLU A 1 368 ? -5.806 9.973 -21.543 1.00 91.50 368 GLU A N 1
ATOM 2899 C CA . GLU A 1 368 ? -4.446 10.322 -21.957 1.00 91.50 368 GLU A CA 1
ATOM 2900 C C . GLU A 1 368 ? -3.406 9.389 -21.315 1.00 91.50 368 GLU A C 1
ATOM 2902 O O . GLU A 1 368 ? -3.587 8.959 -20.169 1.00 91.50 368 GLU A O 1
ATOM 2907 N N . PRO A 1 369 ? -2.302 9.074 -22.016 1.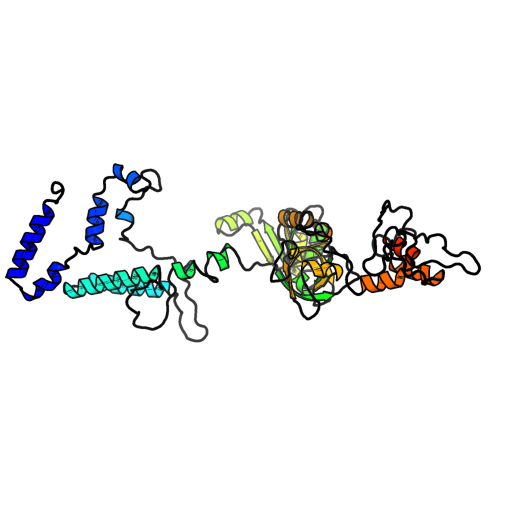00 91.94 369 PRO A N 1
ATOM 2908 C CA . PRO A 1 369 ? -1.229 8.257 -21.465 1.00 91.94 369 PRO A CA 1
ATOM 2909 C C . PRO A 1 369 ? -0.504 9.010 -20.340 1.00 91.94 369 PRO A C 1
ATOM 2911 O O . PRO A 1 369 ? 0.060 10.080 -20.552 1.00 91.94 369 PRO A O 1
ATOM 2914 N N . LEU A 1 370 ? -0.506 8.433 -19.139 1.00 90.81 370 LEU A N 1
ATOM 2915 C CA . LEU A 1 370 ? 0.219 8.937 -17.971 1.00 90.81 370 LEU A CA 1
ATOM 2916 C C . LEU A 1 370 ? 1.653 8.413 -17.919 1.00 90.81 370 LEU A C 1
ATOM 2918 O O . LEU A 1 370 ? 2.576 9.167 -17.614 1.00 90.81 370 LEU A O 1
ATOM 2922 N N . ILE A 1 371 ? 1.827 7.117 -18.198 1.00 92.88 371 ILE A N 1
ATOM 2923 C CA . ILE A 1 371 ? 3.143 6.478 -18.266 1.00 92.88 371 ILE A CA 1
ATOM 2924 C C . ILE A 1 371 ? 3.643 6.625 -19.698 1.00 92.88 371 ILE A C 1
ATOM 2926 O O . ILE A 1 371 ? 3.179 5.942 -20.610 1.00 92.88 371 ILE A O 1
ATOM 2930 N N . ALA A 1 372 ? 4.575 7.549 -19.888 1.00 92.50 372 ALA A N 1
ATOM 2931 C CA . ALA A 1 372 ? 5.149 7.896 -21.178 1.00 92.50 372 ALA A CA 1
ATOM 2932 C C . ALA A 1 372 ? 6.623 8.294 -20.998 1.00 92.50 372 ALA A C 1
ATOM 2934 O O . ALA A 1 372 ? 7.035 8.597 -19.874 1.00 92.50 372 ALA A O 1
ATOM 2935 N N . PRO A 1 373 ? 7.429 8.304 -22.076 1.00 91.62 373 PRO A N 1
ATOM 2936 C CA . PRO A 1 373 ? 8.786 8.832 -22.026 1.00 91.62 373 PRO A CA 1
ATOM 2937 C C . PRO A 1 373 ? 8.796 10.270 -21.502 1.00 91.62 373 PRO A C 1
ATOM 2939 O O . PRO A 1 373 ? 7.953 11.078 -21.889 1.00 91.62 373 PRO A O 1
ATOM 2942 N N . ILE A 1 374 ? 9.761 10.590 -20.642 1.00 89.94 374 ILE A N 1
ATOM 2943 C CA . ILE A 1 374 ? 9.922 11.918 -20.040 1.00 89.94 374 ILE A CA 1
ATOM 2944 C C . ILE A 1 374 ? 11.305 12.495 -20.347 1.00 89.94 374 ILE A C 1
ATOM 2946 O O . ILE A 1 374 ? 12.251 11.736 -20.554 1.00 89.94 374 ILE A O 1
ATOM 2950 N N . GLN A 1 375 ? 11.399 13.831 -20.351 1.00 88.75 375 GLN A N 1
ATOM 2951 C CA . GLN A 1 375 ? 12.642 14.621 -20.365 1.00 88.75 375 GLN A CA 1
ATOM 2952 C C . GLN A 1 375 ? 13.721 14.044 -21.304 1.00 88.75 375 GLN A C 1
ATOM 2954 O O . GLN A 1 375 ? 13.577 14.135 -22.523 1.00 88.75 375 GLN A O 1
ATOM 2959 N N . ASP A 1 376 ? 14.756 13.409 -20.751 1.00 92.12 376 ASP A N 1
ATOM 2960 C CA . ASP A 1 376 ? 15.913 12.882 -21.480 1.00 92.12 376 ASP A CA 1
ATOM 2961 C C . ASP A 1 376 ? 15.539 11.885 -22.577 1.00 92.12 376 ASP A C 1
ATOM 2963 O O . ASP A 1 376 ? 16.122 11.921 -23.660 1.00 92.12 376 ASP A O 1
ATOM 2967 N N . LEU A 1 377 ? 14.532 11.032 -22.353 1.00 92.19 377 LEU A N 1
ATOM 2968 C CA . LEU A 1 377 ? 14.084 10.073 -23.367 1.00 92.19 377 LEU A CA 1
ATOM 2969 C C . LEU A 1 377 ? 13.452 10.780 -24.570 1.00 92.19 377 LEU A C 1
ATOM 2971 O O . LEU A 1 377 ? 13.633 10.341 -25.707 1.00 92.19 377 LEU A O 1
ATOM 2975 N N . ILE A 1 378 ? 12.739 11.886 -24.339 1.00 91.94 378 ILE A N 1
ATOM 2976 C CA . ILE A 1 378 ? 12.154 12.699 -25.411 1.00 91.94 378 ILE A CA 1
ATOM 2977 C C . ILE A 1 378 ? 13.272 13.412 -26.175 1.00 91.94 378 ILE A C 1
ATOM 2979 O O . ILE A 1 378 ? 13.300 13.352 -27.402 1.00 91.94 378 ILE A O 1
ATOM 2983 N N . THR A 1 379 ? 14.219 14.031 -25.466 1.00 93.38 379 THR A N 1
ATOM 2984 C CA . THR A 1 379 ? 15.359 14.733 -26.074 1.00 93.38 379 THR A CA 1
ATOM 2985 C C . THR A 1 379 ? 16.222 13.787 -26.906 1.00 93.38 379 THR A C 1
ATOM 2987 O O . THR A 1 379 ? 16.514 14.081 -28.064 1.00 93.38 379 THR A O 1
ATOM 2990 N N . ALA A 1 380 ? 16.576 12.620 -26.364 1.00 92.69 380 ALA A N 1
ATOM 2991 C CA . ALA A 1 380 ? 17.361 11.613 -27.071 1.00 92.69 380 ALA A CA 1
ATOM 2992 C C . ALA A 1 380 ? 16.625 11.085 -28.309 1.00 92.69 380 ALA A C 1
ATOM 2994 O O . ALA A 1 380 ? 17.225 10.963 -29.374 1.00 92.69 380 ALA A O 1
ATOM 2995 N N . THR A 1 381 ? 15.316 10.831 -28.200 1.00 92.00 381 THR A N 1
ATOM 2996 C CA . THR A 1 381 ? 14.499 10.399 -29.344 1.00 92.00 381 THR A CA 1
ATOM 2997 C C . THR A 1 381 ? 14.407 11.489 -30.411 1.00 92.00 381 THR A C 1
ATOM 2999 O O . THR A 1 381 ? 14.493 11.191 -31.601 1.00 92.00 381 THR A O 1
ATOM 3002 N N . HIS A 1 382 ? 14.272 12.754 -30.010 1.00 91.12 382 HIS A N 1
ATOM 3003 C CA . HIS A 1 382 ? 14.259 13.879 -30.938 1.00 91.12 382 HIS A CA 1
ATOM 3004 C C . HIS A 1 382 ? 15.584 13.975 -31.699 1.00 91.12 382 HIS A C 1
ATOM 3006 O O . HIS A 1 382 ? 15.566 13.935 -32.924 1.00 91.12 382 HIS A O 1
ATOM 3012 N N . LEU A 1 383 ? 16.718 13.989 -30.989 1.00 93.25 383 LEU A N 1
ATOM 3013 C CA . LEU A 1 383 ? 18.052 14.023 -31.597 1.00 93.25 383 LEU A CA 1
ATOM 3014 C C . LEU A 1 383 ? 18.302 12.815 -32.503 1.00 93.25 383 LEU A C 1
ATOM 3016 O O . LEU A 1 383 ? 18.855 12.970 -33.584 1.00 93.25 383 LEU A O 1
ATOM 3020 N N . LEU A 1 384 ? 17.853 11.623 -32.104 1.00 92.88 384 LEU A N 1
ATOM 3021 C CA . LEU A 1 384 ? 17.967 10.422 -32.925 1.00 92.88 384 LEU A CA 1
ATOM 3022 C C . LEU A 1 384 ? 17.169 10.542 -34.230 1.00 92.88 384 LEU A C 1
ATOM 3024 O O . LEU A 1 384 ? 17.600 10.028 -35.253 1.00 92.88 384 LEU A O 1
ATOM 3028 N N . THR A 1 385 ? 16.000 11.183 -34.219 1.00 92.44 385 THR A N 1
ATOM 3029 C CA . THR A 1 385 ? 15.054 11.165 -35.350 1.00 92.44 385 THR A CA 1
ATOM 3030 C C . THR A 1 385 ? 15.163 12.363 -36.299 1.00 92.44 385 THR A C 1
ATOM 3032 O O . THR A 1 385 ? 14.404 12.426 -37.276 1.00 92.44 385 THR A O 1
ATOM 3035 N N . LEU A 1 386 ? 16.122 13.270 -36.080 1.00 91.00 386 LEU A N 1
ATOM 3036 C CA . LEU A 1 386 ? 16.419 14.376 -36.996 1.00 91.00 386 LEU A CA 1
ATOM 3037 C C . LEU A 1 386 ? 16.821 13.877 -38.402 1.00 91.00 386 LEU A C 1
ATOM 3039 O O . LEU A 1 386 ? 17.318 12.763 -38.581 1.00 91.00 386 LEU A O 1
ATOM 3043 N N . LYS A 1 387 ? 16.556 14.693 -39.433 1.00 88.00 387 LYS A N 1
ATOM 3044 C CA . LYS A 1 387 ? 16.760 14.334 -40.855 1.00 88.00 387 LYS A CA 1
ATOM 3045 C C . LYS A 1 387 ? 18.226 14.177 -41.258 1.00 88.00 387 LYS A C 1
ATOM 3047 O O . LYS A 1 387 ? 18.518 13.420 -42.177 1.00 88.00 387 LYS A O 1
ATOM 3052 N N . ASP A 1 388 ? 19.110 14.912 -40.606 1.00 91.06 388 ASP A N 1
ATOM 3053 C CA . ASP A 1 388 ? 20.547 14.985 -40.863 1.00 91.06 388 ASP A CA 1
ATOM 3054 C C . ASP A 1 388 ? 21.351 13.905 -40.123 1.00 91.06 388 ASP A C 1
ATO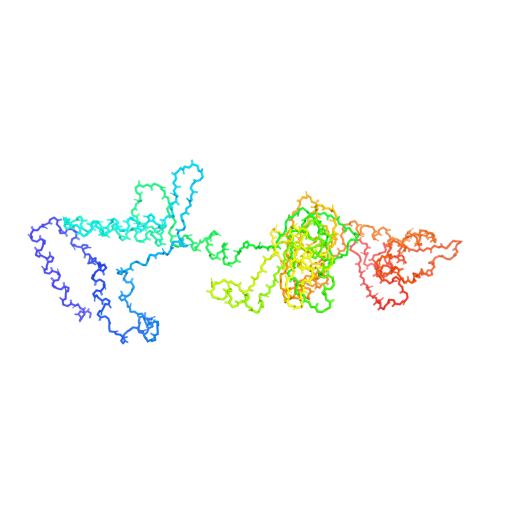M 3056 O O . ASP A 1 388 ? 22.560 13.785 -40.319 1.00 91.06 388 ASP A O 1
ATOM 3060 N N . VAL A 1 389 ? 20.686 13.076 -39.313 1.00 94.12 389 VAL A N 1
ATOM 3061 C CA . VAL A 1 389 ? 21.336 12.029 -38.525 1.00 94.12 389 VAL A CA 1
ATOM 3062 C C . VAL A 1 389 ? 21.388 10.714 -39.300 1.00 94.12 389 VAL A C 1
ATOM 3064 O O . VAL A 1 389 ? 20.377 10.035 -39.526 1.00 94.12 389 VAL A O 1
ATOM 3067 N N . PHE A 1 390 ? 22.614 10.336 -39.661 1.00 95.19 390 PHE A N 1
ATOM 3068 C CA . PHE A 1 390 ? 22.940 9.109 -40.376 1.00 95.19 390 PHE A CA 1
ATOM 3069 C C . PHE A 1 390 ? 23.943 8.262 -39.595 1.00 95.19 390 PHE A C 1
ATOM 3071 O O . PHE A 1 390 ? 24.914 8.776 -39.044 1.00 95.19 390 PHE A O 1
ATOM 3078 N N . PHE A 1 391 ? 23.734 6.948 -39.611 1.00 95.62 391 PHE A N 1
ATOM 3079 C CA . PHE A 1 391 ? 24.586 5.969 -38.947 1.00 95.62 391 PHE A CA 1
ATOM 3080 C C . PHE A 1 391 ? 25.268 5.056 -39.958 1.00 95.62 391 PHE A C 1
ATOM 3082 O O . PHE A 1 391 ? 24.650 4.592 -40.925 1.00 95.62 391 PHE A O 1
ATOM 3089 N N . THR A 1 392 ? 26.541 4.755 -39.705 1.00 95.69 392 THR A N 1
ATOM 3090 C CA . THR A 1 392 ? 27.246 3.675 -40.402 1.00 95.69 392 THR A CA 1
ATOM 3091 C C . THR A 1 392 ? 26.710 2.318 -39.952 1.00 95.69 392 THR A C 1
ATOM 3093 O O . THR A 1 392 ? 26.019 2.202 -38.937 1.00 95.69 392 THR A O 1
ATOM 3096 N N . ARG A 1 393 ? 27.040 1.256 -40.697 1.00 92.81 393 ARG A N 1
ATOM 3097 C CA . ARG A 1 393 ? 26.606 -0.104 -40.351 1.00 92.81 393 ARG A CA 1
ATOM 3098 C C . ARG A 1 393 ? 27.001 -0.490 -38.923 1.00 92.81 393 ARG A C 1
ATOM 3100 O O . ARG A 1 393 ? 26.181 -1.059 -38.214 1.00 92.81 393 ARG A O 1
ATOM 3107 N N . ASP A 1 394 ? 28.222 -0.167 -38.507 1.00 94.31 394 ASP A N 1
ATOM 3108 C CA . ASP A 1 394 ? 28.742 -0.560 -37.194 1.00 94.31 394 ASP A CA 1
ATOM 3109 C C . ASP A 1 394 ? 27.995 0.158 -36.064 1.00 94.31 394 ASP A C 1
ATOM 3111 O O . ASP A 1 394 ? 27.563 -0.477 -35.102 1.00 94.31 394 ASP A O 1
ATOM 3115 N N . GLN A 1 395 ? 27.741 1.459 -36.234 1.00 94.31 395 GLN A N 1
ATOM 3116 C CA . GLN A 1 395 ? 26.943 2.256 -35.298 1.00 94.31 395 GLN A CA 1
ATOM 3117 C C . GLN A 1 395 ? 25.493 1.760 -35.225 1.00 94.31 395 GLN A C 1
ATOM 3119 O O . GLN A 1 395 ? 24.947 1.598 -34.136 1.00 94.31 395 GLN A O 1
ATOM 3124 N N . ALA A 1 396 ? 24.876 1.467 -36.373 1.00 91.94 396 ALA A N 1
ATOM 3125 C CA . ALA A 1 396 ? 23.518 0.933 -36.437 1.00 91.94 396 ALA A CA 1
ATOM 3126 C C . ALA A 1 396 ? 23.409 -0.432 -35.735 1.00 91.94 396 ALA A C 1
ATOM 3128 O O . ALA A 1 396 ? 22.473 -0.656 -34.970 1.00 91.94 396 ALA A O 1
ATOM 3129 N N . CYS A 1 397 ? 24.382 -1.326 -35.945 1.00 90.69 397 CYS A N 1
ATOM 3130 C CA . CYS A 1 397 ? 24.465 -2.608 -35.245 1.00 90.69 397 CYS A CA 1
ATOM 3131 C C . CYS A 1 397 ? 24.602 -2.426 -33.726 1.00 90.69 397 CYS A C 1
ATOM 3133 O O . CYS A 1 397 ? 23.942 -3.138 -32.970 1.00 90.69 397 CYS A O 1
ATOM 3135 N N . GLN A 1 398 ? 25.433 -1.480 -33.279 1.00 91.94 398 GLN A N 1
ATOM 3136 C CA . GLN A 1 398 ? 25.641 -1.201 -31.857 1.00 91.94 398 GLN A CA 1
ATOM 3137 C C . GLN A 1 398 ? 24.384 -0.634 -31.184 1.00 91.94 398 GLN A C 1
ATOM 3139 O O . GLN A 1 398 ? 24.032 -1.052 -30.087 1.00 91.94 398 GLN A O 1
ATOM 3144 N N . LEU A 1 399 ? 23.680 0.292 -31.835 1.00 90.25 399 LEU A N 1
ATOM 3145 C CA . LEU A 1 399 ? 22.419 0.822 -31.308 1.00 90.25 399 LEU A CA 1
ATOM 3146 C C . LEU A 1 399 ? 21.340 -0.262 -31.270 1.00 90.25 399 LEU A C 1
ATOM 3148 O O . LEU A 1 399 ? 20.616 -0.402 -30.286 1.00 90.25 399 LEU A O 1
ATOM 3152 N N . ALA A 1 400 ? 21.257 -1.079 -32.318 1.00 87.69 400 ALA A N 1
ATOM 3153 C CA . ALA A 1 400 ? 20.278 -2.149 -32.379 1.00 87.69 400 ALA A CA 1
ATOM 3154 C C . ALA A 1 400 ? 20.531 -3.243 -31.324 1.00 87.69 400 ALA A C 1
ATOM 3156 O O . ALA A 1 400 ? 19.571 -3.793 -30.787 1.00 87.69 400 ALA A O 1
ATOM 3157 N N . SER A 1 401 ? 21.788 -3.525 -30.959 1.00 86.12 401 SER A N 1
ATOM 3158 C CA . SER A 1 401 ? 22.096 -4.473 -29.879 1.00 86.12 401 SER A CA 1
ATOM 3159 C C . SER A 1 401 ? 21.723 -3.949 -28.489 1.00 86.12 401 SER A C 1
ATOM 3161 O O . SER A 1 401 ? 21.373 -4.748 -27.627 1.00 86.12 401 SER A O 1
ATOM 3163 N N . GLN A 1 402 ? 21.724 -2.629 -28.274 1.00 85.06 402 GLN A N 1
ATOM 3164 C CA . GLN A 1 402 ? 21.278 -2.012 -27.016 1.00 85.06 402 GLN A CA 1
ATOM 3165 C C . GLN A 1 402 ? 19.754 -2.052 -26.839 1.00 85.06 402 GLN A C 1
ATOM 3167 O O . GLN A 1 402 ? 19.267 -2.140 -25.715 1.00 85.06 402 GLN A O 1
ATOM 3172 N N . ILE A 1 403 ? 18.996 -2.010 -27.941 1.00 80.44 403 ILE A N 1
ATOM 3173 C CA . ILE A 1 403 ? 17.526 -2.099 -27.927 1.00 80.44 403 ILE A CA 1
ATOM 3174 C C . ILE A 1 403 ? 17.064 -3.526 -27.577 1.00 80.44 403 ILE A C 1
ATOM 3176 O O . ILE A 1 403 ? 16.026 -3.723 -26.942 1.00 80.44 403 ILE A O 1
ATOM 3180 N N . VAL A 1 404 ? 17.832 -4.540 -27.982 1.00 75.81 404 VAL A N 1
ATOM 3181 C CA . VAL A 1 404 ? 17.497 -5.952 -27.771 1.00 75.81 404 VAL A CA 1
ATOM 3182 C C . VAL A 1 404 ? 17.889 -6.383 -26.355 1.00 75.81 404 VAL A C 1
ATOM 3184 O O . VAL A 1 404 ? 19.015 -6.797 -26.097 1.00 75.81 404 VAL A O 1
ATOM 3187 N N . ALA A 1 405 ? 16.925 -6.338 -25.434 1.00 72.38 405 ALA A N 1
ATOM 3188 C CA . ALA A 1 405 ? 17.086 -6.813 -24.060 1.00 72.38 405 ALA A CA 1
ATOM 3189 C C . ALA A 1 405 ? 16.041 -7.879 -23.672 1.00 72.38 405 ALA A C 1
ATOM 3191 O O . ALA A 1 405 ? 14.950 -7.973 -24.246 1.00 72.38 405 ALA A O 1
ATOM 3192 N N . GLY A 1 406 ? 16.373 -8.701 -22.670 1.00 75.00 406 GLY A N 1
ATOM 3193 C CA . GLY A 1 406 ? 15.464 -9.681 -22.065 1.00 75.00 406 GLY A CA 1
ATOM 3194 C C . GLY A 1 406 ? 14.912 -10.703 -23.066 1.00 75.00 406 GLY A C 1
ATOM 3195 O O . GLY A 1 406 ? 15.662 -11.440 -23.698 1.00 75.00 406 GLY A O 1
ATOM 3196 N N . ASN A 1 407 ? 13.587 -10.731 -23.236 1.00 71.00 407 ASN A N 1
ATOM 3197 C CA . ASN A 1 407 ? 12.883 -11.710 -24.082 1.00 71.00 407 ASN A CA 1
ATOM 3198 C C . ASN A 1 407 ? 13.225 -11.617 -25.583 1.00 71.00 407 ASN A C 1
ATOM 3200 O O . ASN A 1 407 ? 12.807 -12.476 -26.361 1.00 71.00 407 ASN A O 1
ATOM 3204 N N . HIS A 1 408 ? 13.943 -10.572 -25.999 1.00 75.12 408 HIS A N 1
ATOM 3205 C CA . HIS A 1 408 ? 14.386 -10.372 -27.377 1.00 75.12 408 HIS A CA 1
ATOM 3206 C C . HIS A 1 408 ? 15.780 -10.960 -27.657 1.00 75.12 408 HIS A C 1
ATOM 3208 O O . HIS A 1 408 ? 16.120 -11.150 -28.820 1.00 75.12 408 HIS A O 1
ATOM 3214 N N . LEU A 1 409 ? 16.556 -11.321 -26.622 1.00 77.50 409 LEU A N 1
ATOM 3215 C CA . LEU A 1 409 ? 17.927 -11.847 -26.752 1.00 77.50 409 LEU A CA 1
ATOM 3216 C C . LEU A 1 409 ? 18.017 -13.125 -27.597 1.00 77.50 409 LEU A C 1
ATOM 3218 O O . LEU A 1 409 ? 19.021 -13.364 -28.259 1.00 77.50 409 LEU A O 1
ATOM 3222 N N . THR A 1 410 ? 16.976 -13.957 -27.577 1.00 77.38 410 THR A N 1
ATOM 3223 C CA . THR A 1 410 ? 16.954 -15.250 -28.277 1.00 77.38 410 THR A CA 1
ATOM 3224 C C . THR A 1 410 ? 16.452 -15.161 -29.718 1.00 77.38 410 THR A C 1
ATOM 3226 O O . THR A 1 410 ? 16.401 -16.178 -30.408 1.00 77.38 410 THR A O 1
ATOM 3229 N N . LYS A 1 411 ? 16.062 -13.971 -30.195 1.00 78.88 411 LYS A N 1
ATOM 3230 C CA . LYS A 1 411 ? 15.445 -13.781 -31.513 1.00 78.88 411 LYS A CA 1
ATOM 3231 C C . LYS A 1 411 ? 16.404 -13.081 -32.484 1.00 78.88 411 LYS A C 1
ATOM 3233 O O . LYS A 1 411 ? 17.120 -12.166 -32.081 1.00 78.88 411 LYS A O 1
ATOM 3238 N N . PRO A 1 412 ? 16.403 -13.450 -33.780 1.00 78.00 412 PRO A N 1
ATOM 3239 C CA . PRO A 1 412 ? 17.294 -12.840 -34.759 1.00 78.00 412 PRO A CA 1
ATOM 3240 C C . PRO A 1 412 ? 16.893 -11.385 -35.023 1.00 78.00 412 PRO A C 1
ATOM 3242 O O . PRO A 1 412 ? 15.765 -11.097 -35.428 1.00 78.00 412 PRO A O 1
ATOM 3245 N N . LEU A 1 413 ? 17.821 -10.462 -34.796 1.00 78.25 413 LEU A N 1
ATOM 3246 C CA . LEU A 1 413 ? 17.666 -9.047 -35.124 1.00 78.25 413 LEU A CA 1
ATOM 3247 C C . LEU A 1 413 ? 17.871 -8.841 -36.632 1.00 78.25 413 LEU A C 1
ATOM 3249 O O . LEU A 1 413 ? 18.883 -9.269 -37.187 1.00 78.25 413 LEU A O 1
ATOM 3253 N N . CYS A 1 414 ? 16.934 -8.160 -37.294 1.00 79.56 414 CYS A N 1
ATOM 3254 C CA . CYS A 1 414 ? 17.048 -7.832 -38.714 1.00 79.56 414 CYS A CA 1
ATOM 3255 C C . CYS A 1 414 ? 17.134 -6.318 -38.895 1.00 79.56 414 CYS A C 1
ATOM 3257 O O . CYS A 1 414 ? 16.148 -5.610 -38.704 1.00 79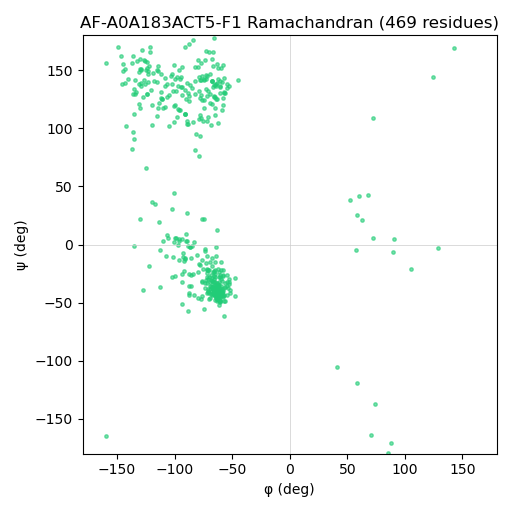.56 414 CYS A O 1
ATOM 3259 N N . LEU A 1 415 ? 18.302 -5.821 -39.308 1.00 85.94 415 LEU A N 1
ATOM 3260 C CA . LEU A 1 415 ? 18.432 -4.421 -39.705 1.00 85.94 415 LEU A CA 1
ATOM 3261 C C . LEU A 1 415 ? 17.644 -4.163 -41.002 1.00 85.94 415 LEU A C 1
ATOM 3263 O O . LEU A 1 415 ? 17.673 -5.000 -41.911 1.00 85.94 415 LEU A O 1
ATOM 3267 N N . PRO A 1 416 ? 16.964 -3.009 -41.124 1.00 89.25 416 PRO A N 1
ATOM 3268 C CA . PRO A 1 416 ? 16.284 -2.639 -42.356 1.00 89.25 416 PRO A CA 1
ATOM 3269 C C . PRO A 1 416 ? 17.295 -2.379 -43.477 1.00 89.25 416 PRO A C 1
ATOM 3271 O O . PRO A 1 416 ? 18.495 -2.197 -43.245 1.00 89.25 416 PRO A O 1
ATOM 3274 N N . ARG A 1 417 ? 16.809 -2.322 -44.721 1.00 91.56 417 ARG A N 1
ATOM 3275 C CA . ARG A 1 417 ? 17.644 -1.897 -45.853 1.00 91.56 417 ARG A CA 1
ATOM 3276 C C . ARG A 1 417 ? 18.137 -0.459 -45.612 1.00 91.56 417 ARG A C 1
ATOM 3278 O O . ARG A 1 417 ? 17.329 0.370 -45.194 1.00 91.56 417 ARG A O 1
ATOM 3285 N N . PRO A 1 418 ? 19.423 -0.152 -45.866 1.00 94.44 418 PRO A N 1
ATOM 3286 C CA . PRO A 1 418 ? 19.950 1.197 -45.668 1.00 94.44 418 PRO A CA 1
ATOM 3287 C C . PRO A 1 418 ? 19.202 2.196 -46.553 1.00 94.44 418 PRO A C 1
ATOM 3289 O O . PRO A 1 418 ? 18.870 1.878 -47.699 1.00 94.44 418 PRO A O 1
ATOM 3292 N N . ALA A 1 419 ? 18.936 3.386 -46.013 1.00 94.75 419 ALA A N 1
ATOM 3293 C CA . ALA A 1 419 ? 18.252 4.459 -46.730 1.00 94.75 419 ALA A CA 1
ATOM 3294 C C . ALA A 1 419 ? 19.102 5.004 -47.887 1.00 94.75 419 ALA A C 1
ATOM 3296 O O . ALA A 1 419 ? 18.579 5.270 -48.966 1.00 94.75 419 ALA A O 1
ATOM 3297 N N . ILE A 1 420 ? 20.417 5.116 -47.679 1.00 93.94 420 ILE A N 1
ATOM 3298 C CA . ILE A 1 420 ? 21.385 5.499 -48.711 1.00 93.94 420 ILE A CA 1
ATOM 3299 C C . ILE A 1 420 ? 22.248 4.277 -49.010 1.00 93.94 420 ILE A C 1
ATOM 3301 O O . ILE A 1 420 ? 22.806 3.674 -48.096 1.00 93.94 420 ILE A O 1
ATOM 3305 N N . GLN A 1 421 ? 22.337 3.885 -50.281 1.00 92.88 421 GLN A N 1
ATOM 3306 C CA . GLN A 1 421 ? 23.119 2.717 -50.711 1.00 92.88 421 GLN A CA 1
ATOM 3307 C C . GLN A 1 421 ? 24.466 3.092 -51.340 1.00 92.88 421 GLN A C 1
ATOM 3309 O O . GLN A 1 421 ? 25.410 2.306 -51.255 1.00 92.88 421 GLN A O 1
ATOM 3314 N N . TRP A 1 422 ? 24.553 4.277 -51.947 1.00 91.31 422 TRP A N 1
ATOM 3315 C CA . TRP A 1 422 ? 25.733 4.817 -52.620 1.00 91.31 422 TRP A CA 1
ATOM 3316 C C . TRP A 1 422 ? 25.840 6.323 -52.315 1.00 91.31 422 TRP A C 1
ATOM 3318 O O . TRP A 1 422 ? 24.794 6.973 -52.263 1.00 91.31 422 TRP A O 1
ATOM 3328 N N . PRO A 1 423 ? 27.041 6.905 -52.111 1.00 90.88 423 PRO A N 1
ATOM 3329 C CA . PRO A 1 423 ? 28.376 6.291 -52.181 1.00 90.88 423 PRO A CA 1
ATOM 3330 C C . PRO A 1 423 ? 28.721 5.399 -50.980 1.00 90.88 423 PRO A C 1
ATOM 3332 O O . PRO A 1 423 ? 29.554 4.504 -51.099 1.00 90.88 423 PRO A O 1
ATOM 3335 N N . THR A 1 424 ? 28.052 5.586 -49.841 1.00 92.25 424 THR A N 1
ATOM 3336 C CA . THR A 1 424 ? 28.223 4.769 -48.633 1.00 92.25 424 THR A CA 1
ATOM 3337 C C . THR A 1 424 ? 26.873 4.279 -48.120 1.00 92.25 424 THR A C 1
ATOM 3339 O O . THR A 1 424 ? 25.840 4.917 -48.322 1.00 92.25 424 THR A O 1
ATOM 3342 N N . LYS A 1 425 ? 26.868 3.111 -47.464 1.00 94.81 425 LYS A N 1
ATOM 3343 C CA . LYS A 1 425 ? 25.654 2.549 -46.860 1.00 94.81 425 LYS A CA 1
ATOM 3344 C C . LYS A 1 425 ? 25.362 3.256 -45.543 1.00 94.81 425 LYS A C 1
ATOM 3346 O O . LYS A 1 425 ? 26.112 3.063 -44.585 1.00 94.81 425 LYS A O 1
ATOM 3351 N N . LEU A 1 426 ? 24.279 4.026 -45.502 1.00 95.81 426 LEU A N 1
ATOM 3352 C CA . LEU A 1 426 ? 23.868 4.785 -44.322 1.00 95.81 426 LEU A CA 1
ATOM 3353 C C . LEU A 1 426 ? 22.419 4.479 -43.940 1.00 95.81 426 LEU A C 1
ATOM 3355 O O . LEU A 1 426 ? 21.542 4.335 -44.799 1.00 95.81 426 LEU A O 1
ATOM 3359 N N . TRP A 1 427 ? 22.183 4.411 -42.633 1.00 95.75 427 TRP A N 1
ATOM 3360 C CA . TRP A 1 427 ? 20.862 4.258 -42.029 1.00 95.75 427 TRP A CA 1
ATOM 3361 C C . TRP A 1 427 ? 20.433 5.570 -41.393 1.00 95.75 427 TRP A C 1
ATOM 3363 O O . TRP A 1 427 ? 21.237 6.226 -40.737 1.00 95.75 427 TRP A O 1
ATOM 3373 N N . THR A 1 428 ? 19.170 5.950 -41.561 1.00 95.94 428 THR A N 1
ATOM 3374 C CA . THR A 1 428 ? 18.632 7.126 -40.864 1.00 95.94 428 THR A CA 1
ATOM 3375 C C . THR A 1 428 ? 18.286 6.766 -39.428 1.00 95.94 428 THR A C 1
ATOM 3377 O O . THR A 1 428 ? 17.921 5.626 -39.127 1.00 95.94 428 THR A O 1
ATOM 3380 N N . GLY A 1 429 ? 18.313 7.736 -38.519 1.00 93.88 429 GLY A N 1
ATOM 3381 C CA . GLY A 1 429 ? 17.885 7.467 -37.148 1.00 93.88 429 GLY A CA 1
ATOM 3382 C C . GLY A 1 429 ? 16.395 7.124 -37.006 1.00 93.88 429 GLY A C 1
ATOM 3383 O O . GLY A 1 429 ? 16.033 6.348 -36.125 1.00 93.88 429 GLY A O 1
ATOM 3384 N N . LYS A 1 430 ? 15.539 7.548 -37.950 1.00 92.31 430 LYS A N 1
ATOM 3385 C CA . LYS A 1 430 ? 14.144 7.072 -38.061 1.00 92.31 430 LYS A CA 1
ATOM 3386 C C . LYS A 1 430 ? 14.061 5.552 -38.299 1.00 92.31 430 LYS A C 1
ATOM 3388 O O . LYS A 1 430 ? 13.201 4.887 -37.725 1.00 92.31 430 LYS A O 1
ATOM 3393 N N . GLN A 1 431 ? 14.977 4.978 -39.089 1.00 92.69 431 GLN A N 1
ATOM 3394 C CA . GLN A 1 431 ? 15.057 3.522 -39.281 1.00 92.69 431 GLN A CA 1
ATOM 3395 C C . GLN A 1 431 ? 15.480 2.794 -38.001 1.00 92.69 431 GLN A C 1
ATOM 3397 O O . GLN A 1 431 ? 14.956 1.719 -37.720 1.00 92.69 431 GLN A O 1
ATOM 3402 N N . ILE A 1 432 ? 16.396 3.380 -37.224 1.00 91.75 432 ILE A N 1
ATOM 3403 C CA . ILE A 1 432 ? 16.820 2.828 -35.930 1.00 91.75 432 ILE A CA 1
ATOM 3404 C C . ILE A 1 432 ? 15.683 2.907 -34.909 1.00 91.75 432 ILE A C 1
ATOM 3406 O O . ILE A 1 432 ? 15.413 1.925 -34.225 1.00 91.75 432 ILE A O 1
ATOM 3410 N N . PHE A 1 433 ? 14.953 4.023 -34.851 1.00 91.44 433 PHE A N 1
ATOM 3411 C CA . PHE A 1 433 ? 13.785 4.166 -33.981 1.00 91.44 433 PHE A CA 1
ATOM 3412 C C . PHE A 1 433 ? 12.702 3.119 -34.285 1.00 91.44 433 PHE A C 1
ATOM 3414 O O . PHE A 1 433 ? 12.117 2.547 -33.368 1.00 91.44 433 PHE A O 1
ATOM 3421 N N . ASN A 1 434 ? 12.486 2.784 -35.562 1.00 89.94 434 ASN A N 1
ATOM 3422 C CA . ASN A 1 434 ? 11.535 1.740 -35.951 1.00 89.94 434 ASN A CA 1
ATOM 3423 C C . ASN A 1 434 ? 11.880 0.351 -35.369 1.00 89.94 434 ASN A C 1
ATOM 3425 O O . ASN A 1 434 ? 10.981 -0.454 -35.127 1.00 89.94 434 ASN A O 1
ATOM 3429 N N . LEU A 1 435 ? 13.159 0.075 -35.077 1.00 88.19 435 LEU A N 1
ATOM 3430 C CA . LEU A 1 435 ? 13.571 -1.170 -34.415 1.00 88.19 435 LEU A CA 1
ATOM 3431 C C . LEU A 1 435 ? 13.062 -1.269 -32.971 1.00 88.19 435 LEU A C 1
ATOM 3433 O O . LEU A 1 435 ? 12.908 -2.378 -32.471 1.00 88.19 435 LEU A O 1
ATOM 3437 N N . ILE A 1 436 ? 12.768 -0.146 -32.307 1.00 88.00 436 ILE A N 1
ATOM 3438 C CA . ILE A 1 436 ? 12.159 -0.143 -30.967 1.00 88.00 436 ILE A CA 1
ATOM 3439 C C . ILE A 1 436 ? 10.721 -0.673 -31.040 1.00 88.00 436 ILE A C 1
ATOM 3441 O O . ILE A 1 436 ? 10.293 -1.433 -30.175 1.00 88.00 436 ILE A O 1
ATOM 3445 N N . LEU A 1 437 ? 9.981 -0.297 -32.089 1.00 86.62 437 LEU A N 1
ATOM 3446 C CA . LEU A 1 437 ? 8.590 -0.712 -32.294 1.00 86.62 437 LEU A CA 1
ATOM 3447 C C . LEU A 1 437 ? 8.491 -2.156 -32.799 1.00 86.62 437 LEU A C 1
ATOM 3449 O O . LEU A 1 437 ? 7.667 -2.932 -32.315 1.00 86.62 437 LEU A O 1
ATOM 3453 N N . SER A 1 438 ? 9.336 -2.518 -33.768 1.00 84.81 438 SER A N 1
ATOM 3454 C CA . SER A 1 438 ? 9.347 -3.841 -34.394 1.00 84.81 438 SER A CA 1
ATOM 3455 C C . SER A 1 438 ? 10.784 -4.349 -34.582 1.00 84.81 438 SER A C 1
ATOM 3457 O O . SER A 1 438 ? 11.333 -4.259 -35.684 1.00 84.81 438 SER A O 1
ATOM 3459 N N . PRO A 1 439 ? 11.406 -4.924 -33.533 1.00 81.06 439 PRO A N 1
ATOM 3460 C CA . PRO A 1 439 ? 12.796 -5.390 -33.589 1.00 81.06 439 PRO A CA 1
ATOM 3461 C C . PRO A 1 439 ? 12.999 -6.650 -34.445 1.00 81.06 439 PRO A C 1
ATOM 3463 O O . PRO A 1 439 ? 14.118 -6.924 -34.882 1.00 81.06 439 PRO A O 1
ATOM 3466 N N . HIS A 1 440 ? 11.946 -7.441 -34.689 1.00 80.25 440 HIS A N 1
ATOM 3467 C CA . HIS A 1 440 ? 12.042 -8.704 -35.428 1.00 80.25 440 HIS A CA 1
ATOM 3468 C C . HIS A 1 440 ? 10.991 -8.789 -36.540 1.00 80.25 440 HIS A C 1
ATOM 3470 O O . HIS A 1 440 ? 9.882 -8.304 -36.371 1.00 80.25 440 HIS A O 1
ATOM 3476 N N . PRO A 1 441 ? 11.241 -9.507 -37.645 1.00 75.00 441 PRO A N 1
ATOM 3477 C CA . PRO A 1 441 ? 10.206 -9.747 -38.657 1.00 75.00 441 PRO A CA 1
ATOM 3478 C C . PRO A 1 441 ? 8.994 -10.526 -38.118 1.00 75.00 441 PRO A C 1
ATOM 3480 O O . PRO A 1 441 ? 7.901 -10.440 -38.661 1.00 75.00 441 PRO A O 1
ATOM 3483 N N . SER A 1 442 ? 9.183 -11.293 -37.038 1.00 76.19 442 SER A N 1
ATOM 3484 C CA . SER A 1 442 ? 8.127 -12.067 -36.382 1.00 76.19 442 SER A CA 1
ATOM 3485 C C . SER A 1 442 ? 7.236 -11.241 -35.447 1.00 76.19 442 SER A C 1
ATOM 3487 O O . SER A 1 442 ? 6.287 -11.791 -34.891 1.00 76.19 442 SER A O 1
ATOM 3489 N N . THR A 1 443 ? 7.567 -9.976 -35.153 1.00 75.62 443 THR A N 1
ATOM 3490 C CA . THR A 1 443 ? 6.694 -9.152 -34.305 1.00 75.62 443 THR A CA 1
ATOM 3491 C C . THR A 1 443 ? 5.470 -8.720 -35.102 1.00 75.62 443 THR A C 1
ATOM 3493 O O . THR A 1 443 ? 5.587 -7.984 -36.070 1.00 75.62 443 THR A O 1
ATOM 3496 N N . GLY A 1 444 ? 4.278 -9.144 -34.672 1.00 78.69 444 GLY A N 1
ATOM 3497 C CA . GLY A 1 444 ? 2.998 -8.755 -35.284 1.00 78.69 444 GLY A CA 1
ATOM 3498 C C . GLY A 1 444 ? 2.537 -7.334 -34.938 1.00 78.69 444 GLY A C 1
ATOM 3499 O O . GLY A 1 444 ? 1.342 -7.058 -34.973 1.00 78.69 444 GLY A O 1
ATOM 3500 N N . ILE A 1 445 ? 3.457 -6.454 -34.535 1.00 83.31 445 ILE A N 1
ATOM 3501 C CA . ILE A 1 445 ? 3.155 -5.075 -34.146 1.00 83.31 445 ILE A CA 1
ATOM 3502 C C . ILE A 1 445 ? 3.235 -4.216 -35.406 1.00 83.31 445 ILE A C 1
ATOM 3504 O O . ILE A 1 445 ? 4.320 -3.935 -35.906 1.00 83.31 445 ILE A O 1
ATOM 3508 N N . LEU A 1 446 ? 2.076 -3.804 -35.913 1.00 86.81 446 LEU A N 1
ATOM 3509 C CA . LEU A 1 446 ? 1.944 -2.888 -37.043 1.00 86.81 446 LEU A CA 1
ATOM 3510 C C . LEU A 1 446 ? 1.176 -1.659 -36.556 1.00 86.81 446 LEU A C 1
ATOM 3512 O O . LEU A 1 446 ? -0.036 -1.718 -36.354 1.00 86.81 446 LEU A O 1
ATOM 3516 N N . VAL A 1 447 ? 1.895 -0.565 -36.310 1.00 87.69 447 VAL A N 1
ATOM 3517 C CA . VAL A 1 447 ? 1.326 0.690 -35.806 1.00 87.69 447 VAL A CA 1
ATOM 3518 C C . VAL A 1 447 ? 1.410 1.738 -36.904 1.00 87.69 447 VAL A C 1
ATOM 3520 O O . VAL A 1 447 ? 2.493 2.016 -37.407 1.00 87.69 447 VAL A O 1
ATOM 3523 N N . ASN A 1 448 ? 0.268 2.336 -37.237 1.00 90.06 448 ASN A N 1
ATOM 3524 C CA . ASN A 1 448 ? 0.178 3.468 -38.150 1.00 90.06 448 ASN A CA 1
ATOM 3525 C C . ASN A 1 448 ? -0.284 4.683 -37.348 1.00 90.06 448 ASN A C 1
ATOM 3527 O O . ASN A 1 448 ? -1.345 4.644 -36.724 1.00 90.06 448 ASN A O 1
ATOM 3531 N N . LEU A 1 449 ? 0.511 5.747 -37.352 1.00 89.06 449 LEU A N 1
ATOM 3532 C CA . LEU A 1 449 ? 0.200 7.002 -36.680 1.00 89.06 449 LEU A CA 1
ATOM 3533 C C . LEU A 1 449 ? 0.522 8.148 -37.636 1.00 89.06 449 LEU A C 1
ATOM 3535 O O . LEU A 1 449 ? 1.508 8.073 -38.359 1.00 89.06 449 LEU A O 1
ATOM 3539 N N . ARG A 1 450 ? -0.316 9.184 -37.630 1.00 86.44 450 ARG A N 1
ATOM 3540 C CA . ARG A 1 450 ? -0.087 10.426 -38.368 1.00 86.44 450 ARG A CA 1
ATOM 3541 C C . ARG A 1 450 ? -0.407 11.589 -37.446 1.00 86.44 450 ARG A C 1
ATOM 3543 O O . ARG A 1 450 ? -1.563 11.745 -37.052 1.00 86.44 450 ARG A O 1
ATOM 3550 N N . VAL A 1 451 ? 0.605 12.360 -37.058 1.00 84.50 451 VAL A N 1
ATOM 3551 C CA . VAL A 1 451 ? 0.439 13.452 -36.084 1.00 84.50 451 VAL A CA 1
ATOM 3552 C C . VAL A 1 451 ? 1.305 14.668 -36.424 1.00 84.50 451 VAL A C 1
ATOM 3554 O O . VAL A 1 451 ? 2.474 14.525 -36.787 1.00 84.50 451 VAL A O 1
ATOM 3557 N N . PRO A 1 452 ? 0.763 15.892 -36.276 1.00 82.62 452 PRO A N 1
ATOM 3558 C CA . PRO A 1 452 ? 1.559 17.108 -36.373 1.00 82.62 452 PRO A CA 1
ATOM 3559 C C . PRO A 1 452 ? 2.424 17.287 -35.116 1.00 82.62 452 PRO A C 1
ATOM 3561 O O . PRO A 1 452 ? 1.977 17.043 -33.992 1.00 82.62 452 PRO A O 1
ATOM 3564 N N . THR A 1 453 ? 3.661 17.756 -35.281 1.00 80.81 453 THR A N 1
ATOM 3565 C CA . THR A 1 453 ? 4.564 18.054 -34.162 1.00 80.81 453 THR A CA 1
ATOM 3566 C C . THR A 1 453 ? 4.380 19.499 -33.675 1.00 80.81 453 THR A C 1
ATOM 3568 O O . THR A 1 453 ? 4.216 20.431 -34.462 1.00 80.81 453 THR A O 1
ATOM 3571 N N . LYS A 1 454 ? 4.390 19.706 -32.348 1.00 72.56 454 LYS A N 1
ATOM 3572 C CA . LYS A 1 454 ? 3.949 20.966 -31.707 1.00 72.56 454 LYS A CA 1
ATOM 3573 C C . LYS A 1 454 ? 4.725 22.228 -32.118 1.00 72.56 454 LYS A C 1
ATOM 3575 O O . LYS A 1 454 ? 4.124 23.293 -32.162 1.00 72.56 454 LYS A O 1
ATOM 3580 N N . SER A 1 455 ? 6.034 22.142 -32.354 1.00 64.44 455 SER A N 1
ATOM 3581 C CA . SER A 1 455 ? 6.915 23.315 -32.531 1.00 64.44 455 SER A CA 1
ATOM 3582 C C . SER A 1 455 ? 7.379 23.553 -33.969 1.00 64.44 455 SER A C 1
ATOM 3584 O O . SER A 1 455 ? 7.983 24.581 -34.260 1.00 64.44 455 SER A O 1
ATOM 3586 N N . ILE A 1 456 ? 7.127 22.601 -34.863 1.00 64.06 456 ILE A N 1
ATOM 3587 C CA . ILE A 1 456 ? 7.792 22.513 -36.167 1.00 64.06 456 ILE A CA 1
ATOM 3588 C C . ILE A 1 456 ? 6.764 22.538 -37.312 1.00 64.06 456 ILE A C 1
ATOM 3590 O O . ILE A 1 456 ? 7.100 22.866 -38.452 1.00 64.06 456 ILE A O 1
ATOM 3594 N N . TYR A 1 457 ? 5.490 22.262 -37.018 1.00 66.06 457 TYR A N 1
ATOM 3595 C CA . TYR A 1 457 ? 4.430 22.249 -38.015 1.00 66.06 457 TYR A CA 1
ATOM 3596 C C . TYR A 1 457 ? 4.083 23.658 -38.516 1.00 66.06 457 TYR A C 1
ATOM 3598 O O . TYR A 1 457 ? 3.479 24.465 -37.815 1.00 66.06 457 TYR A O 1
ATOM 3606 N N . SER A 1 458 ? 4.442 23.949 -39.769 1.00 62.06 458 SER A N 1
ATOM 3607 C CA . SER A 1 458 ? 4.234 25.264 -40.392 1.00 62.06 458 SER A CA 1
ATOM 3608 C C . SER A 1 458 ? 2.825 25.472 -40.966 1.00 62.06 458 SER A C 1
ATOM 3610 O O . SER A 1 458 ? 2.566 26.511 -41.571 1.00 62.06 458 SER A O 1
ATOM 3612 N N . SER A 1 459 ? 1.914 24.498 -40.822 1.00 65.44 459 SER A N 1
ATOM 3613 C CA . SER A 1 459 ? 0.579 24.432 -41.458 1.00 65.44 459 SER A CA 1
ATOM 3614 C C . SER A 1 459 ? 0.555 24.474 -42.997 1.00 65.44 459 SER A C 1
ATOM 3616 O O . SER A 1 459 ? -0.500 24.291 -43.600 1.00 65.44 459 SER A O 1
ATOM 3618 N N . ARG A 1 460 ? 1.711 24.665 -43.649 1.00 60.03 460 ARG A N 1
ATOM 3619 C CA . ARG A 1 460 ? 1.882 24.667 -45.106 1.00 60.03 460 ARG A CA 1
ATOM 3620 C C . ARG A 1 460 ? 2.444 23.326 -45.567 1.00 60.03 460 ARG A C 1
ATOM 3622 O O . ARG A 1 460 ? 3.633 23.073 -45.403 1.00 60.03 460 ARG A O 1
ATOM 3629 N N . GLY A 1 461 ? 1.578 22.513 -46.171 1.00 64.25 461 GLY A N 1
ATOM 3630 C CA . GLY A 1 461 ? 1.906 21.165 -46.636 1.00 64.25 461 GLY A CA 1
ATOM 3631 C C . GLY A 1 461 ? 2.065 20.203 -45.463 1.00 64.25 461 GLY A C 1
ATOM 3632 O O . GLY A 1 461 ? 3.036 20.292 -44.721 1.00 64.25 461 GLY A O 1
ATOM 3633 N N . GLU A 1 462 ? 1.109 19.285 -45.300 1.00 66.44 462 GLU A N 1
ATOM 3634 C CA . GLU A 1 462 ? 1.114 18.323 -44.191 1.00 66.44 462 GLU A CA 1
ATOM 3635 C C . GLU A 1 462 ? 2.408 17.496 -44.190 1.00 66.44 462 GLU A C 1
ATOM 3637 O O . GLU A 1 462 ? 3.212 17.617 -43.277 1.00 66.44 462 GLU A O 1
ATOM 3642 N N . GLU A 1 463 ? 2.669 16.738 -45.256 1.00 70.38 463 GLU A N 1
ATOM 3643 C CA . GLU A 1 463 ? 3.824 15.826 -45.347 1.00 70.38 463 GLU A CA 1
ATOM 3644 C C . GLU A 1 463 ? 5.122 16.522 -45.789 1.00 70.38 463 GLU A C 1
ATOM 3646 O O . GLU A 1 463 ? 6.222 16.091 -45.454 1.00 70.38 463 GLU A O 1
ATOM 3651 N N . MET A 1 464 ? 5.002 17.634 -46.516 1.00 76.69 464 MET A N 1
ATOM 3652 C CA . MET A 1 464 ? 6.130 18.385 -47.084 1.00 76.69 464 MET A CA 1
ATOM 3653 C C . MET A 1 464 ? 6.457 19.640 -46.266 1.00 76.69 464 MET A C 1
ATOM 3655 O O . MET A 1 464 ? 6.916 20.646 -46.807 1.00 76.69 464 MET A O 1
ATOM 3659 N N . CYS A 1 465 ? 6.209 19.600 -44.955 1.00 77.12 465 CYS A N 1
ATOM 3660 C CA . CYS A 1 465 ? 6.534 20.711 -44.071 1.00 77.12 465 CYS A CA 1
ATOM 3661 C C . CYS A 1 465 ? 8.063 20.943 -44.067 1.00 77.12 465 CYS A C 1
ATOM 3663 O O . CYS A 1 465 ? 8.808 20.017 -43.721 1.00 77.12 465 CYS A O 1
ATOM 3665 N N . PRO A 1 466 ? 8.554 22.165 -44.371 1.00 77.38 466 PRO A N 1
ATOM 3666 C CA . PRO A 1 466 ? 9.990 22.452 -44.491 1.00 77.38 466 PRO A CA 1
ATOM 3667 C C . PRO A 1 466 ? 10.805 22.066 -43.256 1.00 77.38 466 PRO A C 1
ATOM 3669 O O . PRO A 1 466 ? 11.947 21.633 -43.369 1.00 77.38 466 PRO A O 1
ATOM 3672 N N . ASN A 1 467 ? 10.189 22.165 -42.080 1.00 77.62 467 ASN A N 1
ATOM 3673 C CA . ASN A 1 467 ? 10.866 21.924 -40.815 1.00 77.62 467 ASN A CA 1
ATOM 3674 C C . ASN A 1 467 ? 10.810 20.448 -40.355 1.00 77.62 467 ASN A C 1
ATOM 3676 O O . ASN A 1 467 ? 11.317 20.148 -39.286 1.00 77.62 467 ASN A O 1
ATOM 3680 N N . ASP A 1 468 ? 10.230 19.521 -41.134 1.00 77.75 468 ASP A N 1
ATOM 3681 C CA . ASP A 1 468 ? 9.925 18.137 -40.693 1.00 77.75 468 ASP A CA 1
ATOM 3682 C C . ASP A 1 468 ? 8.828 18.069 -39.613 1.00 77.75 468 ASP A C 1
ATOM 3684 O O . ASP A 1 468 ? 8.927 17.377 -38.604 1.00 77.75 468 ASP A O 1
ATOM 3688 N N . GLY A 1 469 ? 7.776 18.871 -39.808 1.00 71.31 469 GLY A N 1
ATOM 3689 C CA . GLY A 1 469 ? 6.740 19.128 -38.803 1.00 71.31 469 GLY A CA 1
ATOM 3690 C C . GLY A 1 469 ? 5.599 18.113 -38.730 1.00 71.31 469 GLY A C 1
ATOM 3691 O O . GLY A 1 469 ? 4.696 18.285 -37.915 1.00 71.31 469 GLY A O 1
ATOM 3692 N N . CYS A 1 470 ? 5.594 17.090 -39.578 1.00 67.56 470 CYS A N 1
ATOM 3693 C CA . CYS A 1 470 ? 4.575 16.046 -39.582 1.00 67.56 470 CYS A CA 1
ATOM 3694 C C . CYS A 1 470 ? 5.268 14.693 -39.695 1.00 67.56 470 CYS A C 1
ATOM 3696 O O . CYS A 1 470 ? 6.136 14.524 -40.553 1.00 67.56 470 CYS A O 1
ATOM 3698 N N . CYS A 1 471 ? 4.894 13.777 -38.802 1.00 56.19 471 CYS A N 1
ATOM 3699 C CA . CYS A 1 471 ? 5.432 12.426 -38.714 1.00 56.19 471 CYS A CA 1
ATOM 3700 C C . CYS A 1 471 ? 4.328 11.390 -38.908 1.00 56.19 471 CYS A C 1
ATOM 3702 O O . CYS A 1 471 ? 3.185 11.638 -38.436 1.00 56.19 471 CYS A O 1
#

Foldseek 3Di:
DPPPPPPVVVVLVVVLVVVCVVPVVCVVVVVVDDPDQDLVNQLVVQVPDDLVCCVVVVADRDDPRHDGSNVVRDPDDDDDPCVVWPWDQDPVDHDIDTALLVVLVVQLVVLVVVLVDPDDPVVNVVSVLVNVLSVVCQAPVPDPPRDDDPDPDRHQHPVNQCDDCNHCVNDPPVDYDDPLKDKFAEDEDQVADQQEKEDAPVSQLVRWAWDFDDPVCLVVLLVQLQCFRPDPFHFFKKKDFDDDPVQVVCVVVVHDRIDIDTSPDNVVSVVCSVVDDGGIITGTGQAFQAKKWKAFPPQDDPLNIAIHTYHYDNDRHMYHHPLSCQSNVDDNPGGMMMIHHDHDPVVSVCRVPPRRSVNPQADPPPRHGRRDDDDPRVVVLVVLQDPPDKDAPVRLVVLLVVLQDDPRPVADFDQDQAPDVPPGRIHGSVSSVVCNQPRHPPDPRDDDDKDFADPQAPVPDQCVRVRRGID

Mean predicted aligned error: 11.04 Å

InterPro domains:
  IPR000722 RNA polymerase, alpha subunit [PF00623] (175-356)
  IPR006592 RNA polymerase, N-terminal [SM00663] (70-385)
  IPR007066 RNA polymerase Rpb1, domain 3 [PF04983] (360-450)
  IPR007080 RNA polymerase Rpb1, domain 1 [PF04997] (6-173)
  IPR042102 RNA polymerase Rpb1, domain 3 superfamily [G3DSA:1.10.274.100] (365-471)
  IPR045867 DNA-directed RNA polymerase, subunit beta-prime [PTHR19376] (36-445)

pLDDT: mean 86.26, std 11.01, range [33.09, 97.94]